Protein AF-A0A9N9C7Z1-F1 (afdb_monomer_lite)

Structure (mmCIF, N/CA/C/O backbone):
data_AF-A0A9N9C7Z1-F1
#
_entry.id   AF-A0A9N9C7Z1-F1
#
loop_
_atom_site.group_PDB
_atom_site.id
_atom_site.type_symbol
_atom_site.label_atom_id
_atom_site.label_alt_id
_atom_site.label_comp_id
_atom_site.label_asym_id
_atom_site.label_entity_id
_atom_site.label_seq_id
_atom_site.pdbx_PDB_ins_code
_atom_site.Cartn_x
_atom_site.Cartn_y
_atom_site.Cartn_z
_atom_site.occupancy
_atom_site.B_iso_or_equiv
_atom_site.auth_seq_id
_atom_site.auth_comp_id
_atom_site.auth_asym_id
_atom_site.auth_atom_id
_atom_site.pdbx_PDB_model_num
ATOM 1 N N . PRO A 1 1 ? 13.634 27.948 -8.585 1.00 77.06 1 PRO A N 1
ATOM 2 C CA . PRO A 1 1 ? 14.023 27.673 -9.993 1.00 77.06 1 PRO A CA 1
ATOM 3 C C . PRO A 1 1 ? 15.274 26.792 -9.984 1.00 77.06 1 PRO A C 1
ATOM 5 O O . PRO A 1 1 ? 16.038 26.869 -9.027 1.00 77.06 1 PRO A O 1
ATOM 8 N N . PHE A 1 2 ? 15.473 25.949 -10.995 1.00 85.06 2 PHE A N 1
ATOM 9 C CA . PHE A 1 2 ? 16.655 25.089 -11.090 1.00 85.06 2 PHE A CA 1
ATOM 10 C C . PHE A 1 2 ? 17.206 25.104 -12.521 1.00 85.06 2 PHE A C 1
ATOM 12 O O . PHE A 1 2 ? 16.418 25.211 -13.466 1.00 85.06 2 PHE A O 1
ATOM 19 N N . PRO A 1 3 ? 18.537 25.037 -12.700 1.00 85.62 3 PRO A N 1
ATOM 20 C CA . PRO A 1 3 ? 19.137 24.933 -14.021 1.00 85.62 3 PRO A CA 1
ATOM 21 C C . PRO A 1 3 ? 18.952 23.519 -14.580 1.00 85.62 3 PRO A C 1
ATOM 23 O O . PRO A 1 3 ? 18.940 22.546 -13.828 1.00 85.62 3 PRO A O 1
ATOM 26 N N . VAL A 1 4 ? 18.839 23.409 -15.902 1.00 88.00 4 VAL A N 1
ATOM 27 C CA . VAL A 1 4 ? 18.918 22.135 -16.627 1.00 88.00 4 VAL A CA 1
ATOM 28 C C . VAL A 1 4 ? 20.059 22.253 -17.622 1.00 88.00 4 VAL A C 1
ATOM 30 O O . VAL A 1 4 ? 19.997 23.069 -18.542 1.00 88.00 4 VAL A O 1
ATOM 33 N N . ASP A 1 5 ? 21.099 21.451 -17.420 1.00 86.56 5 ASP A N 1
ATOM 34 C CA . ASP A 1 5 ? 22.296 21.488 -18.252 1.00 86.56 5 ASP A CA 1
ATOM 35 C C . ASP A 1 5 ? 22.040 20.785 -19.587 1.00 86.56 5 ASP A C 1
ATOM 37 O O . ASP A 1 5 ? 21.720 19.595 -19.631 1.00 86.56 5 ASP A O 1
ATOM 41 N N . ILE A 1 6 ? 22.191 21.529 -20.686 1.00 87.88 6 ILE A N 1
ATOM 42 C CA . ILE A 1 6 ? 22.075 21.009 -22.052 1.00 87.88 6 ILE A CA 1
ATOM 43 C C . ILE A 1 6 ? 23.461 21.007 -22.688 1.00 87.88 6 ILE A C 1
ATOM 45 O O . ILE A 1 6 ? 24.073 22.057 -22.876 1.00 87.88 6 ILE A O 1
ATOM 49 N N . ALA A 1 7 ? 23.946 19.819 -23.031 1.00 86.81 7 ALA A N 1
ATOM 50 C CA . ALA A 1 7 ? 25.231 19.624 -23.692 1.00 86.81 7 ALA A CA 1
ATOM 51 C C . ALA A 1 7 ? 25.053 19.358 -25.197 1.00 86.81 7 ALA A C 1
ATOM 53 O O . ALA A 1 7 ? 23.951 19.097 -25.679 1.00 86.81 7 ALA A O 1
ATOM 54 N N . GLU A 1 8 ? 26.153 19.356 -25.955 1.00 87.19 8 GLU A N 1
ATOM 55 C CA . GLU A 1 8 ? 26.153 18.923 -27.366 1.00 87.19 8 GLU A CA 1
ATOM 56 C C . GLU A 1 8 ? 25.677 17.470 -27.531 1.00 87.19 8 GLU A C 1
ATOM 58 O O . GLU A 1 8 ? 25.091 17.103 -28.550 1.00 87.19 8 GLU A O 1
ATOM 63 N N . LYS A 1 9 ? 25.894 16.650 -26.498 1.00 88.12 9 LYS A N 1
ATOM 64 C CA . LYS A 1 9 ? 25.474 15.253 -26.384 1.00 88.12 9 LYS A CA 1
ATOM 65 C C . LYS A 1 9 ? 24.820 15.057 -25.020 1.00 88.12 9 LYS A C 1
ATOM 67 O O . LYS A 1 9 ? 25.457 15.292 -23.998 1.00 88.12 9 LYS A O 1
ATOM 72 N N . ASN A 1 10 ? 23.556 14.648 -25.003 1.00 84.75 10 ASN A N 1
ATOM 73 C CA . ASN A 1 10 ? 22.739 14.518 -23.797 1.00 84.75 10 ASN A CA 1
ATOM 74 C C . ASN A 1 10 ? 22.379 13.050 -23.595 1.00 84.75 10 ASN A C 1
ATOM 76 O O . ASN A 1 10 ? 21.925 12.400 -24.533 1.00 84.75 10 ASN A O 1
ATOM 80 N N . PHE A 1 11 ? 22.558 12.533 -22.382 1.00 80.06 11 PHE A N 1
ATOM 81 C CA . PHE A 1 11 ? 22.272 11.133 -22.078 1.00 80.06 11 PHE A CA 1
ATOM 82 C C . PHE A 1 11 ? 20.875 10.987 -21.464 1.00 80.06 11 PHE A C 1
ATOM 84 O O . PHE A 1 11 ? 20.641 11.419 -20.329 1.00 80.06 11 PHE A O 1
ATOM 91 N N . ILE A 1 12 ? 19.939 10.410 -22.220 1.00 78.31 12 ILE A N 1
ATOM 92 C CA . ILE A 1 12 ? 18.511 10.330 -21.881 1.00 78.31 12 ILE A CA 1
ATOM 93 C C . ILE A 1 12 ? 18.054 8.892 -22.101 1.00 78.31 12 ILE A C 1
ATOM 95 O O . ILE A 1 12 ? 18.194 8.375 -23.202 1.00 78.31 12 ILE A O 1
ATOM 99 N N . ASP A 1 13 ? 17.536 8.245 -21.054 1.00 70.75 13 ASP A N 1
ATOM 100 C CA . ASP A 1 13 ? 17.104 6.837 -21.069 1.00 70.75 13 ASP A CA 1
ATOM 101 C C . ASP A 1 13 ? 18.129 5.889 -21.702 1.00 70.75 13 ASP A C 1
ATOM 103 O O . ASP A 1 13 ? 17.809 5.077 -22.563 1.00 70.75 13 ASP A O 1
ATOM 107 N N . CYS A 1 14 ? 19.387 6.016 -21.279 1.00 63.28 14 CYS A N 1
ATOM 108 C CA . CYS A 1 14 ? 20.488 5.181 -21.757 1.00 63.28 14 CYS A CA 1
ATOM 109 C C . CYS A 1 14 ? 20.916 5.459 -23.223 1.00 63.28 14 CYS A C 1
ATOM 111 O O . CYS A 1 14 ? 21.836 4.811 -23.716 1.00 63.28 14 CYS A O 1
ATOM 113 N N . LEU A 1 15 ? 20.320 6.454 -23.901 1.00 62.25 15 LEU A N 1
ATOM 114 C CA . LEU A 1 15 ? 20.670 6.880 -25.260 1.00 62.25 15 LEU A CA 1
ATOM 115 C C . LEU A 1 15 ? 21.425 8.212 -25.267 1.00 62.25 15 LEU A C 1
ATOM 117 O O . LEU A 1 15 ? 21.048 9.176 -24.597 1.00 62.25 15 LEU A O 1
ATOM 121 N N . GLU A 1 16 ? 22.473 8.287 -26.085 1.00 85.94 16 GLU A N 1
ATOM 122 C CA . GLU A 1 16 ? 23.180 9.533 -26.367 1.00 85.94 16 GLU A CA 1
ATOM 123 C C . GLU A 1 16 ? 22.477 10.285 -27.504 1.00 85.94 16 GLU A C 1
ATOM 125 O O . GLU A 1 16 ? 22.450 9.841 -28.652 1.00 85.94 16 GLU A O 1
ATOM 130 N N . ILE A 1 17 ? 21.909 11.446 -27.186 1.00 85.81 17 ILE A N 1
ATOM 131 C CA . ILE A 1 17 ? 21.146 12.272 -28.121 1.00 85.81 17 ILE A CA 1
ATOM 132 C C . ILE A 1 17 ? 21.903 13.576 -28.352 1.00 85.81 17 ILE A C 1
ATOM 134 O O . ILE A 1 17 ? 22.122 14.360 -27.423 1.00 85.81 17 ILE A O 1
ATOM 138 N N . SER A 1 18 ? 22.298 13.827 -29.601 1.00 92.00 18 SER A N 1
ATOM 139 C CA . SER A 1 18 ? 22.906 15.106 -29.968 1.00 92.00 18 SER A CA 1
ATOM 140 C C . SER A 1 18 ? 21.907 16.250 -29.812 1.00 92.00 18 SER A C 1
ATOM 142 O O . SER A 1 18 ? 20.702 16.074 -30.000 1.00 92.00 18 SER A O 1
ATOM 144 N N . ILE A 1 19 ? 22.401 17.452 -29.529 1.00 89.88 19 ILE A N 1
ATOM 145 C CA . ILE A 1 19 ? 21.560 18.648 -29.402 1.00 89.88 19 ILE A CA 1
ATOM 146 C C . ILE A 1 19 ? 20.731 18.941 -30.674 1.00 89.88 19 ILE A C 1
ATOM 148 O O . ILE A 1 19 ? 19.642 19.502 -30.584 1.00 89.88 19 ILE A O 1
ATOM 152 N N . ASP A 1 20 ? 21.190 18.504 -31.855 1.00 88.62 20 ASP A N 1
ATOM 153 C CA . ASP A 1 20 ? 20.466 18.625 -33.137 1.00 88.62 20 ASP A CA 1
ATOM 154 C C . ASP A 1 20 ? 19.230 17.714 -33.245 1.00 88.62 20 ASP A C 1
ATOM 156 O O . ASP A 1 20 ? 18.309 17.973 -34.032 1.00 88.62 20 ASP A O 1
ATOM 160 N N . ASN A 1 21 ? 19.219 16.640 -32.454 1.00 89.19 21 ASN A N 1
ATOM 161 C CA . ASN A 1 21 ? 18.145 15.653 -32.370 1.00 89.19 21 ASN A CA 1
ATOM 162 C C . ASN A 1 21 ? 17.398 15.719 -31.027 1.00 89.19 21 ASN A C 1
ATOM 164 O O . ASN A 1 21 ? 16.437 14.978 -30.807 1.00 89.19 21 ASN A O 1
ATOM 168 N N . LEU A 1 22 ? 17.813 16.610 -30.124 1.00 91.25 22 LEU A N 1
ATOM 169 C CA . LEU A 1 22 ? 17.132 16.849 -28.862 1.00 91.25 22 LEU A CA 1
ATOM 170 C C . LEU A 1 22 ? 15.764 17.478 -29.147 1.00 91.25 22 LEU A C 1
ATOM 172 O O . LEU A 1 22 ? 15.666 18.497 -29.828 1.00 91.25 22 LEU A O 1
ATOM 176 N N . THR A 1 23 ? 14.700 16.871 -28.630 1.00 93.75 23 THR A N 1
ATOM 177 C CA . THR A 1 23 ? 13.327 17.366 -28.760 1.00 93.75 23 THR A CA 1
ATOM 178 C C . THR A 1 23 ? 12.854 17.944 -27.433 1.00 93.75 23 THR A C 1
ATOM 180 O O . THR A 1 23 ? 13.449 17.705 -26.381 1.00 93.75 23 THR A O 1
ATOM 183 N N . VAL A 1 24 ? 11.740 18.666 -27.446 1.00 90.62 24 VAL A N 1
ATOM 184 C CA . VAL A 1 24 ? 11.069 19.100 -26.214 1.00 90.62 24 VAL A CA 1
ATOM 185 C C . VAL A 1 24 ? 10.648 17.890 -25.366 1.00 90.62 24 VAL A C 1
ATOM 187 O O . VAL A 1 24 ? 10.716 17.950 -24.143 1.00 90.62 24 VAL A O 1
ATOM 190 N N . GLY A 1 25 ? 10.271 16.761 -25.978 1.00 87.06 25 GLY A N 1
ATOM 191 C CA . GLY A 1 25 ? 9.989 15.518 -25.250 1.00 87.06 25 GLY A CA 1
ATOM 192 C C . GLY A 1 25 ? 11.208 14.987 -24.487 1.00 87.06 25 GLY A C 1
ATOM 193 O O . GLY A 1 25 ? 11.087 14.580 -23.334 1.00 87.06 25 GLY A O 1
ATOM 194 N N . HIS A 1 26 ? 12.393 15.062 -25.094 1.00 91.69 26 HIS A N 1
ATOM 195 C CA . HIS A 1 26 ? 13.659 14.764 -24.423 1.00 91.69 26 HIS A CA 1
ATOM 196 C C . HIS A 1 26 ? 13.952 15.760 -23.288 1.00 91.69 26 HIS A C 1
ATOM 198 O O . HIS A 1 26 ? 14.341 15.355 -22.193 1.00 91.69 26 HIS A O 1
ATOM 204 N N . LEU A 1 27 ? 13.680 17.049 -23.506 1.00 91.50 27 LEU A N 1
ATOM 205 C CA . LEU A 1 27 ? 13.836 18.091 -22.490 1.00 91.50 27 LEU A CA 1
ATOM 206 C C . LEU A 1 27 ? 12.950 17.855 -21.255 1.00 91.50 27 LEU A C 1
ATOM 208 O O . LEU A 1 27 ? 13.419 18.051 -20.137 1.00 91.50 27 LEU A O 1
ATOM 212 N N . LYS A 1 28 ? 11.711 17.367 -21.423 1.00 92.62 28 LYS A N 1
ATOM 213 C CA . LYS A 1 28 ? 10.845 16.984 -20.289 1.00 92.62 28 LYS A CA 1
ATOM 214 C C . LYS A 1 28 ? 11.504 15.932 -19.393 1.00 92.62 28 LYS A C 1
ATOM 216 O O . LYS A 1 28 ? 11.436 16.042 -18.173 1.00 92.62 28 LYS A O 1
ATOM 221 N N . LYS A 1 29 ? 12.170 14.937 -19.988 1.00 88.81 29 LYS A N 1
ATOM 222 C CA . LYS A 1 29 ? 12.888 13.886 -19.247 1.00 88.81 29 LYS A CA 1
ATOM 223 C C . LYS A 1 29 ? 14.113 14.437 -18.518 1.00 88.81 29 LYS A C 1
ATOM 225 O O . LYS A 1 29 ? 14.357 14.055 -17.379 1.00 88.81 29 LYS A O 1
ATOM 230 N N . LEU A 1 30 ? 14.848 15.360 -19.143 1.00 89.62 30 LEU A N 1
ATOM 231 C CA . LEU A 1 30 ? 15.971 16.051 -18.499 1.00 89.62 30 LEU A CA 1
ATOM 232 C C . LEU A 1 30 ? 15.510 16.886 -17.294 1.00 89.62 30 LEU A C 1
ATOM 234 O O . LEU A 1 30 ? 16.096 16.775 -16.223 1.00 89.62 30 LEU A O 1
ATOM 238 N N . ILE A 1 31 ? 14.424 17.653 -17.443 1.00 89.19 31 ILE A N 1
ATOM 239 C CA . ILE A 1 31 ? 13.794 18.424 -16.357 1.00 89.19 31 ILE A CA 1
ATOM 240 C C . ILE A 1 31 ? 13.370 17.495 -15.212 1.00 89.19 31 ILE A C 1
ATOM 242 O O . ILE A 1 31 ? 13.699 17.752 -14.056 1.00 89.19 31 ILE A O 1
ATOM 246 N N . TRP A 1 32 ? 12.683 16.397 -15.536 1.00 87.00 32 TRP A N 1
ATOM 247 C CA . TRP A 1 32 ? 12.234 15.403 -14.560 1.00 87.00 32 TRP A CA 1
ATOM 248 C C . TRP A 1 32 ? 13.399 14.768 -13.795 1.00 87.00 32 TRP A C 1
ATOM 250 O O . TRP A 1 32 ? 13.363 14.673 -12.573 1.00 87.00 32 TRP A O 1
ATOM 260 N N . LYS A 1 33 ? 14.474 14.394 -14.500 1.00 83.62 33 LYS A N 1
ATOM 261 C CA . LYS A 1 33 ? 15.686 13.831 -13.892 1.00 83.62 33 LYS A CA 1
ATOM 262 C C . LYS A 1 33 ? 16.386 14.829 -12.967 1.00 83.62 33 LYS A C 1
ATOM 264 O O . LYS A 1 33 ? 16.936 14.426 -11.947 1.00 83.62 33 LYS A O 1
ATOM 269 N N . GLN A 1 34 ? 16.374 16.111 -13.321 1.00 83.94 34 GLN A N 1
ATOM 270 C CA . GLN A 1 34 ? 17.023 17.154 -12.535 1.00 83.94 34 GLN A CA 1
ATOM 271 C C . GLN A 1 34 ? 16.221 17.531 -11.282 1.00 83.94 34 GLN A C 1
ATOM 273 O O . GLN A 1 34 ? 16.818 17.892 -10.270 1.00 83.94 34 GLN A O 1
ATOM 278 N N . ASN A 1 35 ? 14.890 17.417 -11.327 1.00 80.31 35 ASN A N 1
ATOM 279 C CA . ASN A 1 35 ? 14.015 17.677 -10.187 1.00 80.31 35 ASN A CA 1
ATOM 280 C C . ASN A 1 35 ? 13.153 16.457 -9.826 1.00 80.31 35 ASN A C 1
ATOM 282 O O . ASN A 1 35 ? 11.922 16.502 -9.845 1.00 80.31 35 ASN A O 1
ATOM 286 N N . GLN A 1 36 ? 13.821 15.352 -9.482 1.00 71.00 36 GLN A N 1
ATOM 287 C CA . GLN A 1 36 ? 13.148 14.117 -9.070 1.00 71.00 36 GLN A CA 1
ATOM 288 C C . GLN A 1 36 ? 12.391 14.254 -7.748 1.00 71.00 36 GLN A C 1
ATOM 290 O O . GLN A 1 36 ? 11.487 13.468 -7.509 1.00 71.00 36 GLN A O 1
ATOM 295 N N . TYR A 1 37 ? 12.729 15.222 -6.893 1.00 72.06 37 TYR A N 1
ATOM 296 C CA . TYR A 1 37 ? 12.048 15.399 -5.611 1.00 72.06 37 TYR A CA 1
ATOM 297 C C . TYR A 1 37 ? 10.604 15.892 -5.799 1.00 72.06 37 TYR A C 1
ATOM 299 O O . TYR A 1 37 ? 9.689 15.294 -5.239 1.00 72.06 37 TYR A O 1
ATOM 307 N N . ASP A 1 38 ? 10.393 16.909 -6.644 1.00 70.19 38 ASP A N 1
ATOM 308 C CA . ASP A 1 38 ? 9.059 17.484 -6.882 1.00 70.19 38 ASP A CA 1
ATOM 309 C C . ASP A 1 38 ? 8.262 16.740 -7.972 1.00 70.19 38 ASP A C 1
ATOM 311 O O . ASP A 1 38 ? 7.041 16.865 -8.039 1.00 70.19 38 ASP A O 1
ATOM 315 N N . LEU A 1 39 ? 8.935 15.984 -8.852 1.00 75.00 39 LEU A N 1
ATOM 316 C CA . LEU A 1 39 ? 8.318 15.349 -10.027 1.00 75.00 39 LEU A CA 1
ATOM 317 C C . LEU A 1 39 ? 8.299 13.809 -9.985 1.00 75.00 39 LEU A C 1
ATOM 319 O O . LEU A 1 39 ? 7.880 13.200 -10.970 1.00 75.00 39 LEU A O 1
ATOM 323 N N . ALA A 1 40 ? 8.727 13.166 -8.888 1.00 69.88 40 ALA A N 1
ATOM 324 C CA . ALA A 1 40 ? 8.895 11.704 -8.784 1.00 69.88 40 ALA A CA 1
ATOM 325 C C . ALA A 1 40 ? 7.699 10.887 -9.304 1.00 69.88 40 ALA A C 1
ATOM 327 O O . ALA A 1 40 ? 7.891 9.914 -10.032 1.00 69.88 40 ALA A O 1
ATOM 328 N N . ASP A 1 41 ? 6.480 11.300 -8.950 1.00 72.81 41 ASP A N 1
ATOM 329 C CA . ASP A 1 41 ? 5.243 10.568 -9.246 1.00 72.81 41 ASP A CA 1
ATOM 330 C C . ASP A 1 41 ? 4.591 10.987 -10.580 1.00 72.81 41 ASP A C 1
ATOM 332 O O . ASP A 1 41 ? 3.544 10.464 -10.964 1.00 72.81 41 ASP A O 1
ATOM 336 N N . ILE A 1 42 ? 5.201 11.927 -11.310 1.00 72.06 42 ILE A N 1
ATOM 337 C CA . ILE A 1 42 ? 4.649 12.487 -12.545 1.00 72.06 42 ILE A CA 1
ATOM 338 C C . ILE A 1 42 ? 5.381 11.898 -13.744 1.00 72.06 42 ILE A C 1
ATOM 340 O O . ILE A 1 42 ? 6.596 12.030 -13.890 1.00 72.06 42 ILE A O 1
ATOM 344 N N . ASN A 1 43 ? 4.626 11.287 -14.658 1.00 81.19 43 ASN A N 1
ATOM 345 C CA . ASN A 1 43 ? 5.182 10.827 -15.924 1.00 81.19 43 ASN A CA 1
ATOM 346 C C . ASN A 1 43 ? 5.725 12.035 -16.718 1.00 81.19 43 ASN A C 1
ATOM 348 O O . ASN A 1 43 ? 4.946 12.918 -17.079 1.00 81.19 43 ASN A O 1
ATOM 352 N N . PRO A 1 44 ? 7.022 12.085 -17.081 1.00 81.12 44 PRO A N 1
ATOM 353 C CA . PRO A 1 44 ? 7.590 13.226 -17.799 1.00 81.12 44 PRO A CA 1
ATOM 354 C C . PRO A 1 44 ? 6.876 13.523 -19.125 1.00 81.12 44 PRO A C 1
ATOM 356 O O . PRO A 1 44 ? 6.901 14.659 -19.591 1.00 81.12 44 PRO A O 1
ATOM 359 N N . ALA A 1 45 ? 6.206 12.543 -19.740 1.00 81.38 45 ALA A N 1
ATOM 360 C CA . ALA A 1 45 ? 5.434 12.757 -20.960 1.00 81.38 45 ALA A CA 1
ATOM 361 C C . ALA A 1 45 ? 4.234 13.706 -20.763 1.00 81.38 45 ALA A C 1
ATOM 363 O O . ALA A 1 45 ? 3.893 14.436 -21.702 1.00 81.38 45 ALA A O 1
ATOM 364 N N . THR A 1 46 ? 3.630 13.728 -19.567 1.00 83.31 46 THR A N 1
ATOM 365 C CA . THR A 1 46 ? 2.414 14.503 -19.255 1.00 83.31 46 THR A CA 1
ATOM 366 C C . THR A 1 46 ? 2.702 15.951 -18.859 1.00 83.31 46 THR A C 1
ATOM 368 O O . THR A 1 46 ? 1.793 16.777 -18.881 1.00 83.31 46 THR A O 1
ATOM 371 N N . LEU A 1 47 ? 3.963 16.298 -18.575 1.00 85.94 47 LEU A N 1
ATOM 372 C CA . LEU A 1 47 ? 4.366 17.670 -18.259 1.00 85.94 47 LEU A CA 1
ATOM 373 C C . LEU A 1 47 ? 4.073 18.613 -19.429 1.00 85.94 47 LEU A C 1
ATOM 375 O O . LEU A 1 47 ? 4.454 18.333 -20.570 1.00 85.94 47 LEU A O 1
ATOM 379 N N . THR A 1 48 ? 3.463 19.765 -19.162 1.00 90.50 48 THR A N 1
ATOM 380 C CA . THR A 1 48 ? 3.325 20.823 -20.168 1.00 90.50 48 THR A CA 1
ATOM 381 C C . THR A 1 48 ? 4.433 21.852 -19.975 1.00 90.50 48 THR A C 1
ATOM 383 O O . THR A 1 48 ? 4.581 22.414 -18.895 1.00 90.50 48 THR A O 1
ATOM 386 N N . LEU A 1 49 ? 5.229 22.093 -21.021 1.00 92.44 49 LEU A N 1
ATOM 387 C CA . LEU A 1 49 ? 6.311 23.077 -20.990 1.00 92.44 49 LEU A CA 1
ATOM 388 C C . LEU A 1 49 ? 5.890 24.348 -21.723 1.00 92.44 49 LEU A C 1
ATOM 390 O O . LEU A 1 49 ? 5.443 24.292 -22.872 1.00 92.44 49 LEU A O 1
ATOM 394 N N . TRP A 1 50 ? 6.083 25.485 -21.065 1.00 92.12 50 TRP A N 1
ATOM 395 C CA . TRP A 1 50 ? 5.839 26.809 -21.621 1.00 92.12 50 TRP A CA 1
ATOM 396 C C . TRP A 1 50 ? 7.149 27.572 -21.724 1.00 92.12 50 TRP A C 1
ATOM 398 O O . TRP A 1 50 ? 7.821 27.776 -20.714 1.00 92.12 50 TRP A O 1
ATOM 408 N N . LYS A 1 51 ? 7.501 28.018 -22.928 1.00 93.00 51 LYS A N 1
ATOM 409 C CA . LYS A 1 51 ? 8.596 28.962 -23.146 1.00 93.00 51 LYS A CA 1
ATOM 410 C C . LYS A 1 51 ? 8.142 30.356 -22.728 1.00 93.00 51 LYS A C 1
ATOM 412 O O . LYS A 1 51 ? 7.067 30.794 -23.129 1.00 93.00 51 LYS A O 1
ATOM 417 N N . VAL A 1 52 ? 8.958 31.052 -21.946 1.00 90.56 52 VAL A N 1
ATOM 418 C CA . VAL A 1 52 ? 8.674 32.408 -21.457 1.00 90.56 52 VAL A CA 1
ATOM 419 C C . VAL A 1 52 ? 9.882 33.322 -21.636 1.00 90.56 52 VAL A C 1
ATOM 421 O O . VAL A 1 52 ? 11.027 32.873 -21.628 1.00 90.56 52 VAL A O 1
ATOM 424 N N . GLU A 1 53 ? 9.619 34.621 -21.784 1.00 87.88 53 GLU A N 1
ATOM 425 C CA . GLU A 1 53 ? 10.651 35.648 -21.945 1.00 87.88 53 GLU A CA 1
ATOM 426 C C . GLU A 1 53 ? 10.539 36.736 -20.864 1.00 87.88 53 GLU A C 1
ATOM 428 O O . GLU A 1 53 ? 9.443 37.168 -20.476 1.00 87.88 53 GLU A O 1
ATOM 433 N N . GLY A 1 54 ? 11.697 37.197 -20.379 1.00 82.88 54 GLY A N 1
ATOM 434 C CA . GLY A 1 54 ? 11.798 38.289 -19.407 1.00 82.88 54 GLY A CA 1
ATOM 435 C C . GLY A 1 54 ? 11.239 37.960 -18.018 1.00 82.88 54 GLY A C 1
ATOM 436 O O . GLY A 1 54 ? 10.737 38.858 -17.338 1.00 82.88 54 GLY A O 1
ATOM 437 N N . LEU A 1 55 ? 11.258 36.688 -17.609 1.00 86.50 55 LEU A N 1
ATOM 438 C CA . LEU A 1 55 ? 10.886 36.260 -16.262 1.00 86.50 55 LEU A CA 1
ATOM 439 C C . LEU A 1 55 ? 12.140 36.193 -15.379 1.00 86.50 55 LEU A C 1
ATOM 441 O O . LEU A 1 55 ? 12.905 35.238 -15.467 1.00 86.50 55 LEU A O 1
ATOM 445 N N . ASN A 1 56 ? 12.353 37.201 -14.534 1.00 86.38 56 ASN A N 1
ATOM 446 C CA . ASN A 1 56 ? 13.577 37.353 -13.744 1.00 86.38 56 ASN A CA 1
ATOM 447 C C . ASN A 1 56 ? 13.208 37.522 -12.275 1.00 86.38 56 ASN A C 1
ATOM 449 O O . ASN A 1 56 ? 12.255 38.247 -11.981 1.00 86.38 56 ASN A O 1
ATOM 453 N N . GLU A 1 57 ? 13.986 36.925 -11.373 1.00 82.62 57 GLU A N 1
ATOM 454 C CA . GLU A 1 57 ? 13.784 37.094 -9.932 1.00 82.62 57 GLU A CA 1
ATOM 455 C C . GLU A 1 57 ? 13.724 38.581 -9.547 1.00 82.62 57 GLU A C 1
ATOM 457 O O . GLU A 1 57 ? 14.545 39.390 -9.985 1.00 82.62 57 GLU A O 1
ATOM 462 N N . GLY A 1 58 ? 12.703 38.951 -8.769 1.00 79.81 58 GLY A N 1
ATOM 463 C CA . GLY A 1 58 ? 12.483 40.325 -8.304 1.00 79.81 58 GLY A CA 1
ATOM 464 C C . GLY A 1 58 ? 11.777 41.269 -9.285 1.00 79.81 58 GLY A C 1
ATOM 465 O O . GLY A 1 58 ? 11.581 42.438 -8.957 1.00 79.81 58 GLY A O 1
ATOM 466 N N . ASN A 1 59 ? 11.374 40.812 -10.477 1.00 85.62 59 ASN A N 1
ATOM 467 C CA . ASN A 1 59 ? 10.554 41.621 -11.382 1.00 85.62 59 ASN A CA 1
ATOM 468 C C . ASN A 1 59 ? 9.042 41.404 -11.163 1.00 85.62 59 ASN A C 1
ATOM 470 O O . ASN A 1 59 ? 8.607 40.487 -10.472 1.00 85.62 59 ASN A O 1
ATOM 474 N N . ARG A 1 60 ? 8.204 42.226 -11.807 1.00 83.88 60 ARG A N 1
ATOM 475 C CA . ARG A 1 60 ? 6.739 42.132 -11.667 1.00 83.88 60 ARG A CA 1
ATOM 476 C C . ARG A 1 60 ? 6.170 40.761 -12.066 1.00 83.88 60 ARG A C 1
ATOM 478 O O . ARG A 1 60 ? 5.189 40.333 -11.469 1.00 83.88 60 ARG A O 1
ATOM 485 N N . LYS A 1 61 ? 6.751 40.076 -13.062 1.00 83.06 61 LYS A N 1
ATOM 486 C CA . LYS A 1 61 ? 6.325 38.720 -13.457 1.00 83.06 61 LYS A CA 1
ATOM 487 C C . LYS A 1 61 ? 6.687 37.694 -12.372 1.00 83.06 61 LYS A C 1
ATOM 489 O O . LYS A 1 61 ? 5.899 36.796 -12.102 1.00 83.06 61 LYS A O 1
ATOM 494 N N . TRP A 1 62 ? 7.828 37.860 -11.708 1.00 84.75 62 TRP A N 1
ATOM 495 C CA . TRP A 1 62 ? 8.233 37.027 -10.576 1.00 84.75 62 TRP A CA 1
ATOM 496 C C . TRP A 1 62 ? 7.298 37.171 -9.375 1.00 84.75 62 TRP A C 1
ATOM 498 O O . TRP A 1 62 ? 6.837 36.169 -8.837 1.00 84.75 62 TRP A O 1
ATOM 508 N N . GLU A 1 63 ? 6.913 38.402 -9.027 1.00 82.69 63 GLU A N 1
ATOM 509 C CA . GLU A 1 63 ? 5.948 38.636 -7.945 1.00 82.69 63 GLU A CA 1
ATOM 510 C C . GLU A 1 63 ? 4.592 37.954 -8.193 1.00 82.69 63 GLU A C 1
ATOM 512 O O . GLU A 1 63 ? 3.916 37.563 -7.242 1.00 82.69 63 GLU A O 1
ATOM 517 N N . ILE A 1 64 ? 4.165 37.822 -9.457 1.00 81.00 64 ILE A N 1
ATOM 518 C CA . ILE A 1 64 ? 2.927 37.112 -9.811 1.00 81.00 64 ILE A CA 1
ATOM 519 C C . ILE A 1 64 ? 3.069 35.619 -9.504 1.00 81.00 64 ILE A C 1
ATOM 521 O O . ILE A 1 64 ? 2.145 35.045 -8.932 1.00 81.00 64 ILE A O 1
ATOM 525 N N . LEU A 1 65 ? 4.214 35.004 -9.824 1.00 76.88 65 LEU A N 1
ATOM 526 C CA . LEU A 1 65 ? 4.480 33.605 -9.478 1.00 76.88 65 LEU A CA 1
ATOM 527 C C . LEU A 1 65 ? 4.509 33.393 -7.963 1.00 76.88 65 LEU A C 1
ATOM 529 O O . LEU A 1 65 ? 3.878 32.459 -7.485 1.00 76.88 65 LEU A O 1
ATOM 533 N N . GLU A 1 66 ? 5.160 34.275 -7.202 1.00 78.25 66 GLU A N 1
ATOM 534 C CA . GLU A 1 66 ? 5.224 34.160 -5.737 1.00 78.25 66 GLU A CA 1
ATOM 535 C C . GLU A 1 66 ? 3.850 34.327 -5.072 1.00 78.25 66 GLU A C 1
ATOM 537 O O . GLU A 1 66 ? 3.516 33.600 -4.139 1.00 78.25 66 GLU A O 1
ATOM 542 N N . LYS A 1 67 ? 3.026 35.264 -5.559 1.00 74.31 67 LYS A N 1
ATOM 543 C CA . LYS A 1 67 ? 1.704 35.555 -4.978 1.00 74.31 67 LYS A CA 1
ATOM 544 C C . LYS A 1 67 ? 0.622 34.554 -5.398 1.00 74.31 67 LYS A C 1
ATOM 546 O O . LYS A 1 67 ? -0.345 34.388 -4.660 1.00 74.31 67 LYS A O 1
ATOM 551 N N . LYS A 1 68 ? 0.751 33.921 -6.571 1.00 65.12 68 LYS A N 1
ATOM 552 C CA . LYS A 1 68 ? -0.257 33.015 -7.159 1.00 65.12 68 LYS A CA 1
ATOM 553 C C . LYS A 1 68 ? 0.192 31.548 -7.255 1.00 65.12 68 LYS A C 1
ATOM 555 O O . LYS A 1 68 ? -0.498 30.771 -7.910 1.00 65.12 68 LYS A O 1
ATOM 560 N N . ALA A 1 69 ? 1.287 31.153 -6.597 1.00 53.94 69 ALA A N 1
ATOM 561 C CA . ALA A 1 69 ? 1.917 29.825 -6.697 1.00 53.94 69 ALA A CA 1
ATOM 562 C C . ALA A 1 69 ? 0.980 28.609 -6.489 1.00 53.94 69 ALA A C 1
ATOM 564 O O . ALA A 1 69 ? 1.333 27.506 -6.891 1.00 53.94 69 ALA A O 1
ATOM 565 N N . TYR A 1 70 ? -0.208 28.809 -5.904 1.00 51.22 70 TYR A N 1
ATOM 566 C CA . TYR A 1 70 ? -1.183 27.760 -5.572 1.00 51.22 70 TYR A CA 1
ATOM 567 C C . TYR A 1 70 ? -2.576 27.988 -6.191 1.00 51.22 70 TYR A C 1
ATOM 569 O O . TYR A 1 70 ? -3.577 27.483 -5.693 1.00 51.22 70 TYR A O 1
ATOM 577 N N . THR A 1 71 ? -2.662 28.784 -7.259 1.00 56.12 71 THR A N 1
ATOM 578 C CA . THR A 1 71 ? -3.902 29.025 -8.021 1.00 56.12 71 THR A CA 1
ATOM 579 C C . THR A 1 71 ? -3.665 28.745 -9.501 1.00 56.12 71 THR A C 1
ATOM 581 O O . THR A 1 71 ? -2.528 28.843 -9.953 1.00 56.12 71 THR A O 1
ATOM 584 N N . GLU A 1 72 ? -4.704 28.416 -10.275 1.00 61.62 72 GLU A N 1
ATOM 585 C CA . GLU A 1 72 ? -4.563 28.288 -11.733 1.00 61.62 72 GLU A CA 1
ATOM 586 C C . GLU A 1 72 ? -4.086 29.617 -12.338 1.00 61.62 72 GLU A C 1
ATOM 588 O O . GLU A 1 72 ? -4.802 30.621 -12.340 1.00 61.62 72 GLU A O 1
ATOM 593 N N . ILE A 1 73 ? -2.849 29.630 -12.842 1.00 71.38 73 ILE A N 1
ATOM 594 C CA . ILE A 1 73 ? -2.279 30.766 -13.565 1.00 71.38 73 ILE A CA 1
ATOM 595 C C . ILE A 1 73 ? -2.395 30.487 -15.064 1.00 71.38 73 ILE A C 1
ATOM 597 O O . ILE A 1 73 ? -1.844 29.505 -15.562 1.00 71.38 73 ILE A O 1
ATOM 601 N N . ASP A 1 74 ? -3.046 31.383 -15.808 1.00 79.94 74 ASP A N 1
ATOM 602 C CA . ASP A 1 74 ? -2.987 31.368 -17.272 1.00 79.94 74 ASP A CA 1
ATOM 603 C C . ASP A 1 74 ? -1.603 31.862 -17.729 1.00 79.94 74 ASP A C 1
ATOM 605 O O . ASP A 1 74 ? -1.350 33.060 -17.884 1.00 79.94 74 ASP A O 1
ATOM 609 N N . ILE A 1 75 ? -0.685 30.912 -17.928 1.00 82.31 75 ILE A N 1
ATOM 610 C CA . ILE A 1 75 ? 0.717 31.171 -18.292 1.00 82.31 75 ILE A CA 1
ATOM 611 C C . ILE A 1 75 ? 0.830 31.948 -19.613 1.00 82.31 75 ILE A C 1
ATOM 613 O O . ILE A 1 75 ? 1.745 32.761 -19.791 1.00 82.31 75 ILE A O 1
ATOM 617 N N . LYS A 1 76 ? -0.110 31.740 -20.540 1.00 82.88 76 LYS A N 1
ATOM 618 C CA . LYS A 1 76 ? -0.121 32.432 -21.828 1.00 82.88 76 LYS A CA 1
ATOM 619 C C . LYS A 1 76 ? -0.463 33.908 -21.646 1.00 82.88 76 LYS A C 1
ATOM 621 O O . LYS A 1 76 ? 0.235 34.753 -22.203 1.00 82.88 76 LYS A O 1
ATOM 626 N N . GLN A 1 77 ? -1.499 34.223 -20.869 1.00 80.38 77 GLN A N 1
ATOM 627 C CA . GLN A 1 77 ? -1.930 35.608 -20.645 1.00 80.38 77 GLN A CA 1
ATOM 628 C C . GLN A 1 77 ? -0.975 36.387 -19.736 1.00 80.38 77 GLN A C 1
ATOM 630 O O . GLN A 1 77 ? -0.613 37.518 -20.051 1.00 80.38 77 GLN A O 1
ATOM 635 N N . GLU A 1 78 ? -0.549 35.785 -18.627 1.00 81.94 78 GLU A N 1
ATOM 636 C CA . GLU A 1 78 ? 0.197 36.487 -17.574 1.00 81.94 78 GLU A CA 1
ATOM 637 C C . GLU A 1 78 ? 1.688 36.637 -17.918 1.00 81.94 78 GLU A C 1
ATOM 639 O O . GLU A 1 78 ? 2.322 37.640 -17.576 1.00 81.94 78 GLU A O 1
ATOM 644 N N . PHE A 1 79 ? 2.263 35.665 -18.637 1.00 84.19 79 PHE A N 1
ATOM 645 C CA . PHE A 1 79 ? 3.698 35.655 -18.946 1.00 84.19 79 PHE A CA 1
ATOM 646 C C . PHE A 1 79 ? 4.027 35.783 -20.432 1.00 84.19 79 PHE A C 1
ATOM 648 O O . PHE A 1 79 ? 5.202 35.985 -20.756 1.00 84.19 79 PHE A O 1
ATOM 655 N N . GLY A 1 80 ? 3.022 35.734 -21.314 1.00 83.00 80 GLY A N 1
ATOM 656 C CA . GLY A 1 80 ? 3.225 35.648 -22.761 1.00 83.00 80 GLY A CA 1
ATOM 657 C C . GLY A 1 80 ? 3.750 34.277 -23.189 1.00 83.00 80 GLY A C 1
ATOM 658 O O . GLY A 1 80 ? 4.489 34.192 -24.165 1.00 83.00 80 GLY A O 1
ATOM 659 N N . GLY A 1 81 ? 3.444 33.226 -22.420 1.00 88.06 81 GLY A N 1
ATOM 660 C CA . GLY A 1 81 ? 4.020 31.902 -22.615 1.00 88.06 81 GLY A CA 1
ATOM 661 C C . GLY A 1 81 ? 3.638 31.256 -23.948 1.00 88.06 81 GLY A C 1
ATOM 662 O O . GLY A 1 81 ? 2.467 31.221 -24.331 1.00 88.06 81 GLY A O 1
ATOM 663 N N . GLU A 1 82 ? 4.625 30.672 -24.620 1.00 89.75 82 GLU A N 1
ATOM 664 C CA . GLU A 1 82 ? 4.449 29.856 -25.820 1.00 89.75 82 GLU A CA 1
ATOM 665 C C . GLU A 1 82 ? 4.489 28.369 -25.444 1.00 89.75 82 GLU A C 1
ATOM 667 O O . GLU A 1 82 ? 5.462 27.882 -24.864 1.00 89.75 82 GLU A O 1
ATOM 672 N N . LYS A 1 83 ? 3.418 27.628 -25.750 1.00 90.56 83 LYS A N 1
ATOM 673 C CA . LYS A 1 83 ? 3.335 26.195 -25.442 1.00 90.56 83 LYS A CA 1
ATOM 674 C C . LYS A 1 83 ? 4.272 25.408 -26.358 1.00 90.56 83 LYS A C 1
ATOM 676 O O . LYS A 1 83 ? 4.147 25.480 -27.578 1.00 90.56 83 LYS A O 1
ATOM 681 N N . LEU A 1 84 ? 5.158 24.607 -25.772 1.00 90.44 84 LEU A N 1
ATOM 682 C CA . LEU A 1 84 ? 6.101 23.775 -26.516 1.00 90.44 84 LEU A CA 1
ATOM 683 C C . LEU A 1 84 ? 5.527 22.374 -26.771 1.00 90.44 84 LEU A C 1
ATOM 685 O O . LEU A 1 84 ? 5.076 21.687 -25.851 1.00 90.44 84 LEU A O 1
ATOM 689 N N . PHE A 1 85 ? 5.583 21.920 -28.023 1.00 86.38 85 PHE A N 1
ATOM 690 C CA . PHE A 1 85 ? 5.138 20.579 -28.414 1.00 86.38 85 PHE A CA 1
ATOM 691 C C . PHE A 1 85 ? 6.264 19.560 -28.279 1.00 86.38 85 PHE A C 1
ATOM 693 O O . PHE A 1 85 ? 7.382 19.825 -28.703 1.00 86.38 85 PHE A O 1
ATOM 700 N N . SER A 1 86 ? 5.965 18.361 -27.766 1.00 86.06 86 SER A N 1
ATOM 701 C CA . SER A 1 86 ? 6.969 17.312 -27.511 1.00 86.06 86 SER A CA 1
ATOM 702 C C . SER A 1 86 ? 7.806 16.925 -28.741 1.00 86.06 86 SER A C 1
ATOM 704 O O . SER A 1 86 ? 8.946 16.501 -28.582 1.00 86.06 86 SER A O 1
ATOM 706 N N . THR A 1 87 ? 7.252 17.059 -29.948 1.00 87.00 87 THR A N 1
ATOM 707 C CA . THR A 1 87 ? 7.910 16.733 -31.224 1.00 87.00 87 THR A CA 1
ATOM 708 C C . THR A 1 87 ? 8.822 17.841 -31.752 1.00 87.00 87 THR A C 1
ATOM 710 O O . THR A 1 87 ? 9.629 17.576 -32.638 1.00 87.00 87 THR A O 1
ATOM 713 N N . MET A 1 88 ? 8.709 19.066 -31.231 1.00 85.94 88 MET A N 1
ATOM 714 C CA . MET A 1 88 ? 9.524 20.206 -31.652 1.00 85.94 88 MET A CA 1
ATOM 715 C C . MET A 1 88 ? 10.984 19.982 -31.257 1.00 85.94 88 MET A C 1
ATOM 717 O O . MET A 1 88 ? 11.268 19.472 -30.166 1.00 85.94 88 MET A O 1
ATOM 721 N N . LYS A 1 89 ? 11.922 20.375 -32.124 1.00 90.62 89 LYS A N 1
ATOM 722 C CA . LYS A 1 89 ? 13.345 20.293 -31.785 1.00 90.62 89 LYS A CA 1
ATOM 723 C C . LYS A 1 89 ? 13.730 21.390 -30.801 1.00 90.62 89 LYS A C 1
ATOM 725 O O . LYS A 1 89 ? 13.266 22.524 -30.891 1.00 90.62 89 LYS A O 1
ATOM 730 N N . PHE A 1 90 ? 14.651 21.080 -29.897 1.00 91.12 90 PHE A N 1
ATOM 731 C CA . PHE A 1 90 ? 15.180 22.036 -28.930 1.00 91.12 90 PHE A CA 1
ATOM 732 C C . PHE A 1 90 ? 15.757 23.278 -29.624 1.00 91.12 90 PHE A C 1
ATOM 734 O O . PHE A 1 90 ? 15.418 24.396 -29.252 1.00 91.12 90 PHE A O 1
ATOM 741 N N . LYS A 1 91 ? 16.551 23.087 -30.687 1.00 89.88 91 LYS A N 1
ATOM 742 C CA . LYS A 1 91 ? 17.134 24.190 -31.470 1.00 89.88 91 LYS A CA 1
ATOM 743 C C . LYS A 1 91 ? 16.107 25.012 -32.258 1.00 89.88 91 LYS A C 1
ATOM 745 O O . LYS A 1 91 ? 16.390 26.159 -32.577 1.00 89.88 91 LYS A O 1
ATOM 750 N N . GLU A 1 92 ? 14.931 24.462 -32.557 1.00 89.75 92 GLU A N 1
ATOM 751 C CA . GLU A 1 92 ? 13.836 25.234 -33.166 1.00 89.75 92 GLU A CA 1
ATOM 752 C C . GLU A 1 92 ? 13.182 26.152 -32.125 1.00 89.75 92 GLU A C 1
ATOM 754 O O . GLU A 1 92 ? 12.917 27.318 -32.409 1.00 89.75 92 GLU A O 1
ATOM 759 N N . ALA A 1 93 ? 12.986 25.655 -30.900 1.00 86.44 93 ALA A N 1
ATOM 760 C CA . ALA A 1 93 ? 12.424 26.433 -29.796 1.00 86.44 93 ALA A CA 1
ATOM 761 C C . ALA A 1 93 ? 13.408 27.483 -29.237 1.00 86.44 93 ALA A C 1
ATOM 763 O O . ALA A 1 93 ? 12.998 28.584 -28.849 1.00 86.44 93 ALA A O 1
ATOM 764 N N . PHE A 1 94 ? 14.704 27.153 -29.211 1.00 89.31 94 PHE A N 1
ATOM 765 C CA . PHE A 1 94 ? 15.780 27.954 -28.619 1.00 89.31 94 PHE A CA 1
ATOM 766 C C . PHE A 1 94 ? 16.985 28.085 -29.578 1.00 89.31 94 PHE A C 1
ATOM 768 O O . PHE A 1 94 ? 18.036 27.484 -29.350 1.00 89.31 94 PHE A O 1
ATOM 775 N N . PRO A 1 95 ? 16.853 28.866 -30.668 1.00 77.31 95 PRO A N 1
ATOM 776 C CA . PRO A 1 95 ? 17.880 28.971 -31.712 1.00 77.31 95 PRO A CA 1
ATOM 777 C C . PRO A 1 95 ? 19.069 29.883 -31.356 1.00 77.31 95 PRO A C 1
ATOM 779 O O . PRO A 1 95 ? 20.080 29.869 -32.056 1.00 77.31 95 PRO A O 1
ATOM 782 N N . VAL A 1 96 ? 18.959 30.699 -30.302 1.00 78.12 96 VAL A N 1
ATOM 783 C CA . VAL A 1 96 ? 19.970 31.690 -29.889 1.00 78.12 96 VAL A CA 1
ATOM 784 C C . VAL A 1 96 ? 20.387 31.420 -28.445 1.00 78.12 96 VAL A C 1
ATOM 786 O O . VAL A 1 96 ? 19.595 30.897 -27.660 1.00 78.12 96 VAL A O 1
ATOM 789 N N . LYS A 1 97 ? 21.624 31.792 -28.083 1.00 79.19 97 LYS A N 1
ATOM 790 C CA . LYS A 1 97 ? 22.090 31.743 -26.692 1.00 79.19 97 LYS A CA 1
ATOM 791 C C . LYS A 1 97 ? 21.095 32.477 -25.789 1.00 79.19 97 LYS A C 1
ATOM 793 O O . LYS A 1 97 ? 20.752 33.632 -26.042 1.00 79.19 97 LYS A O 1
ATOM 798 N N . LEU A 1 98 ? 20.643 31.780 -24.756 1.00 83.25 98 LEU A N 1
ATOM 799 C CA . LEU A 1 98 ? 19.623 32.274 -23.849 1.00 83.25 98 LEU A CA 1
ATOM 800 C C . LEU A 1 98 ? 20.201 33.319 -22.877 1.00 83.25 98 LEU A C 1
ATOM 802 O O . LEU A 1 98 ? 21.358 33.181 -22.475 1.00 83.25 98 LEU A O 1
ATOM 806 N N . PRO A 1 99 ? 19.441 34.376 -22.530 1.00 82.81 99 PRO A N 1
ATOM 807 C CA . PRO A 1 99 ? 19.881 35.375 -21.560 1.00 82.81 99 PRO A CA 1
ATOM 808 C C . PRO A 1 99 ? 20.128 34.790 -20.165 1.00 82.81 99 PRO A C 1
ATOM 810 O O . PRO A 1 99 ? 19.236 34.173 -19.582 1.00 82.81 99 PRO A O 1
ATOM 813 N N . ASP A 1 100 ? 21.304 35.066 -19.601 1.00 79.06 100 ASP A N 1
ATOM 814 C CA . ASP A 1 100 ? 21.640 34.684 -18.227 1.00 79.06 100 ASP A CA 1
ATOM 815 C C . ASP A 1 100 ? 20.698 35.373 -17.213 1.00 79.06 100 ASP A C 1
ATOM 817 O O . ASP A 1 100 ? 20.197 36.475 -17.453 1.00 79.06 100 ASP A O 1
ATOM 821 N N . ASN A 1 101 ? 20.482 34.743 -16.052 1.00 81.38 101 ASN A N 1
ATOM 822 C CA . ASN A 1 101 ? 19.637 35.238 -14.948 1.00 81.38 101 ASN A CA 1
ATOM 823 C C . ASN A 1 101 ? 18.147 35.422 -15.290 1.00 81.38 101 ASN A C 1
ATOM 825 O O . ASN A 1 101 ? 17.458 36.245 -14.679 1.00 81.38 101 ASN A O 1
ATOM 829 N N . THR A 1 102 ? 17.638 34.652 -16.252 1.00 87.00 102 THR A N 1
ATOM 830 C CA . THR A 1 102 ? 16.216 34.650 -16.609 1.00 87.00 102 THR A CA 1
ATOM 831 C C . THR A 1 102 ? 15.673 33.221 -16.638 1.00 87.00 102 THR A C 1
ATOM 833 O O . THR A 1 102 ? 16.378 32.271 -16.970 1.00 87.00 102 THR A O 1
ATOM 836 N N . VAL A 1 103 ? 14.416 33.042 -16.241 1.00 88.62 103 VAL A N 1
ATOM 837 C CA . VAL A 1 103 ? 13.703 31.770 -16.370 1.00 88.62 103 VAL A CA 1
ATOM 838 C C . VAL A 1 103 ? 13.158 31.676 -17.788 1.00 88.62 103 VAL A C 1
ATOM 840 O O . VAL A 1 103 ? 12.434 32.561 -18.239 1.00 88.62 103 VAL A O 1
ATOM 843 N N . HIS A 1 104 ? 13.486 30.584 -18.477 1.00 89.25 104 HIS A N 1
ATOM 844 C CA . HIS A 1 104 ? 13.091 30.359 -19.872 1.00 89.25 104 HIS A CA 1
ATOM 845 C C . HIS A 1 104 ? 11.906 29.409 -20.030 1.00 89.25 104 HIS A C 1
ATOM 847 O O . HIS A 1 104 ? 11.249 29.416 -21.070 1.00 89.25 104 HIS A O 1
ATOM 853 N N . ILE A 1 105 ? 11.658 28.560 -19.028 1.00 91.88 105 ILE A N 1
ATOM 854 C CA . ILE A 1 105 ? 10.652 27.500 -19.083 1.00 91.88 105 ILE A CA 1
ATOM 855 C C . ILE A 1 105 ? 9.847 27.494 -17.788 1.00 91.88 105 ILE A C 1
ATOM 857 O O . ILE A 1 105 ? 10.421 27.463 -16.701 1.00 91.88 105 ILE A O 1
ATOM 861 N N . ILE A 1 106 ? 8.521 27.467 -17.918 1.00 89.50 106 ILE A N 1
ATOM 862 C CA . ILE A 1 106 ? 7.596 27.133 -16.833 1.00 89.50 106 ILE A CA 1
ATOM 863 C C . ILE A 1 106 ? 7.060 25.724 -17.082 1.00 89.50 106 ILE A C 1
ATOM 865 O O . ILE A 1 106 ? 6.594 25.408 -18.181 1.00 89.50 106 ILE A O 1
ATOM 869 N N . VAL A 1 107 ? 7.134 24.879 -16.055 1.00 88.50 107 VAL A N 1
ATOM 870 C CA . VAL A 1 107 ? 6.555 23.534 -16.058 1.00 88.50 107 VAL A CA 1
ATOM 871 C C . VAL A 1 107 ? 5.158 23.623 -15.456 1.00 88.50 107 VAL A C 1
ATOM 873 O O . VAL A 1 107 ? 5.008 24.019 -14.305 1.00 88.50 107 VAL A O 1
ATOM 876 N N . GLN A 1 108 ? 4.144 23.260 -16.233 1.00 85.88 108 GLN A N 1
ATOM 877 C CA . GLN A 1 108 ? 2.773 23.117 -15.761 1.00 85.88 108 GLN A CA 1
ATOM 878 C C . GLN A 1 108 ? 2.462 21.630 -15.573 1.00 85.88 108 GLN A C 1
ATOM 880 O O . GLN A 1 108 ? 2.666 20.820 -16.487 1.00 85.88 108 GLN A O 1
ATOM 885 N N . LEU A 1 109 ? 1.993 21.287 -14.375 1.00 83.00 109 LEU A N 1
ATOM 886 C CA . LEU A 1 109 ? 1.575 19.936 -14.020 1.00 83.00 109 LEU A CA 1
ATOM 887 C C . LEU A 1 109 ? 0.240 19.586 -14.702 1.00 83.00 109 LEU A C 1
ATOM 889 O O . LEU A 1 109 ? -0.535 20.493 -15.011 1.00 83.00 109 LEU A O 1
ATOM 893 N N . PRO A 1 110 ? -0.023 18.300 -14.989 1.00 77.44 110 PRO A N 1
ATOM 894 C CA . PRO A 1 110 ? -1.324 17.878 -15.499 1.00 77.44 110 PRO A CA 1
ATOM 895 C C . PRO A 1 110 ? -2.425 18.197 -14.473 1.00 77.44 110 PRO A C 1
ATOM 897 O O . PRO A 1 110 ? -2.288 17.857 -13.302 1.00 77.44 110 PRO A O 1
ATOM 900 N N . ASN A 1 111 ? -3.500 18.851 -14.918 1.00 62.78 111 ASN A N 1
ATOM 901 C CA . ASN A 1 111 ? -4.690 19.085 -14.101 1.00 62.78 111 ASN A CA 1
ATOM 902 C C . ASN A 1 111 ? -5.526 17.794 -14.029 1.00 62.78 111 ASN A C 1
ATOM 904 O O . ASN A 1 111 ? -5.790 17.180 -15.063 1.00 62.78 111 ASN A O 1
ATOM 908 N N . ASP A 1 112 ? -6.018 17.435 -12.840 1.00 47.12 112 ASP A N 1
ATOM 909 C CA . ASP A 1 112 ? -6.892 16.266 -12.607 1.00 47.12 112 ASP A CA 1
ATOM 910 C C . ASP A 1 112 ? -8.283 16.369 -13.290 1.00 47.12 112 ASP A C 1
ATOM 912 O O . ASP A 1 112 ? -9.122 15.482 -13.145 1.00 47.12 112 ASP A O 1
ATOM 916 N N . SER A 1 113 ? -8.564 17.446 -14.034 1.00 38.72 113 SER A N 1
ATOM 917 C CA . SER A 1 113 ? -9.888 17.775 -14.582 1.00 38.72 113 SER A CA 1
ATOM 918 C C . SER A 1 113 ? -10.058 17.610 -16.102 1.00 38.72 113 SER A C 1
ATOM 920 O O . SER A 1 113 ? -11.189 17.715 -16.576 1.00 38.72 113 SER A O 1
ATOM 922 N N . ASP A 1 114 ? -9.012 17.283 -16.868 1.00 35.50 114 ASP A N 1
ATOM 923 C CA . ASP A 1 114 ? -9.075 17.206 -18.345 1.00 35.50 114 ASP A CA 1
ATOM 924 C C . ASP A 1 114 ? -9.277 15.779 -18.915 1.00 35.50 114 ASP A C 1
ATOM 926 O O . ASP A 1 114 ? -8.891 15.482 -20.046 1.00 35.50 114 ASP A O 1
ATOM 930 N N . GLU A 1 115 ? -9.963 14.887 -18.189 1.00 33.03 115 GLU A N 1
ATOM 931 C CA . GLU A 1 115 ? -10.536 13.646 -18.750 1.00 33.03 115 GLU A CA 1
ATOM 932 C C . GLU A 1 115 ? -12.010 13.833 -19.161 1.00 33.03 115 GLU A C 1
ATOM 934 O O . GLU A 1 115 ? -12.897 13.112 -18.712 1.00 33.03 115 GLU A O 1
ATOM 939 N N . LYS A 1 116 ? -12.309 14.801 -20.038 1.00 32.56 116 LYS A N 1
ATOM 940 C CA . LYS A 1 116 ? -13.558 14.800 -20.829 1.00 32.56 116 LYS A CA 1
ATOM 941 C C . LYS A 1 116 ? -13.331 15.372 -22.226 1.00 32.56 116 LYS A C 1
ATOM 943 O O . LYS A 1 116 ? -13.567 16.545 -22.490 1.00 32.56 116 LYS A O 1
ATOM 948 N N . GLY A 1 117 ? -12.930 14.493 -23.137 1.00 27.42 117 GLY A N 1
ATOM 949 C CA . GLY A 1 117 ? -12.968 14.709 -24.579 1.00 27.42 117 GLY A CA 1
ATOM 950 C C . GLY A 1 117 ? -13.231 13.378 -25.273 1.00 27.42 117 GLY A C 1
ATOM 951 O O . GLY A 1 117 ? -12.323 12.570 -25.434 1.00 27.42 117 GLY A O 1
ATOM 952 N N . GLU A 1 118 ? -14.495 13.134 -25.612 1.00 28.17 118 GLU A N 1
ATOM 953 C CA . GLU A 1 118 ? -14.981 11.945 -26.312 1.00 28.17 118 GLU A CA 1
ATOM 954 C C . GLU A 1 118 ? -14.293 11.738 -27.673 1.00 28.17 118 GLU A C 1
ATOM 956 O O . GLU A 1 118 ? -14.088 12.687 -28.430 1.00 28.17 118 GLU A O 1
ATOM 961 N N . GLY A 1 119 ? -14.053 10.467 -28.025 1.00 26.75 119 GLY A N 1
ATOM 962 C CA . GLY A 1 119 ? -14.002 10.044 -29.428 1.00 26.75 119 GLY A CA 1
ATOM 963 C C . GLY A 1 119 ? -12.715 9.387 -29.927 1.00 26.75 119 GLY A C 1
ATOM 964 O O . GLY A 1 119 ? -12.139 9.875 -30.891 1.00 26.75 119 GLY A O 1
ATOM 965 N N . GLN A 1 120 ? -12.309 8.255 -29.338 1.00 26.64 120 GLN A N 1
ATOM 966 C CA . GLN A 1 120 ? -11.905 7.020 -30.051 1.00 26.64 120 GLN A CA 1
ATOM 967 C C . GLN A 1 120 ? -11.484 5.941 -29.035 1.00 26.64 120 GLN A C 1
ATOM 969 O O . GLN A 1 120 ? -10.342 5.492 -28.969 1.00 26.64 120 GLN A O 1
ATOM 974 N N . GLU A 1 121 ? -12.445 5.488 -28.231 1.00 34.31 121 GLU A N 1
ATOM 975 C CA . GLU A 1 121 ? -12.328 4.213 -27.531 1.00 34.31 121 GLU A CA 1
ATOM 976 C C . GLU A 1 121 ? -12.489 3.069 -28.534 1.00 34.31 121 GLU A C 1
ATOM 978 O O . GLU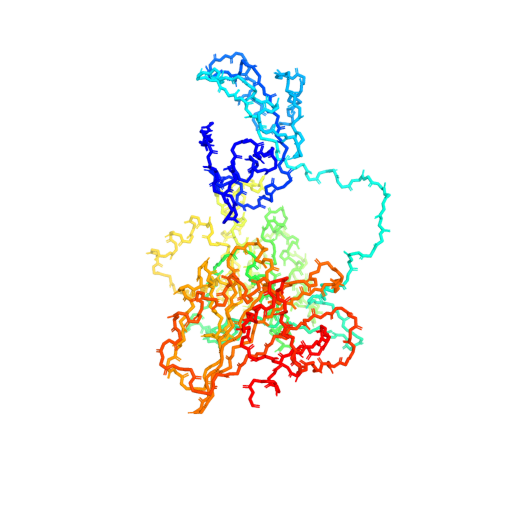 A 1 121 ? -13.559 2.850 -29.099 1.00 34.31 121 GLU A O 1
ATOM 983 N N . SER A 1 122 ? -11.435 2.284 -28.736 1.00 31.16 122 SER A N 1
ATOM 984 C CA . SER A 1 122 ? -11.611 0.843 -28.920 1.00 31.16 122 SER A CA 1
ATOM 985 C C . SER A 1 122 ? -10.333 0.066 -28.588 1.00 31.16 122 SER A C 1
ATOM 987 O O . SER A 1 122 ? -9.342 0.092 -29.308 1.00 31.16 122 SER A O 1
ATOM 989 N N . LYS A 1 123 ? -10.445 -0.719 -27.505 1.00 31.78 123 LYS A N 1
ATOM 990 C CA . LYS A 1 123 ? -9.678 -1.941 -27.187 1.00 31.78 123 LYS A CA 1
ATOM 991 C C . LYS A 1 123 ? -8.270 -1.800 -26.592 1.00 31.78 123 LYS A C 1
ATOM 993 O O . LYS A 1 123 ? -7.349 -2.498 -27.007 1.00 31.78 123 LYS A O 1
ATOM 998 N N . LYS A 1 124 ? -8.126 -1.034 -25.508 1.00 31.84 124 LYS A N 1
ATOM 999 C CA . LYS A 1 124 ? -6.991 -1.189 -24.575 1.00 31.84 124 LYS A CA 1
ATOM 1000 C C . LYS A 1 124 ? -7.431 -1.143 -23.106 1.00 31.84 124 LYS A C 1
ATOM 1002 O O . LYS A 1 124 ? -6.950 -0.339 -22.327 1.00 31.84 124 LYS A O 1
ATOM 1007 N N . ALA A 1 125 ? -8.356 -2.020 -22.721 1.00 34.34 125 ALA A N 1
ATOM 1008 C CA . ALA A 1 125 ? -8.652 -2.289 -21.312 1.00 34.34 125 ALA A CA 1
ATOM 1009 C C . ALA A 1 125 ? -9.351 -3.647 -21.152 1.00 34.34 125 ALA A C 1
ATOM 1011 O O . ALA A 1 125 ? -10.557 -3.750 -21.351 1.00 34.34 125 ALA A O 1
ATOM 1012 N N . LYS A 1 126 ? -8.589 -4.693 -20.808 1.00 33.62 126 LYS A N 1
ATOM 1013 C CA . LYS A 1 126 ? -9.003 -5.741 -19.855 1.00 33.62 126 LYS A CA 1
ATOM 1014 C C . LYS A 1 126 ? -7.891 -6.771 -19.686 1.00 33.62 126 LYS A C 1
ATOM 1016 O O . LYS A 1 126 ? -7.719 -7.636 -20.533 1.00 33.62 126 LYS A O 1
ATOM 1021 N N . LEU A 1 127 ? -7.160 -6.641 -18.580 1.00 32.25 127 LEU A N 1
ATOM 1022 C CA . LEU A 1 127 ? -6.805 -7.727 -17.653 1.00 32.25 127 LEU A CA 1
ATOM 1023 C C . LEU A 1 127 ? -6.046 -7.130 -16.451 1.00 32.25 127 LEU A C 1
ATOM 1025 O O . LEU A 1 127 ? -4.975 -7.578 -16.070 1.00 32.25 127 LEU A O 1
ATOM 1029 N N . VAL A 1 128 ? -6.617 -6.097 -15.825 1.00 37.25 128 VAL A N 1
ATOM 1030 C CA . VAL A 1 128 ? -6.434 -5.943 -14.379 1.00 37.25 128 VAL A CA 1
ATOM 1031 C C . VAL A 1 128 ? -7.591 -6.733 -13.796 1.00 37.25 128 VAL A C 1
ATOM 1033 O O . VAL A 1 128 ? -8.734 -6.286 -13.853 1.00 37.25 128 VAL A O 1
ATOM 1036 N N . VAL A 1 129 ? -7.327 -7.966 -13.369 1.00 46.00 129 VAL A N 1
ATOM 1037 C CA . VAL A 1 129 ? -8.299 -8.709 -12.566 1.00 46.00 129 VAL A CA 1
ATOM 1038 C C . VAL A 1 129 ? -8.525 -7.864 -11.319 1.00 46.00 129 VAL A C 1
ATOM 1040 O O . VAL A 1 129 ? -7.568 -7.543 -10.609 1.00 46.00 129 VAL A O 1
ATOM 1043 N N . ASP A 1 130 ? -9.760 -7.429 -11.098 1.00 53.09 130 ASP A N 1
ATOM 1044 C CA . ASP A 1 130 ? -10.123 -6.780 -9.848 1.00 53.09 130 ASP A CA 1
ATOM 1045 C C . ASP A 1 130 ? -9.813 -7.767 -8.711 1.00 53.09 130 ASP A C 1
ATOM 1047 O O . ASP A 1 130 ? -10.352 -8.872 -8.649 1.00 53.09 130 ASP A O 1
ATOM 1051 N N . ARG A 1 131 ? -8.852 -7.390 -7.860 1.00 54.44 131 ARG A N 1
ATOM 1052 C CA . ARG A 1 131 ? -8.228 -8.270 -6.855 1.00 54.44 131 ARG A CA 1
ATOM 1053 C C . ARG A 1 131 ? -9.200 -8.689 -5.753 1.00 54.44 131 ARG A C 1
ATOM 1055 O O . ARG A 1 131 ? -8.879 -9.587 -4.977 1.00 54.44 131 ARG A O 1
ATOM 1062 N N . PHE A 1 132 ? -10.351 -8.027 -5.683 1.00 60.50 132 PHE A N 1
ATOM 1063 C CA . PHE A 1 132 ? -11.437 -8.327 -4.762 1.00 60.50 132 PHE A CA 1
ATOM 1064 C C . PHE A 1 132 ? -12.752 -8.608 -5.497 1.00 60.50 132 PHE A C 1
ATOM 1066 O O . PHE A 1 132 ? -13.800 -8.642 -4.854 1.00 60.50 132 PHE A O 1
ATOM 1073 N N . ALA A 1 133 ? -12.716 -8.847 -6.817 1.00 67.62 133 ALA A N 1
ATOM 1074 C CA . ALA A 1 133 ? -13.901 -9.278 -7.544 1.00 67.62 133 ALA A CA 1
ATOM 1075 C C . ALA A 1 133 ? -14.452 -10.557 -6.914 1.00 67.62 133 ALA A C 1
ATOM 1077 O O . ALA A 1 133 ? -13.773 -11.586 -6.833 1.00 67.62 133 ALA A O 1
ATOM 1078 N N . ILE A 1 134 ? -15.699 -10.456 -6.468 1.00 68.31 134 ILE A N 1
ATOM 1079 C CA . ILE A 1 134 ? -16.448 -11.569 -5.912 1.00 68.31 134 ILE A CA 1
ATOM 1080 C C . ILE A 1 134 ? -16.841 -12.477 -7.082 1.00 68.31 134 ILE A C 1
ATOM 1082 O O . ILE A 1 134 ? -17.463 -12.032 -8.047 1.00 68.31 134 ILE A O 1
ATOM 1086 N N . ASN A 1 135 ? -16.425 -13.736 -7.018 1.00 73.88 135 ASN A N 1
ATOM 1087 C CA . ASN A 1 135 ? -16.795 -14.779 -7.960 1.00 73.88 135 ASN A CA 1
ATOM 1088 C C . ASN A 1 135 ? -18.225 -15.281 -7.688 1.00 73.88 135 ASN A C 1
ATOM 1090 O O . ASN A 1 135 ? -18.875 -14.882 -6.722 1.00 73.88 135 ASN A O 1
ATOM 1094 N N . GLU A 1 136 ? -18.717 -16.180 -8.540 1.00 73.38 136 GLU A N 1
ATOM 1095 C CA . GLU A 1 136 ? -20.074 -16.741 -8.431 1.00 73.38 136 GLU A CA 1
ATOM 1096 C C . GLU A 1 136 ? -20.327 -17.474 -7.097 1.00 73.38 136 GLU A C 1
ATOM 1098 O O . GLU A 1 136 ? -21.466 -17.548 -6.645 1.00 73.38 136 GLU A O 1
ATOM 1103 N N . ASP A 1 137 ? -19.267 -17.919 -6.415 1.00 71.81 137 ASP A N 1
ATOM 1104 C CA . ASP A 1 137 ? -19.322 -18.594 -5.112 1.00 71.81 137 ASP A CA 1
ATOM 1105 C C . ASP A 1 137 ? -19.283 -17.623 -3.914 1.00 71.81 137 ASP A C 1
ATOM 1107 O O . ASP A 1 137 ? -19.109 -18.046 -2.767 1.00 71.81 137 ASP A O 1
ATOM 1111 N N . GLY A 1 138 ? -19.372 -16.309 -4.144 1.00 66.44 138 GLY A N 1
ATOM 1112 C CA . GLY A 1 138 ? -19.278 -15.306 -3.077 1.00 66.44 138 GLY A CA 1
ATOM 1113 C C . GLY A 1 138 ? -17.866 -15.148 -2.493 1.00 66.44 138 GLY A C 1
ATOM 1114 O O . GLY A 1 138 ? -17.692 -14.545 -1.434 1.00 66.44 138 GLY A O 1
ATOM 1115 N N . CYS A 1 139 ? -16.848 -15.690 -3.160 1.00 64.62 139 CYS A N 1
ATOM 1116 C CA . CYS A 1 139 ? -15.449 -15.645 -2.746 1.00 64.62 139 CYS A CA 1
ATOM 1117 C C . CYS A 1 139 ? -14.649 -14.698 -3.649 1.00 64.62 139 CYS A C 1
ATOM 1119 O O . CYS A 1 139 ? -15.004 -14.468 -4.793 1.00 64.62 139 CYS A O 1
ATOM 1121 N N . PHE A 1 140 ? -13.516 -14.180 -3.185 1.00 65.00 140 PHE A N 1
ATOM 1122 C CA . PHE A 1 140 ? -12.556 -13.500 -4.059 1.00 65.00 140 PHE A CA 1
ATOM 1123 C C . PHE A 1 140 ? -11.190 -14.170 -3.932 1.00 65.00 140 PHE A C 1
ATOM 1125 O O . PHE A 1 140 ? -10.835 -14.691 -2.872 1.00 65.00 140 PHE A O 1
ATOM 1132 N N . THR A 1 141 ? -10.418 -14.167 -5.018 1.00 57.44 141 THR A N 1
ATOM 1133 C CA . THR A 1 141 ? -9.050 -14.695 -4.998 1.00 57.44 141 THR A CA 1
ATOM 1134 C C . THR A 1 141 ? -8.088 -13.557 -4.712 1.00 57.44 141 THR A C 1
ATOM 1136 O O . THR A 1 141 ? -7.794 -12.738 -5.580 1.00 57.44 141 THR A O 1
ATOM 1139 N N . PHE A 1 142 ? -7.571 -13.516 -3.487 1.00 61.00 142 PHE A N 1
ATOM 1140 C CA . PHE A 1 142 ? -6.488 -12.608 -3.150 1.00 61.00 142 PHE A CA 1
ATOM 1141 C C . PHE A 1 142 ? -5.172 -13.169 -3.688 1.00 61.00 142 PHE A C 1
ATOM 1143 O O . PHE A 1 142 ? -4.653 -14.154 -3.163 1.00 61.00 142 PHE A O 1
ATOM 1150 N N . MET A 1 143 ? -4.605 -12.534 -4.717 1.00 58.03 143 MET A N 1
ATOM 1151 C CA . MET A 1 143 ? -3.215 -12.786 -5.097 1.00 58.03 143 MET A CA 1
ATOM 1152 C C . MET A 1 143 ? -2.315 -12.259 -3.971 1.00 58.03 143 MET A C 1
ATOM 1154 O O . MET A 1 143 ? -1.995 -11.068 -3.910 1.00 58.03 143 MET A O 1
ATOM 1158 N N . GLY A 1 144 ? -1.985 -13.149 -3.033 1.00 52.44 144 GLY A N 1
ATOM 1159 C CA . GLY A 1 144 ? -1.203 -12.837 -1.846 1.00 52.44 144 GLY A CA 1
ATOM 1160 C C . GLY A 1 144 ? 0.135 -12.192 -2.191 1.00 52.44 144 GLY A C 1
ATOM 1161 O O . GLY A 1 144 ? 0.845 -12.635 -3.089 1.00 52.44 144 GLY A O 1
ATOM 1162 N N . ARG A 1 145 ? 0.507 -11.142 -1.454 1.00 63.22 145 ARG A N 1
ATOM 1163 C CA . ARG A 1 145 ? 1.911 -10.719 -1.359 1.00 63.22 145 ARG A CA 1
ATOM 1164 C C . ARG A 1 145 ? 2.623 -11.687 -0.408 1.00 63.22 145 ARG A C 1
ATOM 1166 O O . ARG A 1 145 ? 2.008 -12.082 0.578 1.00 63.22 145 ARG A O 1
ATOM 1173 N N . LYS A 1 146 ? 3.894 -12.031 -0.655 1.00 64.81 146 LYS A N 1
ATOM 1174 C CA . LYS A 1 146 ? 4.697 -12.936 0.202 1.00 64.81 146 LYS A CA 1
ATOM 1175 C C . LYS A 1 146 ? 4.603 -12.565 1.689 1.00 64.81 146 LYS A C 1
ATOM 1177 O O . LYS A 1 146 ? 4.383 -13.420 2.544 1.00 64.81 146 LYS A O 1
ATOM 1182 N N . GLU A 1 147 ? 4.632 -11.266 1.971 1.00 74.19 147 GLU A N 1
ATOM 1183 C CA . GLU A 1 147 ? 4.539 -10.722 3.326 1.00 74.19 147 GLU A CA 1
ATOM 1184 C C . GLU A 1 147 ? 3.170 -10.891 3.999 1.00 74.19 147 GLU A C 1
ATOM 1186 O O . GLU A 1 147 ? 3.075 -10.699 5.205 1.00 74.19 147 GLU A O 1
ATOM 1191 N N . PHE A 1 148 ? 2.106 -11.284 3.287 1.00 81.56 148 PHE A N 1
ATOM 1192 C CA . PHE A 1 148 ? 0.804 -11.559 3.907 1.00 81.56 148 PHE A CA 1
ATOM 1193 C C . PHE A 1 148 ? 0.929 -12.593 5.030 1.00 81.56 148 PHE A C 1
ATOM 1195 O O . PHE A 1 148 ? 0.427 -12.369 6.129 1.00 81.56 148 PHE A O 1
ATOM 1202 N N . ILE A 1 149 ? 1.640 -13.698 4.771 1.00 79.88 149 ILE A N 1
ATOM 1203 C CA . ILE A 1 149 ? 1.852 -14.763 5.759 1.00 79.88 149 ILE A CA 1
ATOM 1204 C C . ILE A 1 149 ? 2.693 -14.245 6.926 1.00 79.88 149 ILE A C 1
ATOM 1206 O O . ILE A 1 149 ? 2.373 -14.533 8.075 1.00 79.88 149 ILE A O 1
ATOM 1210 N N . ASN A 1 150 ? 3.723 -13.442 6.653 1.00 83.81 150 ASN A N 1
ATOM 1211 C CA . ASN A 1 150 ? 4.575 -12.871 7.695 1.00 83.81 150 ASN A CA 1
ATOM 1212 C C . ASN A 1 150 ? 3.778 -11.937 8.612 1.00 83.81 150 ASN A C 1
ATOM 1214 O O . ASN A 1 150 ? 3.806 -12.102 9.830 1.00 83.81 150 ASN A O 1
ATOM 1218 N N . VAL A 1 151 ? 2.997 -11.015 8.040 1.00 87.44 151 VAL A N 1
ATOM 1219 C CA . VAL A 1 151 ? 2.134 -10.109 8.809 1.00 87.44 151 VAL A CA 1
ATOM 1220 C C . VAL A 1 151 ? 1.098 -10.903 9.609 1.00 87.44 151 VAL A C 1
ATOM 1222 O O . VAL A 1 151 ? 0.918 -10.648 10.798 1.00 87.44 151 VAL A O 1
ATOM 1225 N N . LEU A 1 152 ? 0.451 -11.901 9.001 1.00 87.62 152 LEU A N 1
ATOM 1226 C CA . LEU A 1 152 ? -0.538 -12.735 9.684 1.00 87.62 152 LEU A CA 1
ATOM 1227 C C . LEU A 1 152 ? 0.075 -13.535 10.844 1.00 87.62 152 LEU A C 1
ATOM 1229 O O . LEU A 1 152 ? -0.498 -13.575 11.932 1.00 87.62 152 LEU A O 1
ATOM 1233 N N . ASN A 1 153 ? 1.242 -14.148 10.637 1.00 86.75 153 ASN A N 1
ATOM 1234 C CA . ASN A 1 153 ? 1.958 -14.890 11.674 1.00 86.75 153 ASN A CA 1
ATOM 1235 C C . ASN A 1 153 ? 2.284 -13.991 12.862 1.00 86.75 153 ASN A C 1
ATOM 1237 O O . ASN A 1 153 ? 2.045 -14.374 14.004 1.00 86.75 153 ASN A O 1
ATOM 1241 N N . GLU A 1 154 ? 2.764 -12.780 12.597 1.00 88.69 154 GLU A N 1
ATOM 1242 C CA . GLU A 1 154 ? 3.080 -11.814 13.639 1.00 88.69 154 GLU A CA 1
ATOM 1243 C C . GLU A 1 154 ? 1.828 -11.372 14.414 1.00 88.69 154 GLU A C 1
ATOM 1245 O O . GLU A 1 154 ? 1.857 -11.350 15.646 1.00 88.69 154 GLU A O 1
ATOM 1250 N N . ILE A 1 155 ? 0.700 -11.125 13.738 1.00 90.06 155 ILE A N 1
ATOM 1251 C CA . ILE A 1 155 ? -0.589 -10.830 14.395 1.00 90.06 155 ILE A CA 1
ATOM 1252 C C . ILE A 1 155 ? -1.034 -12.000 15.282 1.00 90.06 155 ILE A C 1
ATOM 1254 O O . ILE A 1 155 ? -1.500 -11.791 16.401 1.00 90.06 155 ILE A O 1
ATOM 1258 N N . ASN A 1 156 ? -0.841 -13.241 14.835 1.00 87.62 156 ASN A N 1
ATOM 1259 C CA . ASN A 1 156 ? -1.203 -14.431 15.609 1.00 87.62 156 ASN A CA 1
ATOM 1260 C C . ASN A 1 156 ? -0.357 -14.618 16.880 1.00 87.62 156 ASN A C 1
ATOM 1262 O O . ASN A 1 156 ? -0.757 -15.360 17.776 1.00 87.62 156 ASN A O 1
ATOM 1266 N N . THR A 1 157 ? 0.793 -13.945 16.998 1.00 87.50 157 THR A N 1
ATOM 1267 C CA . THR A 1 157 ? 1.588 -13.964 18.238 1.00 87.50 157 THR A CA 1
ATOM 1268 C C . THR A 1 157 ? 1.048 -13.042 19.329 1.00 87.50 157 THR A C 1
ATOM 1270 O O . THR A 1 157 ? 1.545 -13.092 20.459 1.00 87.50 157 THR A O 1
ATOM 1273 N N . PHE A 1 158 ? 0.071 -12.189 19.014 1.00 88.50 158 PHE A N 1
ATOM 1274 C CA . PHE A 1 158 ? -0.469 -11.233 19.966 1.00 88.50 158 PHE A CA 1
ATOM 1275 C C . PHE A 1 158 ? -1.132 -11.924 21.157 1.00 88.50 158 PHE A C 1
ATOM 1277 O O . PHE A 1 158 ? -1.857 -12.910 21.020 1.00 88.50 158 PHE A O 1
ATOM 1284 N N . LYS A 1 159 ? -0.882 -11.389 22.355 1.00 83.50 159 LYS A N 1
ATOM 1285 C CA . LYS A 1 159 ? -1.434 -11.913 23.610 1.00 83.50 159 LYS A CA 1
ATOM 1286 C C . LYS A 1 159 ? -1.844 -10.768 24.516 1.00 83.50 159 LYS A C 1
ATOM 1288 O O . LYS A 1 159 ? -1.026 -9.914 24.849 1.00 83.50 159 LYS A O 1
ATOM 1293 N N . SER A 1 160 ? -3.087 -10.801 24.987 1.00 75.88 160 SER A N 1
ATOM 1294 C CA . SER A 1 160 ? -3.558 -9.875 26.015 1.00 75.88 160 SER A CA 1
ATOM 1295 C C . SER A 1 160 ? -2.708 -10.007 27.286 1.00 75.88 160 SER A C 1
ATOM 1297 O O . SER A 1 160 ? -2.399 -11.126 27.711 1.00 75.88 160 SER A O 1
ATOM 1299 N N . ARG A 1 161 ? -2.379 -8.879 27.929 1.00 69.94 161 ARG A N 1
ATOM 1300 C CA . ARG A 1 161 ? -1.713 -8.769 29.249 1.00 69.94 161 ARG A CA 1
ATOM 1301 C C . ARG A 1 161 ? -0.250 -9.227 29.346 1.00 69.94 161 ARG A C 1
ATOM 1303 O O . ARG A 1 161 ? 0.436 -8.789 30.260 1.00 69.94 161 ARG A O 1
ATOM 1310 N N . THR A 1 162 ? 0.228 -10.104 28.464 1.00 64.75 162 THR A N 1
ATOM 1311 C CA . THR A 1 162 ? 1.548 -10.764 28.605 1.00 64.75 162 THR A CA 1
ATOM 1312 C C . THR A 1 162 ? 2.424 -10.709 27.353 1.00 64.75 162 THR A C 1
ATOM 1314 O O . THR A 1 162 ? 3.553 -11.193 27.385 1.00 64.75 162 THR A O 1
ATOM 1317 N N . GLY A 1 163 ? 1.936 -10.129 26.254 1.00 69.06 163 GLY A N 1
ATOM 1318 C CA . GLY A 1 163 ? 2.676 -10.036 24.999 1.00 69.06 163 GLY A CA 1
ATOM 1319 C C . GLY A 1 163 ? 2.419 -8.730 24.258 1.00 69.06 163 GLY A C 1
ATOM 1320 O O . GLY A 1 163 ? 1.805 -7.803 24.784 1.00 69.06 163 GLY A O 1
ATOM 1321 N N . TYR A 1 164 ? 2.906 -8.670 23.021 1.00 74.06 164 TYR A N 1
ATOM 1322 C CA . TYR A 1 164 ? 2.645 -7.546 22.131 1.00 74.06 164 TYR A CA 1
ATOM 1323 C C . TYR A 1 164 ? 1.154 -7.478 21.797 1.00 74.06 164 TYR A C 1
ATOM 1325 O O . TYR A 1 164 ? 0.539 -8.496 21.472 1.00 74.06 164 TYR A O 1
ATOM 1333 N N . MET A 1 165 ? 0.592 -6.276 21.887 1.00 86.38 165 MET A N 1
ATOM 1334 C CA . MET A 1 165 ? -0.781 -5.977 21.472 1.00 86.38 165 MET A CA 1
ATOM 1335 C C . MET A 1 165 ? -0.821 -4.985 20.308 1.00 86.38 165 MET A C 1
ATOM 1337 O O . MET A 1 165 ? -1.887 -4.747 19.755 1.00 86.38 165 MET A O 1
ATOM 1341 N N . GLU A 1 166 ? 0.329 -4.429 19.922 1.00 89.81 166 GLU A N 1
ATOM 1342 C CA . GLU A 1 166 ? 0.440 -3.395 18.902 1.00 89.81 166 GLU A CA 1
ATOM 1343 C C . GLU A 1 166 ? 1.433 -3.802 17.807 1.00 89.81 166 GLU A C 1
ATOM 1345 O O . GLU A 1 166 ? 2.508 -4.349 18.088 1.00 89.81 166 GLU A O 1
ATOM 1350 N N . MET A 1 167 ? 1.073 -3.529 16.554 1.00 90.12 167 MET A N 1
ATOM 13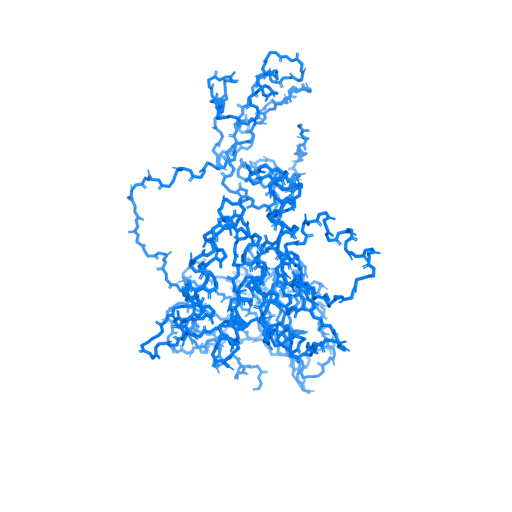51 C CA . MET A 1 167 ? 1.929 -3.688 15.385 1.00 90.12 167 MET A CA 1
ATOM 1352 C C . MET A 1 167 ? 1.834 -2.471 14.477 1.00 90.12 167 MET A C 1
ATOM 1354 O O . MET A 1 167 ? 0.746 -1.995 14.161 1.00 90.12 167 MET A O 1
ATOM 1358 N N . PHE A 1 168 ? 2.986 -2.048 13.970 1.00 88.31 168 PHE A N 1
ATOM 1359 C CA . PHE A 1 168 ? 3.099 -1.007 12.968 1.00 88.31 168 PHE A CA 1
ATOM 1360 C C . PHE A 1 168 ? 3.772 -1.501 11.698 1.00 88.31 168 PHE A C 1
ATOM 1362 O O . PHE A 1 168 ? 4.905 -1.986 11.706 1.00 88.31 168 PHE A O 1
ATOM 1369 N N . ILE A 1 169 ? 3.048 -1.352 10.595 1.00 87.06 169 ILE A N 1
ATOM 1370 C CA . ILE A 1 169 ? 3.453 -1.768 9.260 1.00 87.06 169 ILE A CA 1
ATOM 1371 C C . ILE A 1 169 ? 3.766 -0.518 8.445 1.00 87.06 169 ILE A C 1
ATOM 1373 O O . ILE A 1 169 ? 2.876 0.256 8.096 1.00 87.06 169 ILE A O 1
ATOM 1377 N N . TYR A 1 170 ? 5.025 -0.321 8.079 1.00 82.56 170 TYR A N 1
ATOM 1378 C CA . TYR A 1 170 ? 5.428 0.844 7.293 1.00 82.56 170 TYR A CA 1
ATOM 1379 C C . TYR A 1 170 ? 6.184 0.426 6.040 1.00 82.56 170 TYR A C 1
ATOM 1381 O O . TYR A 1 170 ? 6.850 -0.603 6.016 1.00 82.56 170 TYR A O 1
ATOM 1389 N N . GLY A 1 171 ? 6.054 1.196 4.960 1.00 72.06 171 GLY A N 1
ATOM 1390 C CA . GLY A 1 171 ? 6.614 0.782 3.674 1.00 72.06 171 GLY A CA 1
ATOM 1391 C C . GLY A 1 171 ? 6.331 1.724 2.514 1.00 72.06 171 GLY A C 1
ATOM 1392 O O . GLY A 1 171 ? 5.571 2.687 2.664 1.00 72.06 171 GLY A O 1
ATOM 1393 N N . THR A 1 172 ? 6.900 1.434 1.344 1.00 65.38 172 THR A N 1
ATOM 1394 C CA . THR A 1 172 ? 6.706 2.246 0.123 1.00 65.38 172 THR A CA 1
ATOM 1395 C C . THR A 1 172 ? 5.224 2.383 -0.254 1.00 65.38 172 THR A C 1
ATOM 1397 O O . THR A 1 172 ? 4.406 1.482 -0.016 1.00 65.38 172 THR A O 1
ATOM 1400 N N . VAL A 1 173 ? 4.838 3.547 -0.789 1.00 64.12 173 VAL A N 1
ATOM 1401 C CA . VAL A 1 173 ? 3.520 3.724 -1.424 1.00 64.12 173 VAL A CA 1
ATOM 1402 C C . VAL A 1 173 ? 3.429 2.741 -2.599 1.00 64.12 173 VAL A C 1
ATOM 1404 O O . VAL A 1 173 ? 4.430 2.453 -3.241 1.00 64.12 173 VAL A O 1
ATOM 1407 N N . GLY A 1 174 ? 2.260 2.136 -2.822 1.00 62.91 174 GLY A N 1
ATOM 1408 C CA . GLY A 1 174 ? 2.077 1.154 -3.901 1.00 62.91 174 GLY A CA 1
ATOM 1409 C C . GLY A 1 174 ? 2.494 -0.294 -3.588 1.00 62.91 174 GLY A C 1
ATOM 1410 O O . GLY A 1 174 ? 2.092 -1.195 -4.320 1.00 62.91 174 GLY A O 1
ATOM 1411 N N . TYR A 1 175 ? 3.171 -0.575 -2.461 1.00 69.00 175 TYR A N 1
ATOM 1412 C CA . TYR A 1 175 ? 3.518 -1.957 -2.055 1.00 69.00 175 TYR A CA 1
ATOM 1413 C C . TYR A 1 175 ? 2.287 -2.886 -1.959 1.00 69.00 175 TYR A C 1
ATOM 1415 O O . TYR A 1 175 ? 2.349 -4.088 -2.218 1.00 69.00 175 TYR A O 1
ATOM 1423 N N . GLY A 1 176 ? 1.129 -2.316 -1.611 1.00 73.94 176 GLY A N 1
ATOM 1424 C CA . GLY A 1 176 ? -0.102 -3.065 -1.356 1.00 73.94 176 GLY A CA 1
ATOM 1425 C C . GLY A 1 176 ? -0.363 -3.329 0.127 1.00 73.94 176 GLY A C 1
ATOM 1426 O O . GLY A 1 176 ? -1.066 -4.275 0.452 1.00 73.94 176 GLY A O 1
ATOM 1427 N N . LYS A 1 177 ? 0.163 -2.491 1.031 1.00 82.81 177 LYS A N 1
ATOM 1428 C CA . LYS A 1 177 ? -0.103 -2.573 2.482 1.00 82.81 177 LYS A CA 1
ATOM 1429 C C . LYS A 1 177 ? -1.601 -2.593 2.788 1.00 82.81 177 LYS A C 1
ATOM 1431 O O . LYS A 1 177 ? -2.063 -3.494 3.476 1.00 82.81 177 LYS A O 1
ATOM 1436 N N . SER A 1 178 ? -2.350 -1.669 2.184 1.00 85.50 178 SER A N 1
ATOM 1437 C CA . SER A 1 178 ? -3.810 -1.608 2.286 1.00 85.50 178 SER A CA 1
ATOM 1438 C C . SER A 1 178 ? -4.454 -2.926 1.887 1.00 85.50 178 SER A C 1
ATOM 1440 O O . SER A 1 178 ? -5.271 -3.450 2.623 1.00 85.50 178 SER A O 1
ATOM 1442 N N . HIS A 1 179 ? -3.993 -3.526 0.787 1.00 82.44 179 HIS A N 1
ATOM 1443 C CA . HIS A 1 179 ? -4.517 -4.795 0.291 1.00 82.44 179 HIS A CA 1
ATOM 1444 C C . HIS A 1 179 ? -4.217 -5.959 1.248 1.00 82.44 179 HIS A C 1
ATOM 1446 O O . HIS A 1 179 ? -5.092 -6.784 1.494 1.00 82.44 179 HIS A O 1
ATOM 1452 N N . ILE A 1 180 ? -3.001 -6.017 1.809 1.00 85.44 180 ILE A N 1
ATOM 1453 C CA . ILE A 1 180 ? -2.623 -7.007 2.830 1.00 85.44 180 ILE A CA 1
ATOM 1454 C C . ILE A 1 180 ? -3.518 -6.851 4.064 1.00 85.44 180 ILE A C 1
ATOM 1456 O O . ILE A 1 180 ? -4.064 -7.839 4.547 1.00 85.44 180 ILE A O 1
ATOM 1460 N N . LEU A 1 181 ? -3.718 -5.620 4.543 1.00 89.94 181 LEU A N 1
ATOM 1461 C CA . LEU A 1 181 ? -4.569 -5.343 5.698 1.00 89.94 181 LEU A CA 1
ATOM 1462 C C . LEU A 1 181 ? -6.043 -5.660 5.446 1.00 89.94 181 LEU A C 1
ATOM 1464 O O . LEU A 1 181 ? -6.673 -6.257 6.313 1.00 89.94 181 LEU A O 1
ATOM 1468 N N . THR A 1 182 ? -6.583 -5.327 4.270 1.00 89.25 182 THR A N 1
ATOM 1469 C CA . THR A 1 182 ? -7.948 -5.709 3.880 1.00 89.25 182 THR A CA 1
ATOM 1470 C C . THR A 1 182 ? -8.098 -7.228 3.889 1.00 89.25 182 THR A C 1
ATOM 1472 O O . THR A 1 182 ? -9.027 -7.753 4.495 1.00 89.25 182 THR A O 1
ATOM 1475 N N . ALA A 1 183 ? -7.155 -7.955 3.279 1.00 87.06 183 ALA A N 1
ATOM 1476 C CA . ALA A 1 183 ? -7.188 -9.413 3.245 1.00 87.06 183 ALA A CA 1
ATOM 1477 C C . ALA A 1 183 ? -7.093 -10.030 4.653 1.00 87.06 183 ALA A C 1
ATOM 1479 O O . ALA A 1 183 ? -7.802 -10.992 4.948 1.00 87.06 183 ALA A O 1
ATOM 1480 N N . ILE A 1 184 ? -6.274 -9.459 5.544 1.00 89.94 184 ILE A N 1
ATOM 1481 C CA . ILE A 1 184 ? -6.185 -9.872 6.953 1.00 89.94 184 ILE A CA 1
ATOM 1482 C C . ILE A 1 184 ? -7.499 -9.598 7.685 1.00 89.94 184 ILE A C 1
ATOM 1484 O O . ILE A 1 184 ? -7.973 -10.473 8.405 1.00 89.94 184 ILE A O 1
ATOM 1488 N N . ALA A 1 185 ? -8.111 -8.426 7.491 1.00 91.75 185 ALA A N 1
ATOM 1489 C CA . ALA A 1 185 ? -9.399 -8.094 8.092 1.00 91.75 185 ALA A CA 1
ATOM 1490 C C . ALA A 1 185 ? -10.475 -9.109 7.675 1.00 91.75 185 ALA A C 1
ATOM 1492 O O . ALA A 1 185 ? -11.134 -9.693 8.534 1.00 91.75 185 ALA A O 1
ATOM 1493 N N . CYS A 1 186 ? -10.580 -9.405 6.374 1.00 87.81 186 CYS A N 1
ATOM 1494 C CA . CYS A 1 186 ? -11.483 -10.433 5.855 1.00 87.81 186 CYS A CA 1
ATOM 1495 C C . CYS A 1 186 ? -11.181 -11.821 6.440 1.00 87.81 186 CYS A C 1
ATOM 1497 O O . CYS A 1 186 ? -12.099 -12.536 6.839 1.00 87.81 186 CYS A O 1
ATOM 1499 N N . PHE A 1 187 ? -9.904 -12.206 6.513 1.00 88.06 187 PHE A N 1
ATOM 1500 C CA . PHE A 1 187 ? -9.489 -13.488 7.080 1.00 88.06 187 PHE A CA 1
ATOM 1501 C C . PHE A 1 187 ? -9.878 -13.611 8.559 1.00 88.06 187 PHE A C 1
ATOM 1503 O O . PHE A 1 187 ? -10.425 -14.632 8.967 1.00 88.06 187 PHE A O 1
ATOM 1510 N N . LEU A 1 188 ? -9.631 -12.581 9.369 1.00 90.25 188 LEU A N 1
ATOM 1511 C CA . LEU A 1 188 ? -9.965 -12.574 10.793 1.00 90.25 188 LEU A CA 1
ATOM 1512 C C . LEU A 1 188 ? -11.483 -12.603 11.020 1.00 90.25 188 LEU A C 1
ATOM 1514 O O . LEU A 1 188 ? -11.946 -13.419 11.818 1.00 90.25 188 LEU A O 1
ATOM 1518 N N . LEU A 1 189 ? -12.251 -11.797 10.274 1.00 90.19 189 LEU A N 1
ATOM 1519 C CA . LEU A 1 189 ? -13.719 -11.814 10.308 1.00 90.19 189 LEU A CA 1
ATOM 1520 C C . LEU A 1 189 ? -14.268 -13.207 9.976 1.00 90.19 189 LEU A C 1
ATOM 1522 O O . LEU A 1 189 ? -15.083 -13.749 10.718 1.00 90.19 189 LEU A O 1
ATOM 1526 N N . ARG A 1 190 ? -13.762 -13.837 8.908 1.00 86.88 190 ARG A N 1
ATOM 1527 C CA . ARG A 1 190 ? -14.170 -15.192 8.499 1.00 86.88 190 ARG A CA 1
ATOM 1528 C C . ARG A 1 190 ? -13.845 -16.259 9.549 1.00 86.88 190 ARG A C 1
ATOM 1530 O O . ARG A 1 190 ? -14.539 -17.267 9.623 1.00 86.88 190 ARG A O 1
ATOM 1537 N N . ASN A 1 191 ? -12.818 -16.039 10.367 1.00 88.38 191 ASN A N 1
ATOM 1538 C CA . ASN A 1 191 ? -12.461 -16.905 11.493 1.00 88.38 191 ASN A CA 1
ATOM 1539 C C . ASN A 1 191 ? -13.183 -16.524 12.804 1.00 88.38 191 ASN A C 1
ATOM 1541 O O . ASN A 1 191 ? -12.756 -16.941 13.882 1.00 88.38 191 ASN A O 1
ATOM 1545 N N . GLY A 1 192 ? -14.252 -15.723 12.734 1.00 89.44 192 GLY A N 1
ATOM 1546 C CA . GLY A 1 192 ? -15.085 -15.363 13.884 1.00 89.44 192 GLY A CA 1
ATOM 1547 C C . GLY A 1 192 ? -14.425 -14.386 14.859 1.00 89.44 192 GLY A C 1
ATOM 1548 O O . GLY A 1 192 ? -14.810 -14.328 16.026 1.00 89.44 192 GLY A O 1
ATOM 1549 N N . ARG A 1 193 ? -13.399 -13.641 14.429 1.00 93.88 193 ARG A N 1
ATOM 1550 C CA . ARG A 1 193 ? -12.783 -12.589 15.250 1.00 93.88 193 ARG A CA 1
ATOM 1551 C C . ARG A 1 193 ? -13.533 -11.270 15.070 1.00 93.88 193 ARG A C 1
ATOM 1553 O O . ARG A 1 193 ? -13.945 -10.933 13.964 1.00 93.88 193 ARG A O 1
ATOM 1560 N N . ARG A 1 194 ? -13.636 -10.489 16.148 1.00 96.12 194 ARG A N 1
ATOM 1561 C CA . ARG A 1 194 ? -14.194 -9.130 16.131 1.00 96.12 194 ARG A CA 1
ATOM 1562 C C . ARG A 1 194 ? -13.162 -8.144 15.581 1.00 96.12 194 ARG A C 1
ATOM 1564 O O . ARG A 1 194 ? -12.160 -7.876 16.244 1.00 96.12 194 ARG A O 1
ATOM 1571 N N . VAL A 1 195 ? -13.383 -7.639 14.366 1.00 96.94 195 VAL A N 1
ATOM 1572 C CA . VAL A 1 195 ? -12.444 -6.754 13.658 1.00 96.94 195 VAL A CA 1
ATOM 1573 C C . VAL A 1 195 ? -13.072 -5.393 13.396 1.00 96.94 195 VAL A C 1
ATOM 1575 O O . VAL A 1 195 ? -14.023 -5.297 12.627 1.00 96.94 195 VAL A O 1
ATOM 1578 N N . VAL A 1 196 ? -12.455 -4.344 13.937 1.00 97.56 196 VAL A N 1
ATOM 1579 C CA . VAL A 1 196 ? -12.777 -2.951 13.616 1.00 97.56 196 VAL A CA 1
ATOM 1580 C C . VAL A 1 196 ? -11.804 -2.479 12.539 1.00 97.56 196 VAL A C 1
ATOM 1582 O O . VAL A 1 196 ? -10.645 -2.165 12.825 1.00 97.56 196 VAL A O 1
ATOM 1585 N N . TYR A 1 197 ? -12.251 -2.472 11.282 1.00 96.75 197 TYR A N 1
ATOM 1586 C CA . TYR A 1 197 ? -11.409 -2.105 10.141 1.00 96.75 197 TYR A CA 1
ATOM 1587 C C . TYR A 1 197 ? -11.626 -0.650 9.713 1.00 96.75 197 TYR A C 1
ATOM 1589 O O . TYR A 1 197 ? -12.723 -0.266 9.314 1.00 96.75 197 TYR A O 1
ATOM 1597 N N . LEU A 1 198 ? -10.559 0.150 9.763 1.00 95.88 198 LEU A N 1
ATOM 1598 C CA . LEU A 1 198 ? -10.537 1.567 9.406 1.00 95.88 198 LEU A CA 1
ATOM 1599 C C . LEU A 1 198 ? -9.582 1.777 8.210 1.00 95.88 198 LEU A C 1
ATOM 1601 O O . LEU A 1 198 ? -8.395 2.023 8.416 1.00 95.88 198 LEU A O 1
ATOM 1605 N N . PRO A 1 199 ? -10.059 1.652 6.954 1.00 91.62 199 PRO A N 1
ATOM 1606 C CA . PRO A 1 199 ? -9.186 1.641 5.770 1.00 91.62 199 PRO A CA 1
ATOM 1607 C C . PRO A 1 199 ? -8.621 3.006 5.342 1.00 91.62 199 PRO A C 1
ATOM 1609 O O . PRO A 1 199 ? -7.640 3.050 4.602 1.00 91.62 199 PRO A O 1
ATOM 1612 N N . ASP A 1 200 ? -9.247 4.116 5.737 1.00 89.44 200 ASP A N 1
ATOM 1613 C CA . ASP A 1 200 ? -8.865 5.456 5.283 1.00 89.44 200 ASP A CA 1
ATOM 1614 C C . ASP A 1 200 ? -8.993 6.479 6.414 1.00 89.44 200 ASP A C 1
ATOM 1616 O O . ASP A 1 200 ? -10.066 7.027 6.692 1.00 89.44 200 ASP A O 1
ATOM 1620 N N . CYS A 1 201 ? -7.863 6.773 7.053 1.00 89.81 201 CYS A N 1
ATOM 1621 C CA . CYS A 1 201 ? -7.810 7.773 8.109 1.00 89.81 201 CYS A CA 1
ATOM 1622 C C . CYS A 1 201 ? -8.130 9.207 7.641 1.00 89.81 201 CYS A C 1
ATOM 1624 O O . CYS A 1 201 ? -8.445 10.049 8.482 1.00 89.81 201 CYS A O 1
ATOM 1626 N N . ARG A 1 202 ? -8.100 9.514 6.333 1.00 86.44 202 ARG A N 1
ATOM 1627 C CA . ARG A 1 202 ? -8.520 10.838 5.828 1.00 86.44 202 ARG A CA 1
ATOM 1628 C C . ARG A 1 202 ? -10.018 11.019 6.016 1.00 86.44 202 ARG A C 1
ATOM 1630 O O . ARG A 1 202 ? -10.449 12.031 6.558 1.00 86.44 202 ARG A O 1
ATOM 1637 N N . LYS A 1 203 ? -10.805 10.008 5.637 1.00 89.12 203 LYS A N 1
ATOM 1638 C CA . LYS A 1 203 ? -12.261 10.003 5.841 1.00 89.12 203 LYS A CA 1
ATOM 1639 C C . LYS A 1 203 ? -12.624 9.978 7.322 1.00 89.12 203 LYS A C 1
ATOM 1641 O O . LYS A 1 203 ? -13.496 10.734 7.741 1.00 89.12 203 LYS A O 1
ATOM 1646 N N . LEU A 1 204 ? -11.896 9.189 8.116 1.00 90.62 204 LEU A N 1
ATOM 1647 C CA . LEU A 1 204 ? -12.047 9.161 9.572 1.00 90.62 204 LEU A CA 1
ATOM 1648 C C . LEU A 1 204 ? -11.852 10.549 10.203 1.00 90.62 204 LEU A C 1
ATOM 1650 O O . LEU A 1 204 ? -12.583 10.926 11.110 1.00 90.62 204 LEU A O 1
ATOM 1654 N N . ALA A 1 205 ? -10.888 11.336 9.726 1.00 88.50 205 ALA A N 1
ATOM 1655 C CA . ALA A 1 205 ? -10.644 12.677 10.250 1.00 88.50 205 ALA A CA 1
ATOM 1656 C C . ALA A 1 205 ? -11.735 13.700 9.873 1.00 88.50 205 ALA A C 1
ATOM 1658 O O . ALA A 1 205 ? -11.912 14.706 10.570 1.00 88.50 205 ALA A O 1
ATOM 1659 N N . VAL A 1 206 ? -12.480 13.464 8.788 1.00 88.88 206 VAL A N 1
ATOM 1660 C CA . VAL A 1 206 ? -13.622 14.302 8.396 1.00 88.88 206 VAL A CA 1
ATOM 1661 C C . VAL A 1 206 ? -14.796 14.065 9.344 1.00 88.88 206 VAL A C 1
ATOM 1663 O O . VAL A 1 206 ? -15.254 15.026 9.968 1.00 88.88 206 VAL A O 1
ATOM 1666 N N . ASP A 1 207 ? -15.208 12.809 9.517 1.00 89.56 207 ASP A N 1
ATOM 1667 C CA . ASP A 1 207 ? -16.343 12.424 10.364 1.00 89.56 207 ASP A CA 1
ATOM 1668 C C . ASP A 1 207 ? -16.001 11.221 11.266 1.00 89.56 207 ASP A C 1
ATOM 1670 O O . ASP A 1 207 ? -16.310 10.073 10.943 1.00 89.56 207 ASP A O 1
ATOM 1674 N N . PRO A 1 208 ? -15.325 11.457 12.404 1.00 91.38 208 PRO A N 1
ATOM 1675 C CA . PRO A 1 208 ? -14.794 10.375 13.227 1.00 91.38 208 PRO A CA 1
ATOM 1676 C C . PRO A 1 208 ? -15.875 9.552 13.929 1.00 91.38 208 PRO A C 1
ATOM 1678 O O . PRO A 1 208 ? -15.647 8.379 14.217 1.00 91.38 208 PRO A O 1
ATOM 1681 N N . MET A 1 209 ? -17.034 10.147 14.221 1.00 91.88 209 MET A N 1
ATOM 1682 C CA . MET A 1 209 ? -18.090 9.478 14.978 1.00 91.88 209 MET A CA 1
ATOM 1683 C C . MET A 1 209 ? -18.785 8.422 14.117 1.00 91.88 209 MET A C 1
ATOM 1685 O O . MET A 1 209 ? -18.773 7.237 14.457 1.00 91.88 209 MET A O 1
ATOM 1689 N N . GLU A 1 210 ? -19.335 8.835 12.975 1.00 93.62 210 GLU A N 1
ATOM 1690 C CA . GLU A 1 210 ? -20.085 7.940 12.089 1.00 93.62 210 GLU A CA 1
ATOM 1691 C C . GLU A 1 210 ? -19.179 6.901 11.425 1.00 93.62 210 GLU A C 1
ATOM 1693 O O . GLU A 1 210 ? -19.569 5.744 11.243 1.00 93.62 210 GLU A O 1
ATOM 1698 N N . TYR A 1 211 ? -17.931 7.272 11.128 1.00 95.06 211 TYR A N 1
ATOM 1699 C CA . TYR A 1 211 ? -16.969 6.352 10.532 1.00 95.06 211 TYR A CA 1
ATOM 1700 C C . TYR A 1 211 ? -16.630 5.187 11.476 1.00 95.06 211 TYR A C 1
ATOM 1702 O O . TYR A 1 211 ? -16.594 4.032 11.046 1.00 95.06 211 TYR A O 1
ATOM 1710 N N . ILE A 1 212 ? -16.429 5.453 12.773 1.00 95.75 212 ILE A N 1
ATOM 1711 C CA . ILE A 1 212 ? -16.154 4.389 13.751 1.00 95.75 212 ILE A CA 1
ATOM 1712 C C . ILE A 1 212 ? -17.404 3.579 14.068 1.00 95.75 212 ILE A C 1
ATOM 1714 O O . ILE A 1 212 ? -17.307 2.353 14.137 1.00 95.75 212 ILE A O 1
ATOM 1718 N N . LYS A 1 213 ? -18.575 4.217 14.201 1.00 96.00 213 LYS A N 1
ATOM 1719 C CA . LYS A 1 213 ? -19.845 3.487 14.339 1.00 96.00 213 LYS A CA 1
ATOM 1720 C C . LYS A 1 213 ? -20.035 2.496 13.199 1.00 96.00 213 LYS A C 1
ATOM 1722 O O . LYS A 1 213 ? -20.294 1.328 13.457 1.00 96.00 213 LYS A O 1
ATOM 1727 N N . SER A 1 214 ? -19.810 2.926 11.958 1.00 96.44 214 SER A N 1
ATOM 1728 C CA . SER A 1 214 ? -19.919 2.064 10.776 1.00 96.44 214 SER A CA 1
ATOM 1729 C C . SER A 1 214 ? -19.001 0.838 10.860 1.00 96.44 214 SER A C 1
ATOM 1731 O O . SER A 1 214 ? -19.424 -0.281 10.569 1.00 96.44 214 SER A O 1
ATOM 1733 N N . ALA A 1 215 ? -17.756 1.018 11.311 1.00 96.81 215 ALA A N 1
ATOM 1734 C CA . ALA A 1 215 ? -16.820 -0.091 11.496 1.00 96.81 215 ALA A CA 1
ATOM 1735 C C . ALA A 1 215 ? -17.224 -1.027 12.655 1.00 96.81 215 ALA A C 1
ATOM 1737 O O . ALA A 1 215 ? -17.070 -2.247 12.556 1.00 96.81 215 ALA A O 1
ATOM 1738 N N . LEU A 1 216 ? -17.775 -0.481 13.741 1.00 97.00 216 LEU A N 1
ATOM 1739 C CA . LEU A 1 216 ? -18.289 -1.261 14.869 1.00 97.00 216 LEU A CA 1
ATOM 1740 C C . LEU A 1 216 ? -19.576 -2.019 14.515 1.00 97.00 216 LEU A C 1
ATOM 1742 O O . LEU A 1 216 ? -19.728 -3.165 14.925 1.00 97.00 216 LEU A O 1
ATOM 1746 N N . PHE A 1 217 ? -20.459 -1.445 13.697 1.00 96.94 217 PHE A N 1
ATOM 1747 C CA . PHE A 1 217 ? -21.633 -2.146 13.174 1.00 96.94 217 PHE A CA 1
ATOM 1748 C C . PHE A 1 217 ? -21.232 -3.348 12.323 1.00 96.94 217 PHE A C 1
ATOM 1750 O O . PHE A 1 217 ? -21.802 -4.420 12.482 1.00 96.94 217 PHE A O 1
ATOM 1757 N N . LEU A 1 218 ? -20.197 -3.221 11.485 1.00 94.94 218 LEU A N 1
ATOM 1758 C CA . LEU A 1 218 ? -19.643 -4.374 10.770 1.00 94.94 218 LEU A CA 1
ATOM 1759 C C . LEU A 1 218 ? -19.083 -5.433 11.738 1.00 94.94 218 LEU A C 1
ATOM 1761 O O . LEU A 1 218 ? -19.239 -6.629 11.507 1.00 94.94 218 LEU A O 1
ATOM 1765 N N . THR A 1 219 ? -18.446 -4.996 12.828 1.00 96.12 219 THR A N 1
ATOM 1766 C CA . THR A 1 219 ? -17.856 -5.880 13.851 1.00 96.12 219 THR A CA 1
ATOM 1767 C C . THR A 1 219 ? -18.911 -6.714 14.587 1.00 96.12 219 THR A C 1
ATOM 1769 O O . THR A 1 219 ? -18.634 -7.853 14.972 1.00 96.12 219 THR A O 1
ATOM 1772 N N . TYR A 1 220 ? -20.102 -6.143 14.775 1.00 96.25 220 TYR A N 1
ATOM 1773 C CA . TYR A 1 220 ? -21.207 -6.686 15.569 1.00 96.25 220 TYR A CA 1
ATOM 1774 C C . TYR A 1 220 ? -22.486 -6.893 14.760 1.00 96.25 220 TYR A C 1
ATOM 1776 O O . TYR A 1 220 ? -23.586 -6.834 15.299 1.00 96.25 220 TYR A O 1
ATOM 1784 N N . VAL A 1 221 ? -22.344 -7.168 13.464 1.00 93.38 221 VAL A N 1
ATOM 1785 C CA . VAL A 1 221 ? -23.473 -7.393 12.549 1.00 93.38 221 VAL A CA 1
ATOM 1786 C C . VAL A 1 221 ? -24.387 -8.554 12.983 1.00 93.38 221 VAL A C 1
ATOM 1788 O O . VAL A 1 221 ? -25.530 -8.645 12.554 1.00 93.38 221 VAL A O 1
ATOM 1791 N N . ASP A 1 222 ? -23.883 -9.442 13.835 1.00 93.50 222 ASP A N 1
ATOM 1792 C CA . ASP A 1 222 ? -24.552 -10.597 14.435 1.00 93.50 222 ASP A CA 1
ATOM 1793 C C . ASP A 1 222 ? -25.029 -10.364 15.888 1.00 93.50 222 ASP A C 1
ATOM 1795 O O . ASP A 1 222 ? -25.512 -11.303 16.519 1.00 93.50 222 ASP A O 1
ATOM 1799 N N . ASP A 1 223 ? -24.890 -9.152 16.440 1.00 95.25 223 ASP A N 1
ATOM 1800 C CA . ASP A 1 223 ? -25.288 -8.796 17.810 1.00 95.25 223 ASP A CA 1
ATOM 1801 C C . ASP A 1 223 ? -26.106 -7.489 17.829 1.00 95.25 223 ASP A C 1
ATOM 1803 O O . ASP A 1 223 ? -25.577 -6.373 17.915 1.00 95.25 223 ASP A O 1
ATOM 1807 N N . ASP A 1 224 ? -27.432 -7.638 17.767 1.00 95.50 224 ASP A N 1
ATOM 1808 C CA . ASP A 1 224 ? -28.389 -6.524 17.745 1.00 95.50 224 ASP A CA 1
ATOM 1809 C C . ASP A 1 224 ? -28.325 -5.652 19.010 1.00 95.50 224 ASP A C 1
ATOM 1811 O O . ASP A 1 224 ? -28.572 -4.441 18.956 1.00 95.50 224 ASP A O 1
ATOM 1815 N N . ALA A 1 225 ? -27.987 -6.249 20.159 1.00 96.75 225 ALA A N 1
ATOM 1816 C CA . ALA A 1 225 ? -27.916 -5.538 21.431 1.00 96.75 225 ALA A CA 1
ATOM 1817 C C . ALA A 1 225 ? -26.717 -4.586 21.441 1.00 96.75 225 ALA A C 1
ATOM 1819 O O . ALA A 1 225 ? -26.883 -3.392 21.702 1.00 96.75 225 ALA A O 1
ATOM 1820 N N . LYS A 1 226 ? -25.531 -5.084 21.064 1.00 96.31 226 LYS A N 1
ATOM 1821 C CA . LYS A 1 226 ? -24.335 -4.242 20.922 1.00 96.31 226 LYS A CA 1
ATOM 1822 C C . LYS A 1 226 ? -24.511 -3.198 19.828 1.00 96.31 226 LYS A C 1
ATOM 1824 O O . LYS A 1 226 ? -24.152 -2.043 20.031 1.00 96.31 226 LYS A O 1
ATOM 1829 N N . THR A 1 227 ? -25.119 -3.561 18.700 1.00 96.25 227 THR A N 1
ATOM 1830 C CA . THR A 1 227 ? -25.423 -2.612 17.618 1.00 96.25 227 THR A CA 1
ATOM 1831 C C . THR A 1 227 ? -26.316 -1.468 18.108 1.00 96.25 227 THR A C 1
ATOM 1833 O O . THR A 1 227 ? -26.049 -0.302 17.813 1.00 96.25 227 THR A O 1
ATOM 1836 N N . SER A 1 228 ? -27.329 -1.766 18.924 1.00 96.19 228 SER A N 1
ATOM 1837 C CA . SER A 1 228 ? -28.197 -0.746 19.527 1.00 96.19 228 SER A CA 1
ATOM 1838 C C . SER A 1 228 ? -27.444 0.163 20.506 1.00 96.19 228 SER A C 1
ATOM 1840 O O . SER A 1 228 ? -27.638 1.379 20.485 1.00 96.19 228 SER A O 1
ATOM 1842 N N . GLU A 1 229 ? -26.552 -0.400 21.324 1.00 97.25 229 GLU A N 1
ATOM 1843 C CA . GLU A 1 229 ? -25.702 0.350 22.260 1.00 97.25 229 GLU A CA 1
ATOM 1844 C C . GLU A 1 229 ? -24.716 1.281 21.534 1.00 97.25 229 GLU A C 1
ATOM 1846 O O . GLU A 1 229 ? -24.590 2.457 21.882 1.00 97.25 229 GLU A O 1
ATOM 1851 N N . ILE A 1 230 ? -24.079 0.793 20.464 1.00 96.88 230 ILE A N 1
ATOM 1852 C CA . ILE A 1 230 ? -23.200 1.591 19.597 1.00 96.88 230 ILE A CA 1
ATOM 1853 C C . ILE A 1 230 ? -23.987 2.738 18.958 1.00 96.88 230 ILE A C 1
ATOM 1855 O O . ILE A 1 230 ? -23.519 3.878 18.928 1.00 96.88 230 ILE A O 1
ATOM 1859 N N . ASN A 1 231 ? -25.195 2.460 18.461 1.00 96.06 231 ASN A N 1
ATOM 1860 C CA . ASN A 1 231 ? -26.030 3.474 17.828 1.00 96.06 231 ASN A CA 1
ATOM 1861 C C . ASN A 1 231 ? -26.434 4.585 18.811 1.00 96.06 231 ASN A C 1
ATOM 1863 O O . ASN A 1 231 ? -26.409 5.761 18.444 1.00 96.06 231 ASN A O 1
ATOM 1867 N N . ALA A 1 232 ? -26.728 4.216 20.061 1.00 96.88 232 ALA A N 1
ATOM 1868 C CA . ALA A 1 232 ? -27.088 5.136 21.137 1.00 96.88 232 ALA A CA 1
ATOM 1869 C C . ALA A 1 232 ? -25.926 6.027 21.617 1.00 96.88 232 ALA A C 1
ATOM 1871 O O . ALA A 1 232 ? -26.161 6.976 22.362 1.00 96.88 232 ALA A O 1
ATOM 1872 N N . CYS A 1 233 ? -24.684 5.758 21.202 1.00 96.88 233 CYS A N 1
ATOM 1873 C CA . CYS A 1 233 ? -23.560 6.632 21.517 1.00 96.88 233 CYS A CA 1
ATOM 1874 C C . CYS A 1 233 ? -23.711 7.986 20.795 1.00 96.88 233 CYS A C 1
ATOM 1876 O O . CYS A 1 233 ? -23.697 8.053 19.567 1.00 96.88 233 CYS A O 1
ATOM 1878 N N . GLU A 1 234 ? -23.793 9.079 21.549 1.00 94.75 234 GLU A N 1
ATOM 1879 C CA . GLU A 1 234 ? -23.908 10.463 21.063 1.00 94.75 234 GLU A CA 1
ATOM 1880 C C . GLU A 1 234 ? -22.555 11.189 21.011 1.00 94.75 234 GLU A C 1
ATOM 1882 O O . GLU A 1 234 ? -22.442 12.277 20.448 1.00 94.75 234 GLU A O 1
ATOM 1887 N N . SER A 1 235 ? -21.507 10.603 21.598 1.00 94.25 235 SER A N 1
ATOM 1888 C CA . SER A 1 235 ? -20.161 11.175 21.582 1.00 94.25 235 SER A CA 1
ATOM 1889 C C . SER A 1 235 ? -19.065 10.121 21.478 1.00 94.25 235 SER A C 1
ATOM 1891 O O . SER A 1 235 ? -19.228 8.968 21.883 1.00 94.25 235 SER A O 1
ATOM 1893 N N . PHE A 1 236 ? -17.903 10.536 20.975 1.00 93.44 236 PHE A N 1
ATOM 1894 C CA . PHE A 1 236 ? -16.752 9.649 20.815 1.00 93.44 236 PHE A CA 1
ATOM 1895 C C . PHE A 1 236 ? -16.306 9.047 22.161 1.00 93.44 236 PHE A C 1
ATOM 1897 O O . PHE A 1 236 ? -15.954 7.873 22.240 1.00 93.44 236 PHE A O 1
ATOM 1904 N N . ASP A 1 237 ? -16.395 9.816 23.251 1.00 94.69 237 ASP A N 1
ATOM 1905 C CA . ASP A 1 237 ? -16.095 9.327 24.601 1.00 94.69 237 ASP A CA 1
ATOM 1906 C C . ASP A 1 237 ? -17.026 8.191 25.044 1.00 94.69 237 ASP A C 1
ATOM 1908 O O . ASP A 1 237 ? -16.605 7.316 25.803 1.00 94.69 237 ASP A O 1
ATOM 1912 N N . GLN A 1 238 ? -18.284 8.182 24.592 1.00 96.88 238 GLN A N 1
ATOM 1913 C CA . GLN A 1 238 ? -19.201 7.073 24.857 1.00 96.88 238 GLN A CA 1
ATOM 1914 C C . GLN A 1 238 ? -18.790 5.818 24.078 1.00 96.88 238 GLN A C 1
ATOM 1916 O O . GLN A 1 238 ? -18.773 4.744 24.672 1.00 96.88 238 GLN A O 1
ATOM 1921 N N . ILE A 1 239 ? -18.333 5.954 22.826 1.00 96.56 239 ILE A N 1
ATOM 1922 C CA . ILE A 1 239 ? -17.751 4.830 22.068 1.00 96.56 239 ILE A CA 1
ATOM 1923 C C . ILE A 1 239 ? -16.509 4.278 22.787 1.00 96.56 239 ILE A C 1
ATOM 1925 O O . ILE A 1 239 ? -16.368 3.069 22.952 1.00 96.56 239 ILE A O 1
ATOM 1929 N N . ILE A 1 240 ? -15.616 5.151 23.267 1.00 95.56 240 ILE A N 1
ATOM 1930 C CA . ILE A 1 240 ? -14.426 4.728 24.021 1.00 95.56 240 ILE A CA 1
ATOM 1931 C C . ILE A 1 240 ? -14.830 3.942 25.274 1.00 95.56 240 ILE A C 1
ATOM 1933 O O . ILE A 1 240 ? -14.216 2.921 25.587 1.00 95.56 240 ILE A O 1
ATOM 1937 N N . LYS A 1 241 ? -15.850 4.406 26.007 1.00 95.94 241 LYS A N 1
ATOM 1938 C CA . LYS A 1 241 ? -16.366 3.693 27.184 1.00 95.94 241 LYS A CA 1
ATOM 1939 C C . LYS A 1 241 ? -16.934 2.330 26.807 1.00 95.94 241 LYS A C 1
ATOM 1941 O O . LYS A 1 241 ? -16.573 1.368 27.474 1.00 95.94 241 LYS A O 1
ATOM 1946 N N . PHE A 1 242 ? -17.729 2.263 25.738 1.00 96.19 242 PHE A N 1
ATOM 1947 C CA . PHE A 1 242 ? -18.274 1.017 25.204 1.00 96.19 242 PHE A CA 1
ATOM 1948 C C . PHE A 1 242 ? -17.162 0.001 24.922 1.00 96.19 242 PHE A C 1
ATOM 1950 O O . PHE A 1 242 ? -17.182 -1.089 25.486 1.00 96.19 242 PHE A O 1
ATOM 1957 N N . CYS A 1 243 ? -16.136 0.370 24.144 1.00 95.44 243 CYS A N 1
ATOM 1958 C CA . CYS A 1 243 ? -15.033 -0.546 23.834 1.00 95.44 243 CYS A CA 1
ATOM 1959 C C . CYS A 1 243 ? -14.286 -1.005 25.097 1.00 95.44 243 CYS A C 1
ATOM 1961 O O . CYS A 1 243 ? -13.984 -2.184 25.248 1.00 95.44 243 CYS A O 1
ATOM 1963 N N . ARG A 1 244 ? -14.054 -0.099 26.055 1.00 92.81 244 ARG A N 1
ATOM 1964 C CA . ARG A 1 244 ? -13.367 -0.423 27.318 1.00 92.81 244 ARG A CA 1
ATOM 1965 C C . ARG A 1 244 ? -14.159 -1.333 28.252 1.00 92.81 244 ARG A C 1
ATOM 1967 O O . ARG A 1 244 ? -13.538 -1.985 29.088 1.00 92.81 244 ARG A O 1
ATOM 1974 N N . SER A 1 245 ? -15.488 -1.334 28.169 1.00 92.81 245 SER A N 1
ATOM 1975 C CA . SER A 1 245 ? -16.342 -2.208 28.980 1.00 92.81 245 SER A CA 1
ATOM 1976 C C . SER A 1 245 ? -16.512 -3.609 28.399 1.00 92.81 245 SER A C 1
ATOM 1978 O O . SER A 1 245 ? -17.148 -4.443 29.036 1.00 92.81 245 SER A O 1
ATOM 1980 N N . LEU A 1 246 ? -15.967 -3.882 27.212 1.00 93.00 246 LEU A N 1
ATOM 1981 C CA . LEU A 1 246 ? -16.048 -5.203 26.604 1.00 93.00 246 LEU A CA 1
ATOM 1982 C C . LEU A 1 246 ? -15.195 -6.219 27.374 1.00 93.00 246 LEU A C 1
ATOM 1984 O O . LEU A 1 246 ? -14.015 -5.995 27.643 1.00 93.00 246 LEU A O 1
ATOM 1988 N N . ASP A 1 247 ? -15.775 -7.391 27.624 1.00 90.00 247 ASP A N 1
ATOM 1989 C CA . ASP A 1 247 ? -15.056 -8.559 28.153 1.00 90.00 247 ASP A CA 1
ATOM 1990 C C . ASP 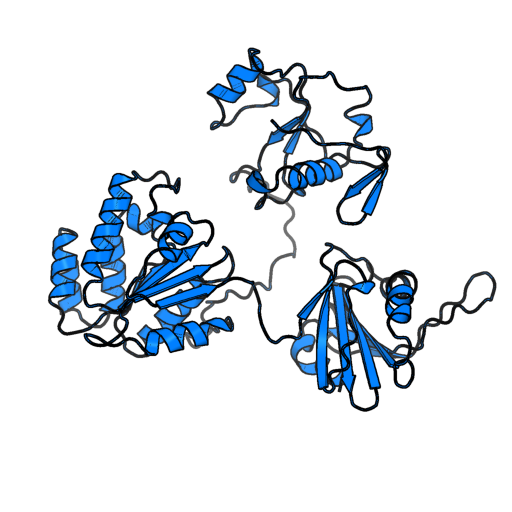A 1 247 ? -14.235 -9.296 27.073 1.00 90.00 247 ASP A C 1
ATOM 1992 O O . ASP A 1 247 ? -13.567 -10.296 27.346 1.00 90.00 247 ASP A O 1
ATOM 1996 N N . GLU A 1 248 ? -14.266 -8.807 25.831 1.00 91.56 248 GLU A N 1
ATOM 1997 C CA . GLU A 1 248 ? -13.566 -9.374 24.681 1.00 91.56 248 GLU A CA 1
ATOM 1998 C C . GLU A 1 248 ? -12.501 -8.425 24.113 1.00 91.56 248 GLU A C 1
ATOM 2000 O O . GLU A 1 248 ? -12.514 -7.211 24.310 1.00 91.56 248 GLU A O 1
ATOM 2005 N N . THR A 1 249 ? -11.537 -8.993 23.389 1.00 92.88 249 THR A N 1
ATOM 2006 C CA . THR A 1 249 ? -10.456 -8.231 22.752 1.00 92.88 249 THR A CA 1
ATOM 2007 C C . THR A 1 249 ? -10.741 -8.058 21.263 1.00 92.88 249 THR A C 1
ATOM 2009 O O . THR A 1 249 ? -10.822 -9.044 20.531 1.00 92.88 249 THR A O 1
ATOM 2012 N N . LEU A 1 250 ? -10.855 -6.808 20.813 1.00 96.12 250 LEU A N 1
ATOM 2013 C CA . LEU A 1 250 ? -11.061 -6.452 19.409 1.00 96.12 250 LEU A CA 1
ATOM 2014 C C . LEU A 1 250 ? -9.739 -6.390 18.632 1.00 96.12 250 LEU A C 1
ATOM 2016 O O . LEU A 1 250 ? -8.686 -6.107 19.205 1.00 96.12 250 LEU A O 1
ATOM 2020 N N . TYR A 1 251 ? -9.811 -6.602 17.317 1.00 96.88 251 TYR A N 1
ATOM 2021 C CA . TYR A 1 251 ? -8.732 -6.327 16.366 1.00 96.88 251 TYR A CA 1
ATOM 2022 C C . TYR A 1 251 ? -9.006 -5.006 15.647 1.00 96.88 251 TYR A C 1
ATOM 2024 O O . TYR A 1 251 ? -9.767 -4.965 14.682 1.00 96.88 251 TYR A O 1
ATOM 2032 N N . PHE A 1 252 ? -8.375 -3.928 16.100 1.00 97.06 252 PHE A N 1
ATOM 2033 C CA . PHE A 1 252 ? -8.356 -2.655 15.392 1.00 97.06 252 PHE A CA 1
ATOM 2034 C C . PHE A 1 252 ? -7.300 -2.702 14.295 1.00 97.06 252 PHE A C 1
ATOM 2036 O O . PHE A 1 252 ? -6.108 -2.822 14.575 1.00 97.06 252 PHE A O 1
ATOM 2043 N N . ILE A 1 253 ? -7.740 -2.597 13.045 1.00 96.38 253 ILE A N 1
ATOM 2044 C CA . ILE A 1 253 ? -6.858 -2.516 11.881 1.00 96.38 253 ILE A CA 1
ATOM 2045 C C . ILE A 1 253 ? -7.046 -1.138 11.258 1.00 96.38 253 ILE A C 1
ATOM 2047 O O . ILE A 1 253 ? -8.101 -0.855 10.695 1.00 96.38 253 ILE A O 1
ATOM 2051 N N . VAL A 1 254 ? -6.028 -0.288 11.362 1.00 94.75 254 VAL A N 1
ATOM 2052 C CA . VAL A 1 254 ? -6.094 1.123 10.976 1.00 94.75 254 VAL A CA 1
ATOM 2053 C C . VAL A 1 254 ? -5.076 1.422 9.883 1.00 94.75 254 VAL A C 1
ATOM 2055 O O . VAL A 1 254 ? -3.867 1.399 10.113 1.00 94.75 254 VAL A O 1
ATOM 2058 N N . ASP A 1 255 ? -5.564 1.703 8.681 1.00 91.56 255 ASP A N 1
ATOM 2059 C CA . ASP A 1 255 ? -4.725 1.966 7.517 1.00 91.56 255 ASP A CA 1
ATOM 2060 C C . ASP A 1 255 ? -4.576 3.464 7.227 1.00 91.56 255 ASP A C 1
ATOM 2062 O O . ASP A 1 255 ? -5.376 4.298 7.647 1.00 91.56 255 ASP A O 1
ATOM 2066 N N . GLN A 1 256 ? -3.517 3.807 6.494 1.00 85.75 256 GLN A N 1
ATOM 2067 C CA . GLN A 1 256 ? -3.209 5.174 6.068 1.00 85.75 256 GLN A CA 1
ATOM 2068 C C . GLN A 1 256 ? -3.051 6.161 7.235 1.00 85.75 256 GLN A C 1
ATOM 2070 O O . GLN A 1 256 ? -3.416 7.333 7.132 1.00 85.75 256 GLN A O 1
ATOM 2075 N N . MET A 1 257 ? -2.450 5.714 8.342 1.00 86.81 257 MET A N 1
ATOM 2076 C CA . MET A 1 257 ? -2.239 6.518 9.553 1.00 86.81 257 MET A CA 1
ATOM 2077 C C . MET A 1 257 ? -1.469 7.822 9.289 1.00 86.81 257 MET A C 1
ATOM 2079 O O . MET A 1 257 ? -1.654 8.802 10.003 1.00 86.81 257 MET A O 1
ATOM 2083 N N . ASN A 1 258 ? -0.663 7.866 8.221 1.00 81.06 258 ASN A N 1
ATOM 2084 C CA . ASN A 1 258 ? 0.030 9.075 7.767 1.00 81.06 258 ASN A CA 1
ATOM 2085 C C . ASN A 1 258 ? -0.918 10.249 7.473 1.00 81.06 258 ASN A C 1
ATOM 2087 O O . ASN A 1 258 ? -0.482 11.395 7.468 1.00 81.06 258 ASN A O 1
ATOM 2091 N N . ALA A 1 259 ? -2.205 10.002 7.221 1.00 83.38 259 ALA A N 1
ATOM 2092 C CA . ALA A 1 259 ? -3.202 11.056 7.048 1.00 83.38 259 ALA A CA 1
ATOM 2093 C C . ALA A 1 259 ? -3.418 11.909 8.313 1.00 83.38 259 ALA A C 1
ATOM 2095 O O . ALA A 1 259 ? -3.760 13.088 8.211 1.00 83.38 259 ALA A O 1
ATOM 2096 N N . LEU A 1 260 ? -3.204 11.320 9.494 1.00 81.94 260 LEU A N 1
ATOM 2097 C CA . LEU A 1 260 ? -3.406 11.964 10.796 1.00 81.94 260 LEU A CA 1
ATOM 2098 C C . LEU A 1 260 ? -2.143 12.641 11.335 1.00 81.94 260 LEU A C 1
ATOM 2100 O O . LEU A 1 260 ? -2.150 13.103 12.472 1.00 81.94 260 LEU A O 1
ATOM 2104 N N . ASP A 1 261 ? -1.060 12.684 10.560 1.00 75.50 261 ASP A N 1
ATOM 2105 C CA . ASP A 1 261 ? 0.152 13.377 10.978 1.00 75.50 261 ASP A CA 1
ATOM 2106 C C . ASP A 1 261 ? 0.087 14.871 10.652 1.00 75.50 261 ASP A C 1
ATOM 2108 O O . ASP A 1 261 ? -0.451 15.290 9.620 1.00 75.50 261 ASP A O 1
ATOM 2112 N N . ASP A 1 262 ? 0.671 15.664 11.552 1.00 64.00 262 ASP A N 1
ATOM 2113 C CA . ASP A 1 262 ? 0.630 17.130 11.528 1.00 64.00 262 ASP A CA 1
ATOM 2114 C C . ASP A 1 262 ? 1.291 17.719 10.273 1.00 64.00 262 ASP A C 1
ATOM 2116 O O . ASP A 1 262 ? 0.936 18.809 9.840 1.00 64.00 262 ASP A O 1
ATOM 2120 N N . CYS A 1 263 ? 2.238 16.990 9.672 1.00 56.59 263 CYS A N 1
ATOM 2121 C CA . CYS A 1 263 ? 3.004 17.422 8.500 1.00 56.59 263 CYS A CA 1
ATOM 2122 C C . CYS A 1 263 ? 2.331 17.103 7.155 1.00 56.59 263 CYS A C 1
ATOM 2124 O O . CYS A 1 263 ? 2.945 17.331 6.118 1.00 56.59 263 CYS A O 1
ATOM 2126 N N . ASN A 1 264 ? 1.140 16.496 7.149 1.00 57.53 264 ASN A N 1
ATOM 2127 C CA . ASN A 1 264 ? 0.483 16.061 5.917 1.00 57.53 264 ASN A CA 1
ATOM 2128 C C . ASN A 1 264 ? -0.632 17.045 5.515 1.00 57.53 264 ASN A C 1
ATOM 2130 O O . ASN A 1 264 ? -1.556 17.271 6.301 1.00 57.53 264 ASN A O 1
ATOM 2134 N N . ASP A 1 265 ? -0.585 17.591 4.299 1.00 56.50 265 ASP A N 1
ATOM 2135 C CA . ASP A 1 265 ? -1.544 18.582 3.783 1.00 56.50 265 ASP A CA 1
ATOM 2136 C C . ASP A 1 265 ? -2.844 17.918 3.311 1.00 56.50 265 ASP A C 1
ATOM 2138 O O . ASP A 1 265 ? -3.148 17.820 2.129 1.00 56.50 265 ASP A O 1
ATOM 2142 N N . THR A 1 266 ? -3.644 17.422 4.255 1.00 57.97 266 THR A N 1
ATOM 2143 C CA . THR A 1 266 ? -4.953 16.818 3.942 1.00 57.97 266 THR A CA 1
ATOM 2144 C C . THR A 1 266 ? -6.107 17.824 4.029 1.00 57.97 266 THR A C 1
ATOM 2146 O O . THR A 1 266 ? -7.232 17.398 4.270 1.00 57.97 266 THR A O 1
ATOM 2149 N N . GLU A 1 267 ? -5.830 19.135 3.979 1.00 65.69 267 GLU A N 1
ATOM 2150 C CA . GLU A 1 267 ? -6.791 20.247 4.190 1.00 65.69 267 GLU A CA 1
ATOM 2151 C C . GLU A 1 267 ? -7.556 20.219 5.538 1.00 65.69 267 GLU A C 1
ATOM 2153 O O . GLU A 1 267 ? -8.389 21.076 5.830 1.00 65.69 267 GLU A O 1
ATOM 2158 N N . ILE A 1 268 ? -7.257 19.247 6.405 1.00 72.06 268 ILE A N 1
ATOM 2159 C CA . ILE A 1 268 ? -7.883 19.053 7.714 1.00 72.06 268 ILE A CA 1
ATOM 2160 C C . ILE A 1 268 ? -7.035 19.744 8.778 1.00 72.06 268 ILE A C 1
ATOM 2162 O O . ILE A 1 268 ? -5.820 19.559 8.833 1.00 72.06 268 ILE A O 1
ATOM 2166 N N . ASN A 1 269 ? -7.702 20.476 9.673 1.00 80.38 269 ASN A N 1
ATOM 2167 C CA . ASN A 1 269 ? -7.080 21.165 10.802 1.00 80.38 269 ASN A CA 1
ATOM 2168 C C . ASN A 1 269 ? -6.156 20.217 11.614 1.00 80.38 269 ASN A C 1
ATOM 2170 O O . ASN A 1 269 ? -6.649 19.199 12.116 1.00 80.38 269 ASN A O 1
ATOM 2174 N N . PRO A 1 270 ? -4.865 20.558 11.805 1.00 81.94 270 PRO A N 1
ATOM 2175 C CA . PRO A 1 270 ? -3.914 19.764 12.588 1.00 81.94 270 PRO A CA 1
ATOM 2176 C C . PRO A 1 270 ? -4.402 19.411 13.999 1.00 81.94 270 PRO A C 1
ATOM 2178 O O . PRO A 1 270 ? -4.247 18.278 14.446 1.00 81.94 270 PRO A O 1
ATOM 2181 N N . GLU A 1 271 ? -5.089 20.331 14.681 1.00 84.25 271 GLU A N 1
ATOM 2182 C CA . GLU A 1 271 ? -5.623 20.065 16.022 1.00 84.25 271 GLU A CA 1
ATOM 2183 C C . GLU A 1 271 ? -6.685 18.959 15.999 1.00 84.25 271 GLU A C 1
ATOM 2185 O O . GLU A 1 271 ? -6.714 18.091 16.871 1.00 84.25 271 GLU A O 1
ATOM 2190 N N . LYS A 1 272 ? -7.520 18.933 14.954 1.00 85.19 272 LYS A N 1
ATOM 2191 C CA . LYS A 1 272 ? -8.520 17.878 14.765 1.00 85.19 272 LYS A CA 1
ATOM 2192 C C . LYS A 1 272 ? -7.845 16.530 14.503 1.00 85.19 272 LYS A C 1
ATOM 2194 O O . LYS A 1 272 ? -8.281 15.522 15.053 1.00 85.19 272 LYS A O 1
ATOM 2199 N N . LYS A 1 273 ? -6.764 16.500 13.716 1.00 85.25 273 LYS A N 1
ATOM 2200 C CA . LYS A 1 273 ? -5.978 15.276 13.475 1.00 85.25 273 LYS A CA 1
ATOM 2201 C C . LYS A 1 273 ? -5.388 14.721 14.765 1.00 85.25 273 LYS A C 1
ATOM 2203 O O . LYS A 1 273 ? -5.543 13.532 15.040 1.00 85.25 273 LYS A O 1
ATOM 2208 N N . ARG A 1 274 ? -4.784 15.591 15.580 1.00 86.12 274 ARG A N 1
ATOM 2209 C CA . ARG A 1 274 ? -4.230 15.240 16.891 1.00 86.12 274 ARG A CA 1
ATOM 2210 C C . ARG A 1 274 ? -5.295 14.646 17.810 1.00 86.12 274 ARG A C 1
ATOM 2212 O O . ARG A 1 274 ? -5.085 13.572 18.365 1.00 86.12 274 ARG A O 1
ATOM 2219 N N . GLN A 1 275 ? -6.460 15.286 17.897 1.00 88.88 275 GLN A N 1
ATOM 2220 C CA . GLN A 1 275 ? -7.585 14.786 18.692 1.00 88.88 275 GLN A CA 1
ATOM 2221 C C . GLN A 1 275 ? -8.080 13.419 18.209 1.00 88.88 275 GLN A C 1
ATOM 2223 O O . GLN A 1 275 ? -8.284 12.521 19.021 1.00 88.88 275 GLN A O 1
ATOM 2228 N N . VAL A 1 276 ? -8.237 13.224 16.894 1.00 90.19 276 VAL A N 1
ATOM 2229 C CA . VAL A 1 276 ? -8.643 11.928 16.322 1.00 90.19 276 VAL A CA 1
ATOM 2230 C C . VAL A 1 276 ? -7.612 10.846 16.639 1.00 90.19 276 VAL A C 1
ATOM 2232 O O . VAL A 1 276 ? -7.989 9.751 17.046 1.00 90.19 276 VAL A O 1
ATOM 2235 N N . LYS A 1 277 ? -6.318 11.154 16.531 1.00 89.06 277 LYS A N 1
ATOM 2236 C CA . LYS A 1 277 ? -5.230 10.228 16.865 1.00 89.06 277 LYS A CA 1
ATOM 2237 C C . LYS A 1 277 ? -5.251 9.822 18.343 1.00 89.06 277 LYS A C 1
ATOM 2239 O O . LYS A 1 277 ? -5.271 8.632 18.641 1.00 89.06 277 LYS A O 1
ATOM 2244 N N . GLU A 1 278 ? -5.354 10.788 19.259 1.00 89.12 278 GLU A N 1
ATOM 2245 C CA . GLU A 1 278 ? -5.492 10.518 20.700 1.00 89.12 278 GLU A CA 1
ATOM 2246 C C . GLU A 1 278 ? -6.732 9.674 21.017 1.00 89.12 278 GLU A C 1
ATOM 2248 O O . GLU A 1 278 ? -6.721 8.825 21.910 1.00 89.12 278 GLU A O 1
ATOM 2253 N N . ASN A 1 279 ? -7.819 9.913 20.292 1.00 91.44 279 ASN A N 1
ATOM 2254 C CA . ASN A 1 279 ? -9.064 9.186 20.448 1.00 91.44 279 ASN A CA 1
ATOM 2255 C C . ASN A 1 279 ? -8.957 7.734 19.958 1.00 91.44 279 ASN A C 1
ATOM 2257 O O . ASN A 1 279 ? -9.442 6.841 20.650 1.00 91.44 279 ASN A O 1
ATOM 2261 N N . ILE A 1 280 ? -8.274 7.479 18.836 1.00 91.75 280 ILE A N 1
ATOM 2262 C CA . ILE A 1 280 ? -7.958 6.119 18.365 1.00 91.75 280 ILE A CA 1
ATOM 2263 C C . ILE A 1 280 ? -7.090 5.392 19.395 1.00 91.75 280 ILE A C 1
ATOM 2265 O O . ILE A 1 280 ? -7.409 4.270 19.773 1.00 91.75 280 ILE A O 1
ATOM 2269 N N . ASP A 1 281 ? -6.046 6.036 19.919 1.00 89.12 281 ASP A N 1
ATOM 2270 C CA . ASP A 1 281 ? -5.169 5.412 20.918 1.00 89.12 281 ASP A CA 1
ATOM 2271 C C . ASP A 1 281 ? -5.944 5.037 22.199 1.00 89.12 281 ASP A C 1
ATOM 2273 O O . ASP A 1 281 ? -5.749 3.962 22.772 1.00 89.12 281 ASP A O 1
ATOM 2277 N N . LYS A 1 282 ? -6.886 5.888 22.635 1.00 91.44 282 LYS A N 1
ATOM 2278 C CA . LYS A 1 282 ? -7.780 5.598 23.772 1.00 91.44 282 LYS A CA 1
ATOM 2279 C C . LYS A 1 282 ? -8.768 4.469 23.485 1.00 91.44 282 LYS A C 1
ATOM 2281 O O . LYS A 1 282 ? -9.109 3.751 24.430 1.00 91.44 282 LYS A O 1
ATOM 2286 N N . LEU A 1 283 ? -9.247 4.377 22.244 1.00 92.12 283 LEU A N 1
ATOM 2287 C CA . LEU A 1 283 ? -10.192 3.373 21.762 1.00 92.12 283 LEU A CA 1
ATOM 2288 C C . LEU A 1 283 ? -9.535 1.995 21.679 1.00 92.12 283 LEU A C 1
ATOM 2290 O O . LEU A 1 283 ? -10.135 1.015 22.095 1.00 92.12 283 LEU A O 1
ATOM 2294 N N . CYS A 1 284 ? -8.288 1.936 21.210 1.00 91.06 284 CYS A N 1
ATOM 2295 C CA . CYS A 1 284 ? -7.507 0.709 21.062 1.00 91.06 284 CYS A CA 1
ATOM 2296 C C . CYS A 1 284 ? -6.911 0.189 22.384 1.00 91.06 284 CYS A C 1
ATOM 2298 O O . CYS A 1 284 ? -6.268 -0.861 22.401 1.00 91.06 284 CYS A O 1
ATOM 2300 N N . TRP A 1 285 ? -7.088 0.906 23.498 1.00 88.00 285 TRP A N 1
ATOM 2301 C CA . TRP A 1 285 ? -6.538 0.510 24.793 1.00 88.00 285 TRP A CA 1
ATOM 2302 C C . TRP A 1 285 ? -7.044 -0.879 25.216 1.00 88.00 285 TRP A C 1
ATOM 2304 O O . TRP A 1 285 ? -8.247 -1.108 25.260 1.00 88.00 285 TRP A O 1
ATOM 2314 N N . ASN A 1 286 ? -6.131 -1.792 25.574 1.00 87.94 286 ASN A N 1
ATOM 2315 C CA . ASN A 1 286 ? -6.409 -3.213 25.859 1.00 87.94 286 ASN A CA 1
ATOM 2316 C C . ASN A 1 286 ? -7.004 -4.024 24.688 1.00 87.94 286 ASN A C 1
ATOM 2318 O O . ASN A 1 286 ? -7.454 -5.153 24.893 1.00 87.94 286 ASN A O 1
ATOM 2322 N N . HIS A 1 287 ? -6.938 -3.510 23.462 1.00 93.31 287 HIS A N 1
ATOM 2323 C CA . HIS A 1 287 ? -7.292 -4.230 22.244 1.00 93.31 287 HIS A CA 1
ATOM 2324 C C . HIS A 1 287 ? -6.063 -4.454 21.358 1.00 93.31 287 HIS A C 1
ATOM 2326 O O . HIS A 1 287 ? -4.992 -3.896 21.600 1.00 93.31 287 HIS A O 1
ATOM 2332 N N . PHE A 1 288 ? -6.186 -5.320 20.353 1.00 94.75 288 PHE A N 1
ATOM 2333 C CA . PHE A 1 288 ? -5.117 -5.521 19.385 1.00 94.75 288 PHE A CA 1
ATOM 2334 C C . PHE A 1 288 ? -5.127 -4.388 18.369 1.00 94.75 288 PHE A C 1
ATOM 2336 O O . PHE A 1 288 ? -6.144 -4.153 17.725 1.00 94.75 288 PHE A O 1
ATOM 2343 N N . TYR A 1 289 ? -3.998 -3.704 18.220 1.00 94.19 289 TYR A N 1
ATOM 2344 C CA . TYR A 1 289 ? -3.871 -2.515 17.392 1.00 94.19 289 TYR A CA 1
ATOM 2345 C C . TYR A 1 289 ? -2.851 -2.738 16.278 1.00 94.19 289 TYR A C 1
ATOM 2347 O O . TYR A 1 289 ? -1.645 -2.779 16.507 1.00 94.19 289 TYR A O 1
ATOM 2355 N N . ILE A 1 290 ? -3.338 -2.898 15.053 1.00 94.44 290 ILE A N 1
ATOM 2356 C CA . ILE A 1 290 ? -2.524 -3.013 13.848 1.00 94.44 290 ILE A CA 1
ATOM 2357 C C . ILE A 1 290 ? -2.684 -1.718 13.066 1.00 94.44 290 ILE A C 1
ATOM 2359 O O . ILE A 1 290 ? -3.786 -1.388 12.635 1.00 94.44 290 ILE A O 1
ATOM 2363 N N . LYS A 1 291 ? -1.593 -0.989 12.855 1.00 91.81 291 LYS A N 1
ATOM 2364 C CA . LYS A 1 291 ? -1.599 0.277 12.117 1.00 91.81 291 LYS A CA 1
ATOM 2365 C C . LYS A 1 291 ? -0.610 0.269 10.963 1.00 91.81 291 LYS A C 1
ATOM 2367 O O . LYS A 1 291 ? 0.438 -0.372 11.046 1.00 91.81 291 LYS A O 1
ATOM 2372 N N . SER A 1 292 ? -0.901 1.015 9.902 1.00 88.50 292 SER A N 1
ATOM 2373 C CA . SER A 1 292 ? 0.021 1.178 8.772 1.00 88.50 292 SER A CA 1
ATOM 2374 C C . SER A 1 292 ? 0.204 2.615 8.311 1.00 88.50 292 SER A C 1
ATOM 2376 O O . SER A 1 292 ? -0.696 3.447 8.393 1.00 88.50 292 SER A O 1
ATOM 2378 N N . SER A 1 293 ? 1.391 2.903 7.773 1.00 81.88 293 SER A N 1
ATOM 2379 C CA . SER A 1 293 ? 1.696 4.185 7.131 1.00 81.88 293 SER A CA 1
ATOM 2380 C C . SER A 1 293 ? 2.664 4.035 5.956 1.00 81.88 293 SER A C 1
ATOM 2382 O O . SER A 1 293 ? 3.366 3.031 5.799 1.00 81.88 293 SER A O 1
ATOM 2384 N N . SER A 1 294 ? 2.738 5.053 5.104 1.00 71.44 294 SER A N 1
ATOM 2385 C CA . SER A 1 294 ? 3.811 5.179 4.116 1.00 71.44 294 SER A CA 1
ATOM 2386 C C . SER A 1 294 ? 5.159 5.529 4.771 1.00 71.44 294 SER A C 1
ATOM 2388 O O . SER A 1 294 ? 5.213 6.055 5.884 1.00 71.44 294 SER A O 1
ATOM 2390 N N . ALA A 1 295 ? 6.258 5.187 4.090 1.00 56.81 295 ALA A N 1
ATOM 2391 C CA . ALA A 1 295 ? 7.630 5.374 4.569 1.00 56.81 295 ALA A CA 1
ATOM 2392 C C . ALA A 1 295 ? 8.201 6.795 4.387 1.00 56.81 295 ALA A C 1
ATOM 2394 O O . ALA A 1 295 ? 9.239 7.096 4.968 1.00 56.81 295 ALA A O 1
ATOM 2395 N N . ASN A 1 296 ? 7.529 7.669 3.631 1.00 52.16 296 ASN A N 1
ATOM 2396 C CA . ASN A 1 296 ? 7.867 9.092 3.457 1.00 52.16 296 ASN A CA 1
ATOM 2397 C C . ASN A 1 296 ? 7.460 9.960 4.664 1.00 52.16 296 ASN A C 1
ATOM 2399 O O . ASN A 1 296 ? 7.291 11.168 4.555 1.00 52.16 296 ASN A O 1
ATOM 2403 N N . ASN A 1 297 ? 7.262 9.337 5.820 1.00 48.50 297 ASN A N 1
ATOM 2404 C CA . ASN A 1 297 ? 6.694 9.981 6.982 1.00 48.50 297 ASN A CA 1
ATOM 2405 C C . ASN A 1 297 ? 7.798 10.356 7.985 1.00 48.50 297 ASN A C 1
ATOM 2407 O O . ASN A 1 297 ? 8.532 9.484 8.458 1.00 48.50 297 ASN A O 1
ATOM 2411 N N . HIS A 1 298 ? 7.875 11.636 8.364 1.00 48.62 298 HIS A N 1
ATOM 2412 C CA . HIS A 1 298 ? 8.724 12.130 9.459 1.00 48.62 298 HIS A CA 1
ATOM 2413 C C . HIS A 1 298 ? 8.490 11.357 10.775 1.00 48.62 298 HIS A C 1
ATOM 2415 O O . HIS A 1 298 ? 9.421 11.175 11.566 1.00 48.62 298 HIS A O 1
ATOM 2421 N N . ALA A 1 299 ? 7.286 10.807 10.985 1.00 47.59 299 ALA A N 1
ATOM 2422 C CA . ALA A 1 299 ? 6.979 9.951 12.126 1.00 47.59 299 ALA A CA 1
ATOM 2423 C C . ALA A 1 299 ? 7.769 8.628 12.120 1.00 47.59 299 ALA A C 1
ATOM 2425 O O . ALA A 1 299 ? 8.108 8.132 13.190 1.00 47.59 299 ALA A O 1
ATOM 2426 N N . VAL A 1 300 ? 8.139 8.075 10.955 1.00 48.94 300 VAL A N 1
ATOM 2427 C CA . VAL A 1 300 ? 8.959 6.847 10.853 1.00 48.94 300 VAL A CA 1
ATOM 2428 C C . VAL A 1 300 ? 10.400 7.107 11.310 1.00 48.94 300 VAL A C 1
ATOM 2430 O O . VAL A 1 300 ? 11.003 6.243 11.950 1.00 48.94 300 VAL A O 1
ATOM 2433 N N . LEU A 1 301 ? 10.938 8.311 11.070 1.00 46.59 301 LEU A N 1
ATOM 2434 C CA . LEU A 1 301 ? 12.247 8.734 11.589 1.00 46.59 301 LEU A CA 1
ATOM 2435 C C . LEU A 1 301 ? 12.229 8.873 13.122 1.00 46.59 301 LEU A C 1
ATOM 2437 O O . LEU A 1 301 ? 13.145 8.387 13.785 1.00 46.59 301 LEU A O 1
ATOM 2441 N N . HIS A 1 302 ? 11.157 9.432 13.698 1.00 47.84 302 HIS A N 1
ATOM 2442 C CA . HIS A 1 302 ? 10.975 9.503 15.156 1.00 47.84 302 HIS A CA 1
ATOM 2443 C C . HIS A 1 302 ? 10.650 8.140 15.806 1.00 47.84 302 HIS A C 1
ATOM 2445 O O . HIS A 1 302 ? 11.078 7.873 16.930 1.00 47.84 302 HIS A O 1
ATOM 2451 N N . LEU A 1 303 ? 9.934 7.246 15.112 1.00 47.69 303 LEU A N 1
ATOM 2452 C CA . LEU A 1 303 ? 9.567 5.906 15.596 1.00 47.69 303 LEU A CA 1
ATOM 2453 C C . LEU A 1 303 ? 10.725 4.904 15.532 1.00 47.69 303 LEU A C 1
ATOM 2455 O O . LEU A 1 303 ? 10.747 3.976 16.341 1.00 47.69 303 LEU A O 1
ATOM 2459 N N . LYS A 1 304 ? 11.706 5.082 14.636 1.00 45.50 304 LYS A N 1
ATOM 2460 C CA . LYS A 1 304 ? 12.967 4.313 14.665 1.00 45.50 304 LYS A CA 1
ATOM 2461 C C . LYS A 1 304 ? 13.808 4.607 15.915 1.00 45.50 304 LYS A C 1
ATOM 2463 O O . LYS A 1 304 ? 14.600 3.760 16.311 1.00 45.50 304 LYS A O 1
ATOM 2468 N N . GLN A 1 305 ? 13.621 5.769 16.546 1.00 42.34 305 GLN A N 1
ATOM 2469 C CA . GLN A 1 305 ? 14.390 6.201 17.720 1.00 42.34 305 GLN A CA 1
ATOM 2470 C C . GLN A 1 305 ? 13.751 5.819 19.068 1.00 42.34 305 GLN A C 1
ATOM 2472 O O . GLN A 1 305 ? 14.457 5.756 20.072 1.00 42.34 305 GLN A O 1
ATOM 2477 N N . LYS A 1 306 ? 12.438 5.542 19.126 1.00 45.22 306 LYS A N 1
ATOM 2478 C CA . LYS A 1 306 ? 11.747 5.153 20.370 1.00 45.22 306 LYS A CA 1
ATOM 2479 C C . LYS A 1 306 ? 11.649 3.629 20.513 1.00 45.22 306 LYS A C 1
ATOM 2481 O O . LYS A 1 306 ? 11.069 2.957 19.659 1.00 45.22 306 LYS A O 1
ATOM 2486 N N . GLN A 1 307 ? 12.157 3.095 21.627 1.00 46.19 307 GLN A N 1
ATOM 2487 C CA . GLN A 1 307 ? 11.814 1.750 22.101 1.00 46.19 307 GLN A CA 1
ATOM 2488 C C . GLN A 1 307 ? 10.336 1.747 22.522 1.00 46.19 307 GLN A C 1
ATOM 2490 O O . GLN A 1 307 ? 9.986 2.247 23.588 1.00 46.19 307 GLN A O 1
ATOM 2495 N N . THR A 1 308 ? 9.461 1.241 21.655 1.00 59.09 308 THR A N 1
ATOM 2496 C CA . THR A 1 308 ? 8.027 1.053 21.917 1.00 59.09 308 THR A CA 1
ATOM 2497 C C . THR A 1 308 ? 7.736 -0.437 22.116 1.00 59.09 308 THR A C 1
ATOM 2499 O O . THR A 1 308 ? 8.418 -1.282 21.536 1.00 59.09 308 THR A O 1
ATOM 2502 N N . ASN A 1 309 ? 6.741 -0.782 22.943 1.00 65.75 309 ASN A N 1
ATOM 2503 C CA . ASN A 1 309 ? 6.301 -2.171 23.162 1.00 65.75 309 ASN A CA 1
ATOM 2504 C C . ASN A 1 309 ? 5.401 -2.665 22.007 1.00 65.75 309 ASN A C 1
ATOM 2506 O O . ASN A 1 309 ? 4.311 -3.192 22.214 1.00 65.75 309 ASN A O 1
ATOM 2510 N N . GLU A 1 310 ? 5.862 -2.431 20.781 1.00 77.25 310 GLU A N 1
ATOM 2511 C CA . GLU A 1 310 ? 5.136 -2.543 19.517 1.00 77.25 310 GLU A CA 1
ATOM 2512 C C . GLU A 1 310 ? 6.000 -3.327 18.527 1.00 77.25 310 GLU A C 1
ATOM 2514 O O . GLU A 1 310 ? 7.202 -3.073 18.392 1.00 77.25 310 GLU A O 1
ATOM 2519 N N . LYS A 1 311 ? 5.388 -4.261 17.796 1.00 82.44 311 LYS A N 1
ATOM 2520 C CA . LYS A 1 311 ? 6.063 -4.961 16.700 1.00 82.44 311 LYS A CA 1
ATOM 2521 C C . LYS A 1 311 ? 6.114 -4.081 15.459 1.00 82.44 311 LYS A C 1
ATOM 2523 O O . LYS A 1 311 ? 5.129 -3.444 15.107 1.00 82.44 311 LYS A O 1
ATOM 2528 N N . LYS A 1 312 ? 7.245 -4.064 14.758 1.00 81.44 312 LYS A N 1
ATOM 2529 C CA . LYS A 1 312 ? 7.430 -3.239 13.557 1.00 81.44 312 LYS A CA 1
ATOM 2530 C C . LYS A 1 312 ? 7.747 -4.131 12.366 1.00 81.44 312 LYS A C 1
ATOM 2532 O O . LYS A 1 312 ? 8.729 -4.866 12.407 1.00 81.44 312 LYS A O 1
ATOM 2537 N N . ILE A 1 313 ? 6.933 -4.045 11.317 1.00 80.56 313 ILE A N 1
ATOM 2538 C CA . ILE A 1 313 ? 7.156 -4.736 10.044 1.00 80.56 313 ILE A CA 1
ATOM 2539 C C . ILE A 1 313 ? 7.430 -3.693 8.972 1.00 80.56 313 ILE A C 1
ATOM 2541 O O . ILE A 1 313 ? 6.733 -2.683 8.855 1.00 80.56 313 ILE A O 1
ATOM 2545 N N . THR A 1 314 ? 8.461 -3.965 8.185 1.00 76.62 314 THR A N 1
ATOM 2546 C CA . THR A 1 314 ? 8.941 -3.066 7.149 1.00 76.62 314 THR A CA 1
ATOM 2547 C C . THR A 1 314 ? 8.648 -3.667 5.779 1.00 76.62 314 THR A C 1
ATOM 2549 O O . THR A 1 314 ? 9.139 -4.745 5.472 1.00 76.62 314 THR A O 1
ATOM 2552 N N . LEU A 1 315 ? 7.878 -2.961 4.952 1.00 69.31 315 LEU A N 1
ATOM 2553 C CA . LEU A 1 315 ? 7.457 -3.387 3.617 1.00 69.31 315 LEU A CA 1
ATOM 2554 C C . LEU A 1 315 ? 8.085 -2.481 2.540 1.00 69.31 315 LEU A C 1
ATOM 2556 O O . LEU A 1 315 ? 7.468 -1.541 2.025 1.00 69.31 315 LEU A O 1
ATOM 2560 N N . TYR A 1 316 ? 9.353 -2.734 2.225 1.00 62.31 316 TYR A N 1
ATOM 2561 C CA . TYR A 1 316 ? 10.070 -2.125 1.097 1.00 62.31 316 TYR A CA 1
ATOM 2562 C C . TYR A 1 316 ? 10.224 -3.166 -0.025 1.00 62.31 316 TYR A C 1
ATOM 2564 O O . TYR A 1 316 ? 10.347 -4.342 0.285 1.00 62.31 316 TYR A O 1
ATOM 2572 N N . GLY A 1 317 ? 10.203 -2.741 -1.297 1.00 52.09 317 GLY A N 1
ATOM 2573 C CA . GLY A 1 317 ? 10.368 -3.642 -2.455 1.00 52.09 317 GLY A CA 1
ATOM 2574 C C . GLY A 1 317 ? 9.055 -4.240 -2.975 1.00 52.09 317 GLY A C 1
ATOM 2575 O O . GLY A 1 317 ? 8.414 -5.063 -2.336 1.00 52.09 317 GLY A O 1
ATOM 2576 N N . GLY A 1 318 ? 8.580 -3.790 -4.136 1.00 42.78 318 GLY A N 1
ATOM 2577 C CA . GLY A 1 318 ? 7.376 -4.350 -4.751 1.00 42.78 318 GLY A CA 1
ATOM 2578 C C . GLY A 1 318 ? 7.715 -5.606 -5.550 1.00 42.78 318 GLY A C 1
ATOM 2579 O O . GLY A 1 318 ? 8.274 -5.460 -6.625 1.00 42.78 318 GLY A O 1
ATOM 2580 N N . PHE A 1 319 ? 7.277 -6.774 -5.062 1.00 37.56 319 PHE A N 1
ATOM 2581 C CA . PHE A 1 319 ? 7.528 -8.129 -5.600 1.00 37.56 319 PHE A CA 1
ATOM 2582 C C . PHE A 1 319 ? 8.896 -8.732 -5.258 1.00 37.56 319 PHE A C 1
ATOM 2584 O O . PHE A 1 319 ? 9.753 -8.842 -6.116 1.00 37.56 319 PHE A O 1
ATOM 2591 N N . ASP A 1 320 ? 9.019 -9.246 -4.038 1.00 41.69 320 ASP A N 1
ATOM 2592 C CA . ASP A 1 320 ? 10.080 -10.178 -3.642 1.00 41.69 320 ASP A CA 1
ATOM 2593 C C . ASP A 1 320 ? 9.354 -11.401 -3.032 1.00 41.69 320 ASP A C 1
ATOM 2595 O O . ASP A 1 320 ? 8.452 -11.235 -2.207 1.00 41.69 320 ASP A O 1
ATOM 2599 N N . GLU A 1 321 ? 9.559 -12.659 -3.439 1.00 46.03 321 GLU A N 1
ATOM 2600 C CA . GLU A 1 321 ? 10.810 -13.373 -3.744 1.00 46.03 321 GLU A CA 1
ATOM 2601 C C . GLU A 1 321 ? 10.464 -14.800 -4.299 1.00 46.03 321 GLU A C 1
ATOM 2603 O O . GLU A 1 321 ? 9.291 -15.183 -4.205 1.00 46.03 321 GLU A O 1
ATOM 2608 N N . PRO A 1 322 ? 11.417 -15.630 -4.784 1.00 46.91 322 PRO A N 1
ATOM 2609 C CA . PRO A 1 322 ? 12.773 -15.804 -4.256 1.00 46.91 322 PRO A CA 1
ATOM 2610 C C . PRO A 1 322 ? 13.845 -15.225 -5.173 1.00 46.91 322 PRO A C 1
ATOM 2612 O O . PRO A 1 322 ? 13.614 -15.150 -6.365 1.00 46.91 322 PRO A O 1
ATOM 2615 N N . ASN A 1 323 ? 14.947 -14.769 -4.560 1.00 48.25 323 ASN A N 1
ATOM 2616 C CA . ASN A 1 323 ? 16.387 -14.755 -4.896 1.00 48.25 323 ASN A CA 1
ATOM 2617 C C . ASN A 1 323 ? 16.902 -14.903 -6.341 1.00 48.25 323 ASN A C 1
ATOM 2619 O O . ASN A 1 323 ? 18.110 -15.026 -6.542 1.00 48.25 323 ASN A O 1
ATOM 2623 N N . ASP A 1 324 ? 16.026 -14.850 -7.316 1.00 64.12 324 ASP A N 1
ATOM 2624 C CA . ASP A 1 324 ? 16.145 -15.346 -8.673 1.00 64.12 324 ASP A CA 1
ATOM 2625 C C . ASP A 1 324 ? 15.674 -14.261 -9.642 1.00 64.12 324 ASP A C 1
ATOM 2627 O O . ASP A 1 324 ? 15.459 -14.544 -10.806 1.00 64.12 324 ASP A O 1
ATOM 2631 N N . ILE A 1 325 ? 15.485 -13.019 -9.183 1.00 65.75 325 ILE A N 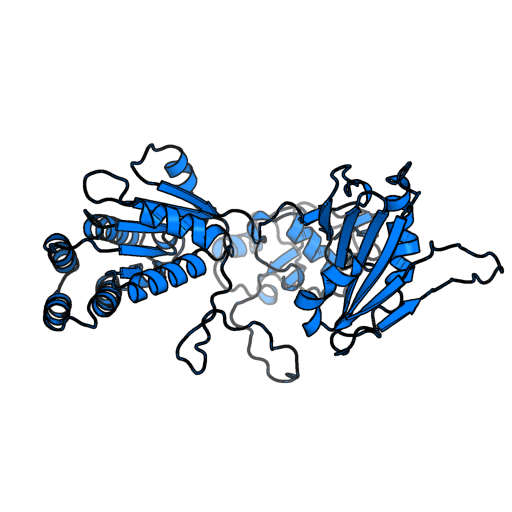1
ATOM 2632 C CA . ILE A 1 325 ? 15.279 -11.865 -10.055 1.00 65.75 325 ILE A CA 1
ATOM 2633 C C . ILE A 1 325 ? 16.393 -10.864 -9.785 1.00 65.75 325 ILE A C 1
ATOM 2635 O O . ILE A 1 325 ? 16.535 -10.361 -8.672 1.00 65.75 325 ILE A O 1
ATOM 2639 N N . GLU A 1 326 ? 17.187 -10.572 -10.807 1.00 70.38 326 GLU A N 1
ATOM 2640 C CA . GLU A 1 326 ? 18.252 -9.575 -10.751 1.00 70.38 326 GLU A CA 1
ATOM 2641 C C . GLU A 1 326 ? 17.963 -8.472 -11.770 1.00 70.38 326 GLU A C 1
ATOM 2643 O O . GLU A 1 326 ? 17.409 -8.710 -12.837 1.00 70.38 326 GLU A O 1
ATOM 2648 N N . PHE A 1 327 ? 18.318 -7.234 -11.445 1.00 73.88 327 PHE A N 1
ATOM 2649 C CA . PHE A 1 327 ? 18.166 -6.117 -12.373 1.00 73.88 327 PHE A CA 1
ATOM 2650 C C . PHE A 1 327 ? 19.524 -5.738 -12.943 1.00 73.88 327 PHE A C 1
ATOM 2652 O O . PHE A 1 327 ? 20.480 -5.643 -12.175 1.00 73.88 327 PHE A O 1
ATOM 2659 N N . PHE A 1 328 ? 19.593 -5.447 -14.241 1.00 68.88 328 PHE A N 1
ATOM 2660 C CA . PHE A 1 328 ? 20.834 -5.021 -14.889 1.00 68.88 328 PHE A CA 1
ATOM 2661 C C . PHE A 1 328 ? 20.653 -3.714 -15.673 1.00 68.88 328 PHE A C 1
ATOM 2663 O O . PHE A 1 328 ? 19.615 -3.474 -16.296 1.00 68.88 328 PHE A O 1
ATOM 2670 N N . CYS A 1 329 ? 21.658 -2.841 -15.604 1.00 67.62 329 CYS A N 1
ATOM 2671 C CA . CYS A 1 329 ? 21.798 -1.660 -16.465 1.00 67.62 329 CYS A CA 1
ATOM 2672 C C . CYS A 1 329 ? 22.719 -1.920 -17.668 1.00 67.62 329 CYS A C 1
ATOM 2674 O O . CYS A 1 329 ? 22.586 -1.255 -18.691 1.00 67.62 329 CYS A O 1
ATOM 2676 N N . ASP A 1 330 ? 23.662 -2.851 -17.521 1.00 69.19 330 ASP A N 1
ATOM 2677 C CA . ASP A 1 330 ? 24.709 -3.192 -18.490 1.00 69.19 330 ASP A CA 1
ATOM 2678 C C . ASP A 1 330 ? 24.900 -4.715 -18.479 1.00 69.19 330 ASP A C 1
ATOM 2680 O O . ASP A 1 330 ? 24.771 -5.350 -17.427 1.00 69.19 330 ASP A O 1
ATOM 2684 N N . GLU A 1 331 ? 25.210 -5.325 -19.627 1.00 73.81 331 GLU A N 1
ATOM 2685 C CA . GLU A 1 331 ? 25.368 -6.781 -19.725 1.00 73.81 331 GLU A CA 1
ATOM 2686 C C . GLU A 1 331 ? 26.490 -7.335 -18.832 1.00 73.81 331 GLU A C 1
ATOM 2688 O O . GLU A 1 331 ? 26.467 -8.506 -18.461 1.00 73.81 331 GLU A O 1
ATOM 2693 N N . LYS A 1 332 ? 27.461 -6.505 -18.436 1.00 72.31 332 LYS A N 1
ATOM 2694 C CA . LYS A 1 332 ? 28.545 -6.880 -17.512 1.00 72.31 332 LYS A CA 1
ATOM 2695 C C . LYS A 1 332 ? 28.070 -7.074 -16.074 1.00 72.31 332 LYS A C 1
ATOM 2697 O O . LYS A 1 332 ? 28.793 -7.663 -15.271 1.00 72.31 332 LYS A O 1
ATOM 2702 N N . GLU A 1 333 ? 26.896 -6.551 -15.724 1.00 71.00 333 GLU A N 1
ATOM 2703 C CA . GLU A 1 333 ? 26.287 -6.751 -14.406 1.00 71.00 333 GLU A CA 1
ATOM 2704 C C . GLU A 1 333 ? 25.651 -8.139 -14.278 1.00 71.00 333 GLU A C 1
ATOM 2706 O O . GLU A 1 333 ? 25.468 -8.621 -13.160 1.00 71.00 333 GLU A O 1
ATOM 2711 N N . ILE A 1 334 ? 25.371 -8.802 -15.406 1.00 75.38 334 ILE A N 1
ATOM 2712 C CA . ILE A 1 334 ? 24.812 -10.151 -15.445 1.00 75.38 334 ILE A CA 1
ATOM 2713 C C . ILE A 1 334 ? 25.910 -11.143 -15.059 1.00 75.38 334 ILE A C 1
ATOM 2715 O O . ILE A 1 334 ? 26.899 -11.338 -15.771 1.00 75.38 334 ILE A O 1
ATOM 2719 N N . ARG A 1 335 ? 25.743 -11.767 -13.891 1.00 69.69 335 ARG A N 1
ATOM 2720 C CA . ARG A 1 335 ? 26.709 -12.717 -13.339 1.00 69.69 335 ARG A CA 1
ATOM 2721 C C . ARG A 1 335 ? 26.216 -14.139 -13.535 1.00 69.69 335 ARG A C 1
ATOM 2723 O O . ARG A 1 335 ? 25.248 -14.568 -12.921 1.00 69.69 335 ARG A O 1
ATOM 2730 N N . PHE A 1 336 ? 26.965 -14.918 -14.300 1.00 67.81 336 PHE A N 1
ATOM 2731 C CA . PHE A 1 336 ? 26.759 -16.359 -14.379 1.00 67.81 336 PHE A CA 1
ATOM 2732 C C . PHE A 1 336 ? 27.239 -16.998 -13.074 1.00 67.81 336 PHE A C 1
ATOM 2734 O O . PHE A 1 336 ? 28.430 -17.237 -12.873 1.00 67.81 336 PHE A O 1
ATOM 2741 N N . SER A 1 337 ? 26.319 -17.190 -12.126 1.00 53.75 337 SER A N 1
ATOM 2742 C CA . SER A 1 337 ? 26.667 -17.793 -10.843 1.00 53.75 337 SER A CA 1
ATOM 2743 C C . SER A 1 337 ? 27.073 -19.260 -11.032 1.00 53.75 337 SER A C 1
ATOM 2745 O O . SER A 1 337 ? 26.477 -20.002 -11.812 1.00 53.75 337 SER A O 1
ATOM 2747 N N . SER A 1 338 ? 28.086 -19.704 -10.294 1.00 51.44 338 SER A N 1
ATOM 2748 C CA . SER A 1 338 ? 28.500 -21.109 -10.209 1.00 51.44 338 SER A CA 1
ATOM 2749 C C . SER A 1 338 ? 27.539 -21.974 -9.380 1.00 51.44 338 SER A C 1
ATOM 2751 O O . SER A 1 338 ? 27.832 -23.146 -9.157 1.00 51.44 338 SER A O 1
ATOM 2753 N N . ASN A 1 339 ? 26.406 -21.421 -8.938 1.00 51.91 339 ASN A N 1
ATOM 2754 C CA . ASN A 1 339 ? 25.436 -22.104 -8.092 1.00 51.91 339 ASN A CA 1
ATOM 2755 C C . ASN A 1 339 ? 24.582 -23.056 -8.937 1.00 51.91 339 ASN A C 1
ATOM 2757 O O . ASN A 1 339 ? 23.725 -22.628 -9.708 1.00 51.91 339 ASN A O 1
ATOM 2761 N N . GLU A 1 340 ? 24.836 -24.351 -8.790 1.00 59.34 340 GLU A N 1
ATOM 2762 C CA . GLU A 1 340 ? 24.066 -25.416 -9.431 1.00 59.34 340 GLU A CA 1
ATOM 2763 C C . GLU A 1 340 ? 22.598 -25.394 -8.971 1.00 59.34 340 GLU A C 1
ATOM 2765 O O . GLU A 1 340 ? 22.310 -25.229 -7.785 1.00 59.34 340 GLU A O 1
ATOM 2770 N N . GLY A 1 341 ? 21.664 -25.558 -9.915 1.00 58.31 341 GLY A N 1
ATOM 2771 C CA . GLY A 1 341 ? 20.232 -25.700 -9.629 1.00 58.31 341 GLY A CA 1
ATOM 2772 C C . GLY A 1 341 ? 19.466 -24.395 -9.391 1.00 58.31 341 GLY A C 1
ATOM 2773 O O . GLY A 1 341 ? 18.296 -24.453 -9.021 1.00 58.31 341 GLY A O 1
ATOM 2774 N N . LYS A 1 342 ? 20.093 -23.229 -9.602 1.00 65.69 342 LYS A N 1
ATOM 2775 C CA . LYS A 1 342 ? 19.445 -21.915 -9.485 1.00 65.69 342 LYS A CA 1
ATOM 2776 C C . LYS A 1 342 ? 19.098 -21.353 -10.871 1.00 65.69 342 LYS A C 1
ATOM 2778 O O . LYS A 1 342 ? 19.948 -21.334 -11.762 1.00 65.69 342 LYS A O 1
ATOM 2783 N N . CYS A 1 343 ? 17.863 -20.886 -11.032 1.00 72.25 343 CYS A N 1
ATOM 2784 C CA . CYS A 1 343 ? 17.363 -20.204 -12.225 1.00 72.25 343 CYS A CA 1
ATOM 2785 C C . CYS A 1 343 ? 17.180 -18.724 -11.879 1.00 72.25 343 CYS A C 1
ATOM 2787 O O . CYS A 1 343 ? 16.521 -18.443 -10.893 1.00 72.25 343 CYS A O 1
ATOM 2789 N N . ILE A 1 344 ? 17.761 -17.792 -12.638 1.00 77.31 344 ILE A N 1
ATOM 2790 C CA . ILE A 1 344 ? 17.708 -16.345 -12.375 1.00 77.31 344 ILE A CA 1
ATOM 2791 C C . ILE A 1 344 ? 17.113 -15.623 -13.591 1.00 77.31 344 ILE A C 1
ATOM 2793 O O . ILE A 1 344 ? 17.625 -15.745 -14.699 1.00 77.31 344 ILE A O 1
ATOM 2797 N N . LEU A 1 345 ? 16.053 -14.847 -13.386 1.00 80.88 345 LEU A N 1
ATOM 2798 C CA . LEU A 1 345 ? 15.453 -13.898 -14.313 1.00 80.88 345 LEU A CA 1
ATOM 2799 C C . LEU A 1 345 ? 16.093 -12.512 -14.154 1.00 80.88 345 LEU A C 1
ATOM 2801 O O . LEU A 1 345 ? 15.864 -11.781 -13.196 1.00 80.88 345 LEU A O 1
ATOM 2805 N N . TYR A 1 346 ? 16.855 -12.112 -15.151 1.00 80.62 346 TYR A N 1
ATOM 2806 C CA . TYR A 1 346 ? 17.406 -10.779 -15.289 1.00 80.62 346 TYR A CA 1
ATOM 2807 C C . TYR A 1 346 ? 16.401 -9.845 -15.968 1.00 80.62 346 TYR A C 1
ATOM 2809 O O . TYR A 1 346 ? 15.914 -10.136 -17.061 1.00 80.62 346 TYR A O 1
ATOM 2817 N N . LEU A 1 347 ? 16.112 -8.706 -15.339 1.00 77.69 347 LEU A N 1
ATOM 2818 C CA . LEU A 1 347 ? 15.240 -7.661 -15.873 1.00 77.69 347 LEU A CA 1
ATOM 2819 C C . LEU A 1 347 ? 16.042 -6.385 -16.175 1.00 77.69 347 LEU A C 1
ATOM 2821 O O . LEU A 1 347 ? 16.763 -5.890 -15.300 1.00 77.69 347 LEU A O 1
ATOM 2825 N N . PRO A 1 348 ? 15.920 -5.807 -17.379 1.00 70.50 348 PRO A N 1
ATOM 2826 C CA . PRO A 1 348 ? 16.604 -4.562 -17.689 1.00 70.50 348 PRO A CA 1
ATOM 2827 C C . PRO A 1 348 ? 16.005 -3.380 -16.924 1.00 70.50 348 PRO A C 1
ATOM 2829 O O . PRO A 1 348 ? 14.789 -3.249 -16.789 1.00 70.50 348 PRO A O 1
ATOM 2832 N N . ARG A 1 349 ? 16.865 -2.482 -16.426 1.00 60.31 349 ARG A N 1
ATOM 2833 C CA . ARG A 1 349 ? 16.435 -1.232 -15.766 1.00 60.31 349 ARG A CA 1
ATOM 2834 C C . ARG A 1 349 ? 16.089 -0.112 -16.744 1.00 60.31 349 ARG A C 1
ATOM 2836 O O . ARG A 1 349 ? 15.315 0.776 -16.389 1.00 60.31 349 ARG A O 1
ATOM 2843 N N . CYS A 1 350 ? 16.676 -0.114 -17.941 1.00 54.94 350 CYS A N 1
ATOM 2844 C CA . CYS A 1 350 ? 16.343 0.870 -18.968 1.00 54.94 350 CYS A CA 1
ATOM 2845 C C . CYS A 1 350 ? 14.952 0.530 -19.535 1.00 54.94 350 CYS A C 1
ATOM 2847 O O . CYS A 1 350 ? 14.701 -0.593 -19.969 1.00 54.94 350 CYS A O 1
ATOM 2849 N N . TRP A 1 351 ? 14.038 1.502 -19.531 1.00 39.28 351 TRP A N 1
ATOM 2850 C CA . TRP A 1 351 ? 12.731 1.359 -20.171 1.00 39.28 351 TRP A CA 1
ATOM 2851 C C . TRP A 1 351 ? 12.945 1.191 -21.685 1.00 39.28 351 TRP A C 1
ATOM 2853 O O . TRP A 1 351 ? 13.503 2.092 -22.307 1.00 39.28 351 TRP A O 1
ATOM 2863 N N . ASN A 1 352 ? 12.472 0.078 -22.266 1.00 49.25 352 ASN A N 1
ATOM 2864 C CA . ASN A 1 352 ? 12.507 -0.233 -23.708 1.00 49.25 352 ASN A CA 1
ATOM 2865 C C . ASN A 1 352 ? 13.871 -0.699 -24.271 1.00 49.25 352 ASN A C 1
ATOM 2867 O O . ASN A 1 352 ? 14.375 -0.125 -25.237 1.00 49.25 352 ASN A O 1
ATOM 2871 N N . GLN A 1 353 ? 14.458 -1.765 -23.710 1.00 59.47 353 GLN A N 1
ATOM 2872 C CA . GLN A 1 353 ? 15.545 -2.487 -24.383 1.00 59.47 353 GLN A CA 1
ATOM 2873 C C . GLN A 1 353 ? 14.976 -3.174 -25.641 1.00 59.47 353 GLN A C 1
ATOM 2875 O O . GLN A 1 353 ? 14.200 -4.113 -25.544 1.00 59.47 353 GLN A O 1
ATOM 2880 N N . GLU A 1 354 ? 15.332 -2.687 -26.836 1.00 61.81 354 GLU A N 1
ATOM 2881 C CA . GLU A 1 354 ? 14.676 -3.067 -28.110 1.00 61.81 354 GLU A CA 1
ATOM 2882 C C . GLU A 1 354 ? 14.748 -4.569 -28.460 1.00 61.81 354 GLU A C 1
ATOM 2884 O O . GLU A 1 354 ? 13.989 -5.059 -29.301 1.00 61.81 354 GLU A O 1
ATOM 2889 N N . ALA A 1 355 ? 15.676 -5.296 -27.836 1.00 71.62 355 ALA A N 1
ATOM 2890 C CA . ALA A 1 355 ? 15.959 -6.696 -28.127 1.00 71.62 355 ALA A CA 1
ATOM 2891 C C . ALA A 1 355 ? 15.255 -7.703 -27.211 1.00 71.62 355 ALA A C 1
ATOM 2893 O O . ALA A 1 355 ? 14.928 -8.784 -27.695 1.00 71.62 355 ALA A O 1
ATOM 2894 N N . ILE A 1 356 ? 15.106 -7.399 -25.916 1.00 82.38 356 ILE A N 1
ATOM 2895 C CA . ILE A 1 356 ? 14.556 -8.319 -24.910 1.00 82.38 356 ILE A CA 1
ATOM 2896 C C . ILE A 1 356 ? 13.862 -7.546 -23.786 1.00 82.38 356 ILE A C 1
ATOM 2898 O O . ILE A 1 356 ? 14.330 -6.492 -23.365 1.00 82.38 356 ILE A O 1
ATOM 2902 N N . ASP A 1 357 ? 12.793 -8.120 -23.243 1.00 80.88 357 ASP A N 1
ATOM 2903 C CA . ASP A 1 357 ? 12.096 -7.638 -22.044 1.00 80.88 357 ASP A CA 1
ATOM 2904 C C . ASP A 1 357 ? 12.587 -8.333 -20.761 1.00 80.88 357 ASP A C 1
ATOM 2906 O O . ASP A 1 357 ? 12.315 -7.878 -19.650 1.00 80.88 357 ASP A O 1
ATOM 2910 N N . GLY A 1 358 ? 13.320 -9.439 -20.901 1.00 85.00 358 GLY A N 1
ATOM 2911 C CA . GLY A 1 358 ? 13.943 -10.162 -19.797 1.00 85.00 358 GLY A CA 1
ATOM 2912 C C . GLY A 1 358 ? 14.915 -11.232 -20.286 1.00 85.00 358 GLY A C 1
ATOM 2913 O O . GLY A 1 358 ? 14.971 -11.546 -21.473 1.00 85.00 358 GLY A O 1
ATOM 2914 N N . LEU A 1 359 ? 15.696 -11.803 -19.375 1.00 86.19 359 LEU A N 1
ATOM 2915 C CA . LEU A 1 359 ? 16.677 -12.845 -19.676 1.00 86.19 359 LEU A CA 1
ATOM 2916 C C . LEU A 1 359 ? 16.699 -13.874 -18.552 1.00 86.19 359 LEU A C 1
ATOM 2918 O O . LEU A 1 359 ? 17.057 -13.542 -17.432 1.00 86.19 359 LEU A O 1
ATOM 2922 N N . ILE A 1 360 ? 16.366 -15.127 -18.834 1.00 85.50 360 ILE A N 1
ATOM 2923 C CA . ILE A 1 360 ? 16.509 -16.210 -17.861 1.00 85.50 360 ILE A CA 1
ATOM 2924 C C . ILE A 1 360 ? 17.866 -16.887 -18.036 1.00 85.50 360 ILE A C 1
ATOM 2926 O O . ILE A 1 360 ? 18.293 -17.174 -19.152 1.00 85.50 360 ILE A O 1
ATOM 2930 N N . ILE A 1 361 ? 18.535 -17.171 -16.925 1.00 82.44 361 ILE A N 1
ATOM 2931 C CA . ILE A 1 361 ? 19.775 -17.939 -16.877 1.00 82.44 361 ILE A CA 1
ATOM 2932 C C . ILE A 1 361 ? 19.587 -19.078 -15.883 1.00 82.44 361 ILE A C 1
ATOM 2934 O O . ILE A 1 361 ? 19.291 -18.839 -14.716 1.00 82.44 361 ILE A O 1
ATOM 2938 N N . SER A 1 362 ? 19.782 -20.314 -16.330 1.00 80.81 362 SER A N 1
ATOM 2939 C CA . SER A 1 362 ? 19.673 -21.503 -15.480 1.00 80.81 362 SER A CA 1
ATOM 2940 C C . SER A 1 362 ? 20.869 -22.419 -15.697 1.00 80.81 362 SER A C 1
ATOM 2942 O O . SER A 1 362 ? 21.236 -22.706 -16.836 1.00 80.81 362 SER A O 1
ATOM 2944 N N . LYS A 1 363 ? 21.498 -22.882 -14.612 1.00 74.56 363 LYS A N 1
ATOM 2945 C CA . LYS A 1 363 ? 22.644 -23.799 -14.678 1.00 74.56 363 LYS A CA 1
ATOM 2946 C C . LYS A 1 363 ? 22.298 -25.152 -14.064 1.00 74.56 363 LYS A C 1
ATOM 2948 O O . LYS A 1 363 ? 21.971 -25.252 -12.881 1.00 74.56 363 LYS A O 1
ATOM 2953 N N . THR A 1 364 ? 22.457 -26.201 -14.863 1.00 73.00 364 THR A N 1
ATOM 2954 C CA . THR A 1 364 ? 22.361 -27.608 -14.445 1.00 73.00 364 THR A CA 1
ATOM 2955 C C . THR A 1 364 ? 23.747 -28.262 -14.483 1.00 73.00 364 THR A C 1
ATOM 2957 O O . THR A 1 364 ? 24.695 -27.670 -14.998 1.00 73.00 364 THR A O 1
ATOM 2960 N N . ASN A 1 365 ? 23.880 -29.488 -13.960 1.00 67.38 365 ASN A N 1
ATOM 2961 C CA . ASN A 1 365 ? 25.171 -30.182 -13.807 1.00 67.38 365 ASN A CA 1
ATOM 2962 C C . ASN A 1 365 ? 26.021 -30.234 -15.092 1.00 67.38 365 ASN A C 1
ATOM 2964 O O . ASN A 1 365 ? 27.243 -30.227 -15.002 1.00 67.38 365 ASN A O 1
ATOM 2968 N N . ASN A 1 366 ? 25.384 -30.256 -16.272 1.00 71.62 366 ASN A N 1
ATOM 2969 C CA . ASN A 1 366 ? 26.067 -30.388 -17.566 1.00 71.62 366 ASN A CA 1
ATOM 2970 C C . ASN A 1 366 ? 25.688 -29.313 -18.599 1.00 71.62 366 ASN A C 1
ATOM 2972 O O . ASN A 1 366 ? 26.196 -29.371 -19.718 1.00 71.62 366 ASN A O 1
ATOM 2976 N N . LYS A 1 367 ? 24.772 -28.389 -18.280 1.00 78.38 367 LYS A N 1
ATOM 2977 C CA . LYS A 1 367 ? 24.268 -27.407 -19.249 1.00 78.38 367 LYS A CA 1
ATOM 2978 C C . LYS A 1 367 ? 24.023 -26.041 -18.633 1.00 78.38 367 LYS A C 1
ATOM 2980 O O . LYS A 1 367 ? 23.536 -25.938 -17.505 1.00 78.38 367 LYS A O 1
ATOM 2985 N N . LEU A 1 368 ? 24.304 -25.006 -19.416 1.00 82.31 368 LEU A N 1
ATOM 2986 C CA . LEU A 1 368 ? 23.956 -23.625 -19.120 1.00 82.31 368 LEU A CA 1
ATOM 2987 C C . LEU A 1 368 ? 22.871 -23.174 -20.094 1.00 82.31 368 LEU A C 1
ATOM 2989 O O . LEU A 1 368 ? 23.130 -23.039 -21.285 1.00 82.31 368 LEU A O 1
ATOM 2993 N N . TYR A 1 369 ? 21.680 -22.908 -19.580 1.00 84.50 369 TYR A N 1
ATOM 2994 C CA . TYR A 1 369 ? 20.583 -22.352 -20.353 1.00 84.50 369 TYR A CA 1
ATOM 2995 C C . TYR A 1 369 ? 20.615 -20.832 -20.277 1.00 84.50 369 TYR A C 1
ATOM 2997 O O . TYR A 1 369 ? 20.630 -20.255 -19.186 1.00 84.50 369 TYR A O 1
ATOM 3005 N N . VAL A 1 370 ? 20.586 -20.189 -21.439 1.00 87.25 370 VAL A N 1
ATOM 3006 C CA . VAL A 1 370 ? 20.385 -18.748 -21.572 1.00 87.25 370 VAL A CA 1
ATOM 3007 C C . VAL A 1 370 ? 19.133 -18.533 -22.404 1.00 87.25 370 VAL A C 1
ATOM 3009 O O . VAL A 1 370 ? 19.103 -18.866 -23.587 1.00 87.25 370 VAL A O 1
ATOM 3012 N N . ALA A 1 371 ? 18.095 -17.981 -21.790 1.00 87.81 371 ALA A N 1
ATOM 3013 C CA . ALA A 1 371 ? 16.800 -17.808 -22.418 1.00 87.81 371 ALA A CA 1
ATOM 3014 C C . ALA A 1 371 ? 16.364 -16.337 -22.440 1.00 87.81 371 ALA A C 1
ATOM 3016 O O . ALA A 1 371 ? 15.742 -15.855 -21.490 1.00 87.81 371 ALA A O 1
ATOM 3017 N N . PRO A 1 372 ? 16.702 -15.591 -23.505 1.00 87.62 372 PRO A N 1
ATOM 3018 C CA . PRO A 1 372 ? 16.221 -14.232 -23.686 1.00 87.62 372 PRO A CA 1
ATOM 3019 C C . PRO A 1 372 ? 14.716 -14.239 -23.980 1.00 87.62 372 PRO A C 1
ATOM 3021 O O . PRO A 1 372 ? 14.231 -15.069 -24.750 1.00 87.62 372 PRO A O 1
ATOM 3024 N N . ILE A 1 373 ? 13.976 -13.323 -23.360 1.00 87.00 373 ILE A N 1
ATOM 3025 C CA . ILE A 1 373 ? 12.518 -13.221 -23.441 1.00 87.00 373 ILE A CA 1
ATOM 3026 C C . ILE A 1 373 ? 12.149 -11.916 -24.132 1.00 87.00 373 ILE A C 1
ATOM 3028 O O . ILE A 1 373 ? 12.534 -10.844 -23.676 1.00 87.00 373 ILE A O 1
ATOM 3032 N N . GLN A 1 374 ? 11.327 -12.007 -25.172 1.00 84.69 374 GLN A N 1
ATOM 3033 C CA . GLN A 1 374 ? 10.630 -10.871 -25.766 1.00 84.69 374 GLN A CA 1
ATOM 3034 C C . GLN A 1 374 ? 9.121 -11.065 -25.612 1.00 84.69 374 GLN A C 1
ATOM 3036 O O . GLN A 1 374 ? 8.555 -12.071 -26.043 1.00 84.69 374 GLN A O 1
ATOM 3041 N N . ILE A 1 375 ? 8.449 -10.080 -25.034 1.00 80.75 375 ILE A N 1
ATOM 3042 C CA . ILE A 1 375 ? 7.000 -10.003 -24.904 1.00 80.75 375 ILE A CA 1
ATOM 3043 C C . ILE A 1 375 ? 6.495 -9.025 -25.964 1.00 80.75 375 ILE A C 1
ATOM 3045 O O . ILE A 1 375 ? 6.933 -7.883 -26.058 1.00 80.75 375 ILE A O 1
ATOM 3049 N N . THR A 1 376 ? 5.537 -9.446 -26.787 1.00 71.94 376 THR A N 1
ATOM 3050 C CA . THR A 1 376 ? 4.896 -8.536 -27.740 1.00 71.94 376 THR A CA 1
ATOM 3051 C C . THR A 1 376 ? 3.401 -8.786 -27.880 1.00 71.94 376 THR A C 1
ATOM 3053 O O . THR A 1 376 ? 2.914 -9.916 -27.912 1.00 71.94 376 THR A O 1
ATOM 3056 N N . LEU A 1 377 ? 2.641 -7.704 -28.036 1.00 63.22 377 LEU A N 1
ATOM 3057 C CA . LEU A 1 377 ? 1.231 -7.771 -28.419 1.00 63.22 377 LEU A CA 1
ATOM 3058 C C . LEU A 1 377 ? 1.043 -7.794 -29.943 1.00 63.22 377 LEU A C 1
ATOM 3060 O O . LEU A 1 377 ? -0.022 -8.204 -30.407 1.00 63.22 377 LEU A O 1
ATOM 3064 N N . ASP A 1 378 ? 2.072 -7.410 -30.704 1.00 61.22 378 ASP A N 1
ATOM 3065 C CA . ASP A 1 378 ? 2.103 -7.419 -32.164 1.00 61.22 378 ASP A CA 1
ATOM 3066 C C . ASP A 1 378 ? 3.441 -7.975 -32.681 1.00 61.22 378 ASP A C 1
ATOM 3068 O O . ASP A 1 378 ? 4.499 -7.352 -32.596 1.00 61.22 378 ASP A O 1
ATOM 3072 N N . LYS A 1 379 ? 3.400 -9.185 -33.246 1.00 54.28 379 LYS A N 1
ATOM 3073 C CA . LYS A 1 379 ? 4.584 -9.847 -33.815 1.00 54.28 379 LYS A CA 1
ATOM 3074 C C . LYS A 1 379 ? 5.184 -9.061 -34.992 1.00 54.28 379 LYS A C 1
ATOM 3076 O O . LYS A 1 379 ? 6.357 -9.246 -35.300 1.00 54.28 379 LYS A O 1
ATOM 3081 N N . GLY A 1 380 ? 4.401 -8.195 -35.644 1.00 54.28 380 GLY A N 1
ATOM 3082 C CA . GLY A 1 380 ? 4.843 -7.413 -36.799 1.00 54.28 380 GLY A CA 1
ATOM 3083 C C . GLY A 1 380 ? 5.797 -6.263 -36.465 1.00 54.28 380 GLY A C 1
ATOM 3084 O O . GLY A 1 380 ? 6.597 -5.895 -37.318 1.00 54.28 380 GLY A O 1
ATOM 3085 N N . SER A 1 381 ? 5.749 -5.714 -35.247 1.00 51.62 381 SER A N 1
ATOM 3086 C CA . SER A 1 381 ? 6.497 -4.502 -34.877 1.00 51.62 381 SER A CA 1
ATOM 3087 C C . SER A 1 381 ? 7.865 -4.756 -34.234 1.00 51.62 381 SER A C 1
ATOM 3089 O O . SER A 1 381 ? 8.642 -3.818 -34.101 1.00 51.62 381 SER A O 1
ATOM 3091 N N . HIS A 1 382 ? 8.178 -6.005 -33.870 1.00 53.81 382 HIS A N 1
ATOM 3092 C CA . HIS A 1 382 ? 9.428 -6.385 -33.188 1.00 53.81 382 HIS A CA 1
ATOM 3093 C C . HIS A 1 382 ? 10.226 -7.464 -33.938 1.00 53.81 382 HIS A C 1
ATOM 3095 O O . HIS A 1 382 ? 11.086 -8.119 -33.365 1.00 53.81 382 HIS A O 1
ATOM 3101 N N . SER A 1 383 ? 9.965 -7.678 -35.233 1.00 55.50 383 SER A N 1
ATOM 3102 C CA . SER A 1 383 ? 10.453 -8.843 -35.994 1.00 55.50 383 SER A CA 1
ATOM 3103 C C . SER A 1 383 ? 11.977 -9.055 -36.041 1.00 55.50 383 SER A C 1
ATOM 3105 O O . SER A 1 383 ? 12.404 -10.097 -36.530 1.00 55.50 383 SER A O 1
ATOM 3107 N N . ASP A 1 384 ? 12.782 -8.093 -35.579 1.00 70.06 384 ASP A N 1
ATOM 3108 C CA . ASP A 1 384 ? 14.250 -8.170 -35.538 1.00 70.06 384 ASP A CA 1
ATOM 3109 C C . ASP A 1 384 ? 14.832 -8.247 -34.110 1.00 70.06 384 ASP A C 1
ATOM 3111 O O . ASP A 1 384 ? 16.046 -8.196 -33.954 1.00 70.06 384 ASP A O 1
ATOM 3115 N N . SER A 1 385 ? 14.017 -8.407 -33.056 1.00 73.75 385 SER A N 1
ATOM 3116 C CA . SER A 1 385 ? 14.504 -8.494 -31.663 1.00 73.75 385 SER A CA 1
ATOM 3117 C C . SER A 1 385 ? 15.539 -9.611 -31.454 1.00 73.75 385 SER A C 1
ATOM 3119 O O . SER A 1 385 ? 16.539 -9.404 -30.771 1.00 73.75 385 SER A O 1
ATOM 3121 N N . GLU A 1 386 ? 15.376 -10.755 -32.133 1.00 76.81 386 GLU A N 1
ATOM 3122 C CA . GLU A 1 386 ? 16.388 -11.825 -32.183 1.00 76.81 386 GLU A CA 1
ATOM 3123 C C . GLU A 1 386 ? 17.716 -11.314 -32.769 1.00 76.81 386 GLU A C 1
ATOM 3125 O O . GLU A 1 386 ? 18.784 -11.520 -32.195 1.00 76.81 386 GLU A O 1
ATOM 3130 N N . GLY A 1 387 ? 17.654 -10.620 -33.910 1.00 72.75 387 GLY A N 1
ATOM 3131 C CA . GLY A 1 387 ? 18.822 -10.068 -34.589 1.00 72.75 387 GLY A CA 1
ATOM 3132 C C . GLY A 1 387 ? 19.546 -9.026 -33.741 1.00 72.75 387 GLY A C 1
ATOM 3133 O O . GLY A 1 387 ? 20.767 -9.098 -33.612 1.00 72.75 387 GLY A O 1
ATOM 3134 N N . ILE A 1 388 ? 18.793 -8.116 -33.119 1.00 75.94 388 ILE A N 1
ATOM 3135 C CA . ILE A 1 388 ? 19.312 -7.057 -32.243 1.00 75.94 388 ILE A CA 1
ATOM 3136 C C . ILE A 1 388 ? 19.945 -7.666 -30.985 1.00 75.94 388 ILE A C 1
ATOM 3138 O O . ILE A 1 388 ? 21.023 -7.233 -30.575 1.00 75.94 388 ILE A O 1
ATOM 3142 N N . PHE A 1 389 ? 19.336 -8.701 -30.392 1.00 82.44 389 PHE A N 1
ATOM 3143 C CA . PHE A 1 389 ? 19.923 -9.405 -29.250 1.00 82.44 389 PHE A CA 1
ATOM 3144 C C . PHE A 1 389 ? 21.292 -9.991 -29.610 1.00 82.44 389 PHE A C 1
ATOM 3146 O O . PHE A 1 389 ? 22.279 -9.710 -28.928 1.00 82.44 389 PHE A O 1
ATOM 3153 N N . PHE A 1 390 ? 21.375 -10.756 -30.703 1.00 81.00 390 PHE A N 1
ATOM 3154 C CA . PHE A 1 390 ? 22.621 -11.420 -31.089 1.00 81.00 390 PHE A CA 1
ATOM 3155 C C . PHE A 1 390 ? 23.700 -10.463 -31.611 1.00 81.00 390 PHE A C 1
ATOM 3157 O O . PHE A 1 390 ? 24.884 -10.765 -31.458 1.00 81.00 390 PHE A O 1
ATOM 3164 N N . SER A 1 391 ? 23.332 -9.312 -32.183 1.00 74.44 391 SER A N 1
ATOM 3165 C CA . SER A 1 391 ? 24.309 -8.324 -32.655 1.00 74.44 391 SER A CA 1
ATOM 3166 C C . SER A 1 391 ? 24.810 -7.382 -31.562 1.00 74.44 391 SER A C 1
ATOM 3168 O O . SER A 1 391 ? 25.955 -6.942 -31.641 1.00 74.44 391 SER A O 1
ATOM 3170 N N . ASN A 1 392 ? 23.981 -7.060 -30.559 1.00 75.94 392 ASN A N 1
ATOM 3171 C CA . ASN A 1 392 ? 24.279 -5.977 -29.614 1.00 75.94 392 ASN A CA 1
ATOM 3172 C C . ASN A 1 392 ? 24.525 -6.470 -28.184 1.00 75.94 392 ASN A C 1
ATOM 3174 O O . ASN A 1 392 ? 25.474 -6.026 -27.546 1.00 75.94 392 ASN A O 1
ATOM 3178 N N . ILE A 1 393 ? 23.693 -7.387 -27.684 1.00 78.56 393 ILE A N 1
ATOM 3179 C CA . ILE A 1 393 ? 23.706 -7.817 -26.275 1.00 78.56 393 ILE A CA 1
ATOM 3180 C C . ILE A 1 393 ? 24.577 -9.068 -26.116 1.00 78.56 393 ILE A C 1
ATOM 3182 O O . ILE A 1 393 ? 25.438 -9.149 -25.237 1.00 78.56 393 ILE A O 1
ATOM 3186 N N . TRP A 1 394 ? 24.397 -10.045 -27.007 1.00 83.44 394 TRP A N 1
ATOM 3187 C CA . TRP A 1 394 ? 25.094 -11.327 -26.945 1.00 83.44 394 TRP A CA 1
ATOM 3188 C C . TRP A 1 394 ? 26.627 -11.227 -26.981 1.00 83.44 394 TRP A C 1
ATOM 3190 O O . TRP A 1 394 ? 27.256 -11.947 -26.212 1.00 83.44 394 TRP A O 1
ATOM 3200 N N . PRO A 1 395 ? 27.278 -10.362 -27.788 1.00 80.81 395 PRO A N 1
ATOM 3201 C CA . PRO A 1 395 ? 28.741 -10.278 -27.791 1.00 80.81 395 PRO A CA 1
ATOM 3202 C C . PRO A 1 395 ? 29.313 -9.862 -26.429 1.00 80.81 395 PRO A C 1
ATOM 3204 O O . PRO A 1 395 ? 30.344 -10.389 -26.003 1.00 80.81 395 PRO A O 1
ATOM 3207 N N . ASN A 1 396 ? 28.610 -8.971 -25.721 1.00 78.12 396 ASN A N 1
ATOM 3208 C CA . ASN A 1 396 ? 28.987 -8.527 -24.382 1.00 78.12 396 ASN A CA 1
ATOM 3209 C C . ASN A 1 396 ? 28.746 -9.638 -23.352 1.00 78.12 396 ASN A C 1
ATOM 3211 O O . ASN A 1 396 ? 29.649 -9.939 -22.573 1.00 78.12 396 ASN A O 1
ATOM 3215 N N . LEU A 1 397 ? 27.589 -10.309 -23.398 1.00 79.00 397 LEU A N 1
ATOM 3216 C CA . LEU A 1 397 ? 27.287 -11.459 -22.534 1.00 79.00 397 LEU A CA 1
ATOM 3217 C C . LEU A 1 397 ? 28.239 -12.637 -22.757 1.00 79.00 397 LEU A C 1
ATOM 3219 O O . LEU A 1 397 ? 28.714 -13.254 -21.813 1.00 79.00 397 LEU A O 1
ATOM 3223 N N . LYS A 1 398 ? 28.579 -12.946 -24.008 1.00 77.94 398 LYS A N 1
ATOM 3224 C CA . LYS A 1 398 ? 29.502 -14.036 -24.331 1.00 77.94 398 LYS A CA 1
ATOM 3225 C C . LYS A 1 398 ? 30.892 -13.788 -23.747 1.00 77.94 398 LYS A C 1
ATOM 3227 O O . LYS A 1 398 ? 31.552 -14.726 -23.312 1.00 77.94 398 LYS A O 1
ATOM 3232 N N . SER A 1 399 ? 31.331 -12.531 -23.691 1.00 74.12 399 SER A N 1
ATOM 3233 C CA . SER A 1 399 ? 32.628 -12.178 -23.103 1.00 74.12 399 SER A CA 1
ATOM 3234 C C . SER A 1 399 ? 32.729 -12.520 -21.611 1.00 74.12 399 SER A C 1
ATOM 3236 O O . SER A 1 399 ? 33.829 -12.758 -21.113 1.00 74.12 399 SER A O 1
ATOM 3238 N N . THR A 1 400 ? 31.595 -12.610 -20.909 1.00 72.50 400 THR A N 1
ATOM 3239 C CA . THR A 1 400 ? 31.538 -12.982 -19.490 1.00 72.50 400 THR A CA 1
ATOM 3240 C C . THR A 1 400 ? 31.362 -14.494 -19.274 1.00 72.50 400 THR A C 1
ATOM 3242 O O . THR A 1 400 ? 31.454 -14.953 -18.137 1.00 72.50 400 THR A O 1
ATOM 3245 N N . LEU A 1 401 ? 31.206 -15.284 -20.350 1.00 69.75 401 LEU A N 1
ATOM 3246 C CA . LEU A 1 401 ? 31.031 -16.748 -20.343 1.00 69.75 401 LEU A CA 1
ATOM 3247 C C . LEU A 1 401 ? 32.335 -17.555 -20.511 1.00 69.75 401 LEU A C 1
ATOM 3249 O O . LEU A 1 401 ? 32.284 -18.773 -20.695 1.00 69.75 401 LEU A O 1
ATOM 3253 N N . LEU A 1 402 ? 33.506 -16.912 -20.442 1.00 63.44 402 LEU A N 1
ATOM 3254 C CA . LEU A 1 402 ? 34.809 -17.569 -20.625 1.00 63.44 402 LEU A CA 1
ATOM 3255 C C . LEU A 1 402 ? 34.979 -18.770 -19.669 1.00 63.44 402 LEU A C 1
ATOM 3257 O O . LEU A 1 402 ? 35.146 -18.596 -18.463 1.00 63.44 402 LEU A O 1
ATOM 3261 N N . GLY A 1 403 ? 34.958 -19.990 -20.222 1.00 64.19 403 GLY A N 1
ATOM 3262 C CA . GLY A 1 403 ? 35.095 -21.253 -19.479 1.00 64.19 403 GLY A CA 1
ATOM 3263 C C . GLY A 1 403 ? 33.790 -22.015 -19.194 1.00 64.19 403 GLY A C 1
ATOM 3264 O O . GLY A 1 403 ? 33.849 -23.071 -18.572 1.00 64.19 403 GLY A O 1
ATOM 3265 N N . LEU A 1 404 ? 32.634 -21.515 -19.649 1.00 66.56 404 LEU A N 1
ATOM 3266 C CA . LEU A 1 404 ? 31.312 -22.164 -19.542 1.00 66.56 404 LEU A CA 1
ATOM 3267 C C . LEU A 1 404 ? 30.691 -22.474 -20.920 1.00 66.56 404 LEU A C 1
ATOM 3269 O O . LEU A 1 404 ? 29.481 -22.639 -21.036 1.00 66.56 404 LEU A O 1
ATOM 3273 N N . GLU A 1 405 ? 31.511 -22.500 -21.973 1.00 65.75 405 GLU A N 1
ATOM 3274 C CA . GLU A 1 405 ? 31.046 -22.675 -23.356 1.00 65.75 405 GLU A CA 1
ATOM 3275 C C . GLU A 1 405 ? 30.585 -24.115 -23.645 1.00 65.75 405 GLU A C 1
ATOM 3277 O O . GLU A 1 405 ? 29.691 -24.328 -24.466 1.00 65.75 405 GLU A O 1
ATOM 3282 N N . ASP A 1 406 ? 31.148 -25.097 -22.935 1.00 67.38 406 ASP A N 1
ATOM 3283 C CA . ASP A 1 406 ? 30.757 -26.500 -23.046 1.00 67.38 406 ASP A CA 1
ATOM 3284 C C . ASP A 1 406 ? 29.388 -26.724 -22.378 1.00 67.38 406 ASP A C 1
ATOM 3286 O O . ASP A 1 406 ? 29.245 -26.610 -21.160 1.00 67.38 406 ASP A O 1
ATOM 3290 N N . GLY A 1 407 ? 28.372 -27.049 -23.186 1.00 73.81 407 GLY A N 1
ATOM 3291 C CA . GLY A 1 407 ? 26.998 -27.293 -22.722 1.00 73.81 407 GLY A CA 1
ATOM 3292 C C . GLY A 1 407 ? 26.089 -26.057 -22.694 1.00 73.81 407 GLY A C 1
ATOM 3293 O O . GLY A 1 407 ? 25.037 -26.096 -22.056 1.00 73.81 407 GLY A O 1
ATOM 3294 N N . LEU A 1 408 ? 26.471 -24.963 -23.359 1.00 82.31 408 LEU A N 1
ATOM 3295 C CA . LEU A 1 408 ? 25.617 -23.787 -23.536 1.00 82.31 408 LEU A CA 1
ATOM 3296 C C . LEU A 1 408 ? 24.423 -24.096 -24.459 1.00 82.31 408 LEU A C 1
ATOM 3298 O O . LEU A 1 408 ? 24.607 -24.516 -25.599 1.00 82.31 408 LEU A O 1
ATOM 3302 N N . GLU A 1 409 ? 23.207 -23.816 -23.993 1.00 84.12 409 GLU A N 1
ATOM 3303 C CA . GLU A 1 409 ? 21.977 -23.882 -24.784 1.00 84.12 409 GLU A CA 1
ATOM 3304 C C . GLU A 1 409 ? 21.243 -22.542 -24.737 1.00 84.12 409 GLU A C 1
ATOM 3306 O O . GLU A 1 409 ? 20.943 -22.007 -23.668 1.00 84.12 409 GLU A O 1
ATOM 3311 N N . ILE A 1 410 ? 20.956 -21.986 -25.915 1.00 84.25 410 ILE A N 1
ATOM 3312 C CA . ILE A 1 410 ? 20.275 -20.698 -26.045 1.00 84.25 410 ILE A CA 1
ATOM 3313 C C . ILE A 1 410 ? 18.844 -20.926 -26.526 1.00 84.25 410 ILE A C 1
ATOM 3315 O O . ILE A 1 410 ? 18.621 -21.557 -27.563 1.00 84.25 410 ILE A O 1
ATOM 3319 N N . ILE A 1 411 ? 17.874 -20.379 -25.790 1.00 84.81 411 ILE A N 1
ATOM 3320 C CA . ILE A 1 411 ? 16.444 -20.526 -26.087 1.00 84.81 411 ILE A CA 1
ATOM 3321 C C . ILE A 1 411 ? 15.783 -19.150 -26.136 1.00 84.81 411 ILE A C 1
ATOM 3323 O O . ILE A 1 411 ? 15.499 -18.548 -25.111 1.00 84.81 411 ILE A O 1
ATOM 3327 N N . PHE A 1 412 ? 15.500 -18.637 -27.328 1.00 83.38 412 PHE A N 1
ATOM 3328 C CA . PHE A 1 412 ? 14.837 -17.343 -27.469 1.00 83.38 412 PHE A CA 1
ATOM 3329 C C . PHE A 1 412 ? 13.318 -17.499 -27.332 1.00 83.38 412 PHE A C 1
ATOM 3331 O O . PHE A 1 412 ? 12.670 -18.108 -28.188 1.00 83.38 412 PHE A O 1
ATOM 3338 N N . ILE A 1 413 ? 12.740 -16.935 -26.273 1.00 83.25 413 ILE A N 1
ATOM 3339 C CA . ILE A 1 413 ? 11.322 -17.070 -25.931 1.00 83.25 413 ILE A CA 1
ATOM 3340 C C . ILE A 1 413 ? 10.557 -15.824 -26.384 1.00 83.25 413 ILE A C 1
ATOM 3342 O O . ILE A 1 413 ? 10.823 -14.707 -25.953 1.00 83.25 413 ILE A O 1
ATOM 3346 N N . TRP A 1 414 ? 9.551 -16.028 -27.226 1.00 80.75 414 TRP A N 1
ATOM 3347 C CA . TRP A 1 414 ? 8.604 -15.015 -27.673 1.00 80.75 414 TRP A CA 1
ATOM 3348 C C . TRP A 1 414 ? 7.255 -15.228 -27.006 1.00 80.75 414 TRP A C 1
ATOM 3350 O O . TRP A 1 414 ? 6.566 -16.191 -27.324 1.00 80.75 414 TRP A O 1
ATOM 3360 N N . ILE A 1 415 ? 6.826 -14.305 -26.155 1.00 79.19 415 ILE A N 1
ATOM 3361 C CA . ILE A 1 415 ? 5.489 -14.332 -25.560 1.00 79.19 415 ILE A CA 1
ATOM 3362 C C . ILE A 1 415 ? 4.585 -13.421 -26.386 1.00 79.19 415 ILE A C 1
ATOM 3364 O O . ILE A 1 415 ? 4.821 -12.216 -26.478 1.00 79.19 415 ILE A O 1
ATOM 3368 N N . THR A 1 416 ? 3.547 -13.987 -27.004 1.00 74.69 416 THR A N 1
ATOM 3369 C CA . THR A 1 416 ? 2.645 -13.251 -27.896 1.00 74.69 416 THR A CA 1
ATOM 3370 C C . THR A 1 416 ? 1.182 -13.326 -27.474 1.00 74.69 416 THR A C 1
ATOM 3372 O O . THR A 1 416 ? 0.752 -14.226 -26.752 1.00 74.69 416 THR A O 1
ATOM 3375 N N . SER A 1 417 ? 0.392 -12.369 -27.963 1.00 67.44 417 SER A N 1
ATOM 3376 C CA . SER A 1 417 ? -1.057 -12.295 -27.738 1.00 67.44 417 SER A CA 1
ATOM 3377 C C . SER A 1 417 ? -1.882 -13.299 -28.562 1.00 67.44 417 SER A C 1
ATOM 3379 O O . SER A 1 417 ? -3.070 -13.452 -28.291 1.00 67.44 417 SER A O 1
ATOM 3381 N N . LYS A 1 418 ? -1.299 -13.941 -29.591 1.00 57.38 418 LYS A N 1
ATOM 3382 C CA . LYS A 1 418 ? -2.048 -14.628 -30.668 1.00 57.38 418 LYS A CA 1
ATOM 3383 C C . LYS A 1 418 ? -1.946 -16.157 -30.695 1.00 57.38 418 LYS A C 1
ATOM 3385 O O . LYS A 1 418 ? -2.585 -16.758 -31.553 1.00 57.38 418 LYS A O 1
ATOM 3390 N N . SER A 1 419 ? -1.143 -16.794 -29.847 1.00 54.66 419 SER A N 1
ATOM 3391 C CA . SER A 1 419 ? -0.901 -18.241 -29.941 1.00 54.66 419 SER A CA 1
ATOM 3392 C C . SER A 1 419 ? -1.452 -18.991 -28.736 1.00 54.66 419 SER A C 1
ATOM 3394 O O . SER A 1 419 ? -0.956 -18.796 -27.638 1.00 54.66 419 SER A O 1
ATOM 3396 N N . ASP A 1 420 ? -2.398 -19.906 -28.944 1.00 50.22 420 ASP A N 1
ATOM 3397 C CA . ASP A 1 420 ? -2.802 -20.873 -27.909 1.00 50.22 420 ASP A CA 1
ATOM 3398 C C . ASP A 1 420 ? -1.844 -22.083 -27.838 1.00 50.22 420 ASP A C 1
ATOM 3400 O O . ASP A 1 420 ? -1.952 -22.912 -26.935 1.00 50.22 420 ASP A O 1
ATOM 3404 N N . THR A 1 421 ? -0.898 -22.196 -28.781 1.00 55.41 421 THR A N 1
ATOM 3405 C CA . THR A 1 421 ? 0.014 -23.341 -28.930 1.00 55.41 421 THR A CA 1
ATOM 3406 C C . THR A 1 421 ? 1.456 -22.905 -29.147 1.00 55.41 421 THR A C 1
ATOM 3408 O O . THR A 1 421 ? 1.718 -22.048 -29.997 1.00 55.41 421 THR A O 1
ATOM 3411 N N . ASP A 1 422 ? 2.375 -23.557 -28.439 1.00 58.09 422 ASP A N 1
ATOM 3412 C CA . ASP A 1 422 ? 3.800 -23.263 -28.517 1.00 58.09 422 ASP A CA 1
ATOM 3413 C C . ASP A 1 422 ? 4.405 -23.739 -29.850 1.00 58.09 422 ASP A C 1
ATOM 3415 O O . ASP A 1 422 ? 4.170 -24.870 -30.284 1.00 58.09 422 ASP A O 1
ATOM 3419 N N . VAL A 1 423 ? 5.181 -22.880 -30.519 1.00 65.44 423 VAL A N 1
ATOM 3420 C CA . VAL A 1 423 ? 5.869 -23.211 -31.781 1.00 65.44 423 VAL A CA 1
ATOM 3421 C C . VAL A 1 423 ? 7.374 -23.158 -31.576 1.00 65.44 423 VAL A C 1
ATOM 3423 O O . VAL A 1 423 ? 7.931 -22.086 -31.336 1.00 65.44 423 VAL A O 1
ATOM 3426 N N . ILE A 1 424 ? 8.023 -24.312 -31.727 1.00 60.59 424 ILE A N 1
ATOM 3427 C CA . ILE A 1 424 ? 9.480 -24.435 -31.742 1.00 60.59 424 ILE A CA 1
ATOM 3428 C C . ILE A 1 424 ? 9.964 -24.224 -33.177 1.00 60.59 424 ILE A C 1
ATOM 3430 O O . ILE A 1 424 ? 9.500 -24.891 -34.103 1.00 60.59 424 ILE A O 1
ATOM 3434 N N . VAL A 1 425 ? 10.884 -23.283 -33.372 1.00 63.06 425 VAL A N 1
ATOM 3435 C CA . VAL A 1 425 ? 11.578 -23.078 -34.644 1.00 63.06 425 VAL A CA 1
ATOM 3436 C C . VAL A 1 425 ? 13.061 -23.312 -34.417 1.00 63.06 425 VAL A C 1
ATOM 3438 O O . VAL A 1 425 ? 13.708 -22.562 -33.687 1.00 63.06 425 VAL A O 1
ATOM 3441 N N . GLU A 1 426 ? 13.589 -24.349 -35.054 1.00 55.72 426 GLU A N 1
ATOM 3442 C CA . GLU A 1 426 ? 15.017 -24.637 -35.065 1.00 55.72 426 GLU A CA 1
ATOM 3443 C C . GLU A 1 426 ? 15.676 -23.810 -36.181 1.00 55.72 426 GLU A C 1
ATOM 3445 O O . GLU A 1 426 ? 15.380 -23.999 -37.360 1.00 55.72 426 GLU A O 1
ATOM 3450 N N . ILE A 1 427 ? 16.589 -22.916 -35.781 1.00 56.22 427 ILE A N 1
ATOM 3451 C CA . ILE A 1 427 ? 17.617 -22.262 -36.609 1.00 56.22 427 ILE A CA 1
ATOM 3452 C C . ILE A 1 427 ? 17.175 -21.016 -37.409 1.00 56.22 427 ILE A C 1
ATOM 3454 O O . ILE A 1 427 ? 16.359 -21.066 -38.327 1.00 56.22 427 ILE A O 1
ATOM 3458 N N . ASN A 1 428 ? 17.855 -19.892 -37.141 1.00 53.81 428 ASN A N 1
ATOM 3459 C CA . ASN A 1 428 ? 17.867 -18.674 -37.961 1.00 53.81 428 ASN A CA 1
ATOM 3460 C C . ASN A 1 428 ? 19.330 -18.256 -38.231 1.00 53.81 428 ASN A C 1
ATOM 3462 O O . ASN A 1 428 ? 19.936 -17.517 -37.457 1.00 53.81 428 ASN A O 1
ATOM 3466 N N . SER A 1 429 ? 19.921 -18.712 -39.342 1.00 51.38 429 SER A N 1
ATOM 3467 C CA . SER A 1 429 ? 21.243 -18.238 -39.789 1.00 51.38 429 SER A CA 1
ATOM 3468 C C . SER A 1 429 ? 21.114 -16.958 -40.631 1.00 51.38 429 SER A C 1
ATOM 3470 O O . SER A 1 429 ? 20.348 -16.943 -41.599 1.00 51.38 429 SER A O 1
ATOM 3472 N N . ARG A 1 430 ? 21.889 -15.902 -40.338 1.00 44.44 430 ARG A N 1
ATOM 3473 C CA . ARG A 1 430 ? 21.916 -14.661 -41.140 1.00 44.44 430 ARG A CA 1
ATOM 3474 C C . ARG A 1 430 ? 23.034 -14.715 -42.187 1.00 44.44 430 ARG A C 1
ATOM 3476 O O . ARG A 1 430 ? 24.209 -14.851 -41.862 1.00 44.44 430 ARG A O 1
ATOM 3483 N N . LYS A 1 431 ? 22.685 -14.564 -43.470 1.00 40.31 431 LYS A N 1
ATOM 3484 C CA . LYS A 1 431 ? 23.654 -14.470 -44.577 1.00 40.31 431 LYS A CA 1
ATOM 3485 C C . LYS A 1 431 ? 23.862 -13.004 -44.958 1.00 40.31 431 LYS A C 1
ATOM 3487 O O . LYS A 1 431 ? 22.925 -12.346 -45.406 1.00 40.31 431 LYS A O 1
ATOM 3492 N N . THR A 1 432 ? 25.074 -12.479 -44.788 1.00 44.97 432 THR A N 1
ATOM 3493 C CA . THR A 1 432 ? 25.381 -11.084 -45.150 1.00 44.97 432 THR A CA 1
ATOM 3494 C C . THR A 1 432 ? 25.530 -10.914 -46.672 1.00 44.97 432 THR A C 1
ATOM 3496 O O . THR A 1 432 ? 25.822 -11.871 -47.400 1.00 44.97 432 THR A O 1
ATOM 3499 N N . ARG A 1 433 ? 25.357 -9.679 -47.182 1.00 38.69 433 ARG A N 1
ATOM 3500 C CA . ARG A 1 433 ? 25.479 -9.340 -48.622 1.00 38.69 433 ARG A CA 1
ATOM 3501 C C . ARG A 1 433 ? 26.849 -9.690 -49.231 1.00 38.69 433 ARG A C 1
ATOM 3503 O O . ARG A 1 433 ? 26.932 -9.858 -50.443 1.00 38.69 433 ARG A O 1
ATOM 3510 N N . ASN A 1 434 ? 27.882 -9.888 -48.407 1.00 43.19 434 ASN A N 1
ATOM 3511 C CA . ASN A 1 434 ? 29.240 -10.238 -48.836 1.00 43.19 434 ASN A CA 1
ATOM 3512 C C . ASN A 1 434 ? 29.539 -11.751 -48.816 1.00 43.19 434 ASN A C 1
ATOM 3514 O O . ASN A 1 434 ? 30.691 -12.141 -48.978 1.00 43.19 434 ASN A O 1
ATOM 3518 N N . LYS A 1 435 ? 28.525 -12.618 -48.647 1.00 39.81 435 LYS A N 1
ATOM 3519 C CA . LYS A 1 435 ? 28.664 -14.090 -48.544 1.00 39.81 435 LYS A CA 1
ATOM 3520 C C . LYS A 1 435 ? 29.518 -14.586 -47.363 1.00 39.81 435 LYS A C 1
ATOM 3522 O O . LYS A 1 435 ? 29.772 -15.785 -47.279 1.00 39.81 435 LYS A O 1
ATOM 3527 N N . THR A 1 436 ? 29.905 -13.720 -46.433 1.00 37.03 436 THR A N 1
ATOM 3528 C CA . THR A 1 436 ? 30.456 -14.107 -45.132 1.00 37.03 436 THR A CA 1
ATOM 3529 C C . THR A 1 436 ? 29.317 -14.509 -44.195 1.00 37.03 436 THR A C 1
ATOM 3531 O O . THR A 1 436 ? 28.334 -13.777 -44.040 1.00 37.03 436 THR A O 1
ATOM 3534 N N . PHE A 1 437 ? 29.430 -15.702 -43.611 1.00 42.50 437 PHE A N 1
ATOM 3535 C CA . PHE A 1 437 ? 28.531 -16.184 -42.567 1.00 42.50 437 PHE A CA 1
ATOM 3536 C C . PHE A 1 437 ? 28.906 -15.484 -41.261 1.00 42.50 437 PHE A C 1
ATOM 3538 O O . PHE A 1 437 ? 30.025 -15.650 -40.781 1.00 42.50 437 PHE A O 1
ATOM 3545 N N . GLU A 1 438 ? 27.995 -14.689 -40.709 1.00 42.72 438 GLU A N 1
ATOM 3546 C CA . GLU A 1 438 ? 28.096 -14.265 -39.316 1.00 42.72 438 GLU A CA 1
ATOM 3547 C C . GLU A 1 438 ? 27.392 -15.357 -38.510 1.00 42.72 438 GLU A C 1
ATOM 3549 O O . GLU A 1 438 ? 26.184 -15.566 -38.649 1.00 42.72 438 GLU A O 1
ATOM 3554 N N . ILE A 1 439 ? 28.174 -16.166 -37.797 1.00 45.38 439 ILE A N 1
ATOM 3555 C CA . ILE A 1 439 ? 27.648 -17.302 -37.042 1.00 45.38 439 ILE A CA 1
ATOM 3556 C C . ILE A 1 439 ? 27.034 -16.733 -35.762 1.00 45.38 439 ILE A C 1
ATOM 3558 O O . ILE A 1 439 ? 27.717 -16.588 -34.748 1.00 45.38 439 ILE A O 1
ATOM 3562 N N . ASN A 1 440 ? 25.744 -16.397 -35.810 1.00 53.00 440 ASN A N 1
ATOM 3563 C CA . ASN A 1 440 ? 24.939 -16.440 -34.592 1.00 53.00 440 ASN A CA 1
ATOM 3564 C C . ASN A 1 440 ? 25.069 -17.862 -34.035 1.00 53.00 440 ASN A C 1
ATOM 3566 O O . ASN A 1 440 ? 25.041 -18.822 -34.805 1.00 53.00 440 ASN A O 1
ATOM 3570 N N . HIS A 1 441 ? 25.274 -17.993 -32.727 1.00 58.53 441 HIS A N 1
ATOM 3571 C CA . HIS A 1 441 ? 25.311 -19.306 -32.087 1.00 58.53 441 HIS A CA 1
ATOM 3572 C C . HIS A 1 441 ? 23.981 -20.029 -32.349 1.00 58.53 441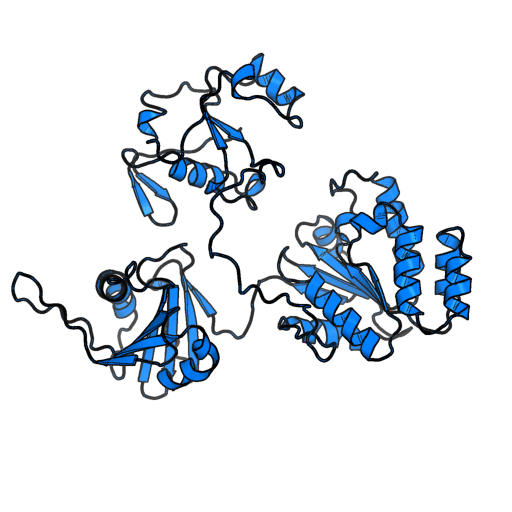 HIS A C 1
ATOM 3574 O O . HIS A 1 441 ? 22.950 -19.360 -32.429 1.00 58.53 441 HIS A O 1
ATOM 3580 N N . ASP A 1 442 ? 23.993 -21.353 -32.507 1.00 65.00 442 ASP A N 1
ATOM 3581 C CA . ASP A 1 442 ? 22.753 -22.100 -32.724 1.00 65.00 442 ASP A CA 1
ATOM 3582 C C . ASP A 1 442 ? 21.814 -21.880 -31.525 1.00 65.00 442 ASP A C 1
ATOM 3584 O O . ASP A 1 442 ? 22.229 -21.980 -30.369 1.00 65.00 442 ASP A O 1
ATOM 3588 N N . TYR A 1 443 ? 20.558 -21.518 -31.800 1.00 70.81 443 TYR A N 1
ATOM 3589 C CA . TYR A 1 443 ? 19.544 -21.287 -30.773 1.00 70.81 443 TYR A CA 1
ATOM 3590 C C . TYR A 1 443 ? 18.185 -21.824 -31.205 1.00 70.81 443 TYR A C 1
ATOM 3592 O O . TYR A 1 443 ? 17.837 -21.855 -32.392 1.00 70.81 443 TYR A O 1
ATOM 3600 N N . THR A 1 444 ? 17.398 -22.201 -30.205 1.00 77.06 444 THR A N 1
ATOM 3601 C CA . THR A 1 444 ? 16.014 -22.633 -30.375 1.00 77.06 444 THR A CA 1
ATOM 3602 C C . THR A 1 444 ? 15.097 -21.447 -30.136 1.00 77.06 444 THR A C 1
ATOM 3604 O O . THR A 1 444 ? 15.219 -20.767 -29.122 1.00 77.06 444 THR A O 1
ATOM 3607 N N . ARG A 1 445 ? 14.153 -21.182 -31.042 1.00 77.44 445 ARG A N 1
ATOM 3608 C CA . ARG A 1 445 ? 13.110 -20.181 -30.799 1.00 77.44 445 ARG A CA 1
ATOM 3609 C C . ARG A 1 445 ? 11.828 -20.852 -30.344 1.00 77.44 445 ARG A C 1
ATOM 3611 O O . ARG A 1 445 ? 11.321 -21.724 -31.044 1.00 77.44 445 ARG A O 1
ATOM 3618 N N . VAL A 1 446 ? 11.260 -20.371 -29.246 1.00 76.38 446 VAL A N 1
ATOM 3619 C CA . VAL A 1 446 ? 9.951 -20.790 -28.736 1.00 76.38 446 VAL A CA 1
ATOM 3620 C C . VAL A 1 446 ? 8.993 -19.615 -28.846 1.00 76.38 446 VAL A C 1
ATOM 3622 O O . VAL A 1 446 ? 9.277 -18.539 -28.335 1.00 76.38 446 VAL A O 1
ATOM 3625 N N . VAL A 1 447 ? 7.857 -19.793 -29.517 1.00 75.12 447 VAL A N 1
ATOM 3626 C CA . VAL A 1 447 ? 6.769 -18.804 -29.531 1.00 75.12 447 VAL A CA 1
ATOM 3627 C C . VAL A 1 447 ? 5.631 -19.329 -28.674 1.00 75.12 447 VAL A C 1
ATOM 3629 O O . VAL A 1 447 ? 5.064 -20.356 -29.017 1.00 75.12 447 VAL A O 1
ATOM 3632 N N . MET A 1 448 ? 5.300 -18.615 -27.605 1.00 72.81 448 MET A N 1
ATOM 3633 C CA . MET A 1 448 ? 4.367 -18.993 -26.549 1.00 72.81 448 MET A CA 1
ATOM 3634 C C . MET A 1 448 ? 3.218 -17.985 -26.433 1.00 72.81 448 MET A C 1
ATOM 3636 O O . MET A 1 448 ? 3.382 -16.781 -26.644 1.00 72.81 448 MET A O 1
ATOM 3640 N N . GLY A 1 449 ? 2.038 -18.477 -26.062 1.00 70.69 449 GLY A N 1
ATOM 3641 C CA . GLY A 1 449 ? 0.895 -17.642 -25.693 1.00 70.69 449 GLY A CA 1
ATOM 3642 C C . GLY A 1 449 ? 1.000 -17.064 -24.294 1.00 70.69 449 GLY A C 1
ATOM 3643 O O . GLY A 1 449 ? 1.385 -17.771 -23.367 1.00 70.69 449 GLY A O 1
ATOM 3644 N N . PHE A 1 450 ? 0.546 -15.823 -24.101 1.00 68.94 450 PHE A N 1
ATOM 3645 C CA . PHE A 1 450 ? 0.489 -15.200 -22.770 1.00 68.94 450 PHE A CA 1
ATOM 3646 C C . PHE A 1 450 ? -0.249 -16.061 -21.720 1.00 68.94 450 PHE A C 1
ATOM 3648 O O . PHE A 1 450 ? 0.148 -16.099 -20.559 1.00 68.94 450 PHE A O 1
ATOM 3655 N N . GLY A 1 451 ? -1.290 -16.802 -22.122 1.00 62.69 451 GLY A N 1
ATOM 3656 C CA . GLY A 1 451 ? -2.046 -17.697 -21.234 1.00 62.69 451 GLY A CA 1
ATOM 3657 C C . GLY A 1 451 ? -1.299 -18.959 -20.772 1.00 62.69 451 GLY A C 1
ATOM 3658 O O . GLY A 1 451 ? -1.713 -19.568 -19.785 1.00 62.69 451 GLY A O 1
ATOM 3659 N N . ASN A 1 452 ? -0.200 -19.332 -21.439 1.00 64.00 452 ASN A N 1
ATOM 3660 C CA . ASN A 1 452 ? 0.543 -20.575 -21.187 1.00 64.00 452 ASN A CA 1
ATOM 3661 C C . ASN A 1 452 ? 1.849 -20.356 -20.398 1.00 64.00 452 ASN A C 1
ATOM 3663 O O . ASN A 1 452 ? 2.442 -21.317 -19.912 1.00 64.00 452 ASN A O 1
ATOM 3667 N N . VAL A 1 453 ? 2.267 -19.098 -20.198 1.00 65.25 453 VAL A N 1
ATOM 3668 C CA . VAL A 1 453 ? 3.546 -18.727 -19.556 1.00 65.25 453 VAL A CA 1
ATOM 3669 C C . VAL A 1 453 ? 3.740 -19.392 -18.195 1.00 65.25 453 VAL A C 1
ATOM 3671 O O . VAL A 1 453 ? 4.798 -19.942 -17.920 1.00 65.25 453 VAL A O 1
ATOM 3674 N N . ASN A 1 454 ? 2.705 -19.400 -17.354 1.00 58.47 454 ASN A N 1
ATOM 3675 C CA . ASN A 1 454 ? 2.809 -19.927 -15.992 1.00 58.47 454 ASN A CA 1
ATOM 3676 C C . ASN A 1 454 ? 2.724 -21.465 -15.903 1.00 58.47 454 ASN A C 1
ATOM 3678 O O . ASN A 1 454 ? 2.893 -22.014 -14.820 1.00 58.47 454 ASN A O 1
ATOM 3682 N N . LYS A 1 455 ? 2.379 -22.166 -16.992 1.00 54.88 455 LYS A N 1
ATOM 3683 C CA . LYS A 1 455 ? 2.217 -23.632 -16.988 1.00 54.88 455 LYS A CA 1
ATOM 3684 C C . LYS A 1 455 ? 3.412 -24.362 -17.589 1.00 54.88 455 LYS A C 1
ATOM 3686 O O . LYS A 1 455 ? 3.733 -25.446 -17.117 1.00 54.88 455 LYS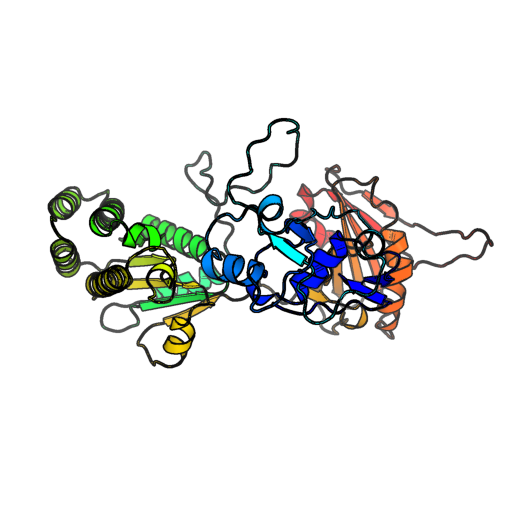 A O 1
ATOM 3691 N N . ASP A 1 456 ? 4.048 -23.772 -18.601 1.00 58.59 456 ASP A N 1
ATOM 3692 C CA . ASP A 1 456 ? 4.945 -24.516 -19.488 1.00 58.59 456 ASP A CA 1
ATOM 3693 C C . ASP A 1 456 ? 6.363 -23.929 -19.608 1.00 58.59 456 ASP A C 1
ATOM 3695 O O . ASP A 1 456 ? 7.213 -24.568 -20.222 1.00 58.59 456 ASP A O 1
ATOM 3699 N N . ILE A 1 457 ? 6.672 -22.756 -19.026 1.00 63.78 457 ILE A N 1
ATOM 3700 C CA . ILE A 1 457 ? 8.000 -22.127 -19.204 1.00 63.78 457 ILE A CA 1
ATOM 3701 C C . ILE A 1 457 ? 9.150 -22.986 -18.650 1.00 63.78 457 ILE A C 1
ATOM 3703 O O . ILE A 1 457 ? 10.202 -23.087 -19.280 1.00 63.78 457 ILE A O 1
ATOM 3707 N N . ASP A 1 458 ? 8.914 -23.692 -17.541 1.00 63.75 458 ASP A N 1
ATOM 3708 C CA . ASP A 1 458 ? 9.894 -24.587 -16.914 1.00 63.75 458 ASP A CA 1
ATOM 3709 C C . ASP A 1 458 ? 10.245 -25.787 -17.807 1.00 63.75 458 ASP A C 1
ATOM 3711 O O . ASP A 1 458 ? 11.371 -26.275 -17.777 1.00 63.75 458 ASP A O 1
ATOM 3715 N N . ARG A 1 459 ? 9.323 -26.236 -18.672 1.00 67.25 459 ARG A N 1
ATOM 3716 C CA . ARG A 1 459 ? 9.543 -27.381 -19.575 1.00 67.25 459 ARG A CA 1
ATOM 3717 C C . ARG A 1 459 ? 10.676 -27.141 -20.577 1.00 67.25 459 ARG A C 1
ATOM 3719 O O . ARG A 1 459 ? 11.208 -28.096 -21.136 1.00 67.25 459 ARG A O 1
ATOM 3726 N N . TYR A 1 460 ? 11.015 -25.882 -20.836 1.00 64.31 460 TYR A N 1
ATOM 3727 C CA . TYR A 1 460 ? 12.079 -25.509 -21.766 1.00 64.31 460 TYR A CA 1
ATOM 3728 C C . TYR A 1 460 ? 13.442 -25.357 -21.086 1.00 64.31 460 TYR A C 1
ATOM 3730 O O . TYR A 1 460 ? 14.451 -25.302 -21.780 1.00 64.31 460 TYR A O 1
ATOM 3738 N N . LEU A 1 461 ? 13.479 -25.267 -19.755 1.00 55.44 461 LEU A N 1
ATOM 3739 C CA . LEU A 1 461 ? 14.675 -24.917 -18.983 1.00 55.44 461 LEU A CA 1
ATOM 3740 C C . LEU A 1 461 ? 15.198 -26.069 -18.106 1.00 55.44 461 LEU A C 1
ATOM 3742 O O . LEU A 1 461 ? 16.267 -25.920 -17.507 1.00 55.44 461 LEU A O 1
ATOM 3746 N N . PHE A 1 462 ? 14.471 -27.193 -18.035 1.00 54.31 462 PHE A N 1
ATOM 3747 C CA . PHE A 1 462 ? 14.786 -28.361 -17.202 1.00 54.31 462 PHE A CA 1
ATOM 3748 C C . PHE A 1 462 ? 14.750 -29.686 -17.965 1.00 54.31 462 PHE A C 1
ATOM 3750 O O . PHE A 1 462 ? 13.747 -29.954 -18.667 1.00 54.31 462 PHE A O 1
#

Organism: NCBI:txid60492

pLDDT: mean 75.33, std 16.94, range [26.64, 97.56]

Sequence (462 aa):
PFPVDIAEKNFIDCLEISIDNLTVGHLKKLIWKQNQYDLADINPATLTLWKVEGLNEGNRKWEILEKKAYTEIDIKQEFGGEKLFSTMKFKEAFPVKLPDNTVHIIVQLPNDSDEKGEGQESKKAKLVVDRFAINEDGCFTFMGRKEFINVLNEINTFKSRTGYMEMFIYGTVGYGKSHILTAIACFLLRNGRRVVYLPDCRKLAVDPMEYIKSALFLTYVDDDAKTSEINACESFDQIIKFCRSLDETLYFIVDQMNALDDCNDTEINPEKKRQVKENIDKLCWNHFYIKSSSANNHAVLHLKQKQTNEKKITLYGGFDEPNDIEFFCDEKEIRFSSNEGKCILYLPRCWNQEAIDGLIISKTNNKLYVAPIQITLDKGSHSDSEGIFFSNIWPNLKSTLLGLEDGLEIIFIWITSKSDTDVIVEINSRKTRNKTFEINHDYTRVVMGFGNVNKDIDRYLF

Secondary structure (DSSP, 8-state):
-------SEEEETTEEEETTT-BHHHHHHHHHHHTHHHHTTS-GGGPEEEEEEEE-TTSHHHHHHHHHTTS---HHHHH-PEEEPTTSBHHHH--SPPPTTSEEEEEEPPPTT---------S-------TT---TTS-------THHHHHHHHHHT--TTTS--EEEEEE-TTS-HHHHHHHHHHHHHHTT--EEEE--HHHHHH-HHHHHHHHHHHHTTT-HHHHHHHHT--SHHHHHHHHHT-SS--EEEE--GGGGSTTS-SSS-HHHHHHHHHHHHHHSTTSEEEEEEESS-HHHHHHTTS--SSEEEEE-SSS--SS-EEEESSGGG------TT-EEEEEESSTT-TT-SEEEEEEETTEEEEEEEEEES-TTT-TTHHHHIIIIIHHHHHHT-TT--TTEEEEEEEEESS-SS-EEEE--PEEPTTS-EE-PPPEEEEEEEGGGHHHHGGGGT-

InterPro domains:
  IPR027417 P-loop containing nucleoside triphosphate hydrolase [G3DSA:3.40.50.300] (120-287)
  IPR027417 P-loop containing nucleoside triphosphate hydrolase [SSF52540] (166-260)
  IPR045379 Crinkler effector protein, N-terminal [PF20147] (15-108)

Foldseek 3Di:
DDDQDDDCWDQALNDTAGLQRAFVLSVLRSVCVRCCPVCVPPDSNQKKKWFFPPAAPPDPLNVCCVVCVPHDDPCCVSGVTDTGDRGHRPCVLPVDDDDPRHDGIDIDGDDPPPPDDDDDDDDDDDDPPPQADQDPVRGGHHPDDPCLVVVLVVLVPDDFPPAAQAAEEEEAPPLCPLVSLVVSQVVCVVVVAQEQEASDVLVCLVPVLVSSLVSNCVSPVVPPPLNVQSVPDPDLVSLLVSLVPDPDAYAYAHEALLSLDLPDPSVGDNVSSVVSVVSVVSSCVSHRYYYYHYPVHPVVVVVVVDPDSYHYHYRYDRDDDDPAEAEDQALVVDAPDPDAAHKHKYAYPRPCPLQARIWIWHHHPQAIEIEGEDEDADCVPNVCSVVCCLVPNVVSNVVNCVPVPGHYAYEYEYEYQPDPDKDKDWDDWDQDPVRDTPDRDTYIYIYHYPVCCVPCVVVVVD

Radius of gyration: 29.03 Å; chains: 1; bounding box: 64×72×78 Å